Protein AF-0000000074841349 (afdb_homodimer)

pLDDT: mean 81.3, std 20.95, range [21.2, 98.38]

Secondary structure (DSSP, 8-state):
-------GGG-EEEEEES-HHHHHHHHHH-TT-TTTEEEEES-SSTTPPP-SEEEEEE-TT----SHHHHHHHHHH-THHHHHHHHHHHHHSTT---BTB-EEEESS-SSSS-GGG-TT---EEEEEES-SSS---TTSSHHHHHHHHHHHHHHHHHHSTTSPPP-EEEE--SSSSTT---HHHHHHHHHHHHHHHHHHHTTPPPPPHHHHHHHHTT--TT--TT-TTSTT-/-------GGG-EEEEEES-HHHHHHHHHH-TT-TTTEEEEES-SSTTPPP-SEEEEEE-TT----SHHHHHHHHHH-THHHHHHHHHHHHHSTT---BTB-EEEESS-SSSS-GGG-TT---EEEEEES-SSS---TTSSHHHHHHHHHHHHHHHHHHSTTSPPP-EEEE--SSSSTT---HHHHHHHHHHHHHHHHHHHTTPPPPPHHHHHHHHTT--TT--TT--SSTT-

InterPro domains:
  IPR002589 Macro domain [SM00506] (36-189)
  IPR028071 Macro-like domain [PF14519] (47-182)
  IPR043472 Macro domain-like [G3DSA:3.40.220.10] (10-189)
  IPR043472 Macro domain-like [SSF52949] (13-189)

Foldseek 3Di:
DPQCLPQLQQAAEEEEEQDPQLLVLLCVQCVPVVRRYHYDYDDLPPPDDQFQEEEDEAAFQQDQVDDRSVVLCVVLHVVNSVVVNVCCVPPVVRTRDLLAKDKDFSADPPTDDCPVVPRDRGIYIYHYLYNDQDAQQPHLSLLSRLLNVSVNLSVQSPDPPDDHTRYYYYYQHCVPSNVHRSNLSSQSNSLSVVQSVCVSVVHDDPDVVLSVVSSRVPPVPPPVPPPPPPVD/DPLPLPQLQQAAEEEEEQDPQLLVLLCVQCVPVVSRYHYDYDDLPPPDDQFQEEEDEAAFQQDQVDDRSVVLCVVLHVVNSVVVNVCCVPPVVRTRDLLAKDKDFSDDPPTDDCVVVPRDRGIYIYHYLYNDQDAQQPHLSLLSRLLNVSVNLSVQSPDPPDDHTRYYYYYQHCVPSNVHRSNLSSQSNSLSVVQSVCVSVVHDDPDVVVSVVSSRVPPVPPPVPDPPPPVD

Structure (mmCIF, N/CA/C/O backbone):
data_AF-0000000074841349-model_v1
#
loop_
_entity.id
_entity.type
_entity.pdbx_description
1 polymer 'Uncharacterized protein LOC101861404 isoform X2'
#
loop_
_atom_site.group_PDB
_atom_site.id
_atom_site.type_symbol
_atom_site.label_atom_id
_atom_site.label_alt_id
_atom_site.label_comp_id
_atom_site.label_asym_id
_atom_site.label_entity_id
_atom_site.label_seq_id
_atom_site.pdbx_PDB_ins_code
_atom_site.Cartn_x
_atom_site.Cartn_y
_atom_site.Cartn_z
_atom_site.occupancy
_atom_site.B_iso_or_equiv
_atom_site.auth_seq_id
_atom_site.auth_comp_id
_atom_site.auth_asym_id
_atom_site.auth_atom_id
_atom_site.pdbx_PDB_model_num
ATOM 1 N N . MET A 1 1 ? 33.594 -13.891 -11.117 1 21.2 1 MET A N 1
ATOM 2 C CA . MET A 1 1 ? 32.406 -14.57 -11.625 1 21.2 1 MET A CA 1
ATOM 3 C C . MET A 1 1 ? 31.172 -13.664 -11.516 1 21.2 1 MET A C 1
ATOM 5 O O . MET A 1 1 ? 30.812 -13.219 -10.43 1 21.2 1 MET A O 1
ATOM 9 N N . ALA A 1 2 ? 31 -12.711 -12.422 1 25.44 2 ALA A N 1
ATOM 10 C CA . ALA A 1 2 ? 30.078 -11.594 -12.609 1 25.44 2 ALA A CA 1
ATOM 11 C C . ALA A 1 2 ? 28.641 -12.031 -12.352 1 25.44 2 ALA A C 1
ATOM 13 O O . ALA A 1 2 ? 28.172 -13.016 -12.922 1 25.44 2 ALA A O 1
ATOM 14 N N . GLY A 1 3 ? 28.188 -11.984 -11.125 1 30.2 3 GLY A N 1
ATOM 15 C CA . GLY A 1 3 ? 26.875 -12.391 -10.648 1 30.2 3 GLY A CA 1
ATOM 16 C C . GLY A 1 3 ? 25.781 -12.156 -11.664 1 30.2 3 GLY A C 1
ATOM 17 O O . GLY A 1 3 ? 25.812 -11.188 -12.422 1 30.2 3 GLY A O 1
ATOM 18 N N . CYS A 1 4 ? 25.188 -13.234 -12.234 1 32.38 4 CYS A N 1
ATOM 19 C CA . CYS A 1 4 ? 24.109 -13.32 -13.211 1 32.38 4 CYS A CA 1
ATOM 20 C C . CYS A 1 4 ? 23.078 -12.219 -12.977 1 32.38 4 CYS A C 1
ATOM 22 O O . CYS A 1 4 ? 22.422 -12.195 -11.93 1 32.38 4 CYS A O 1
ATOM 24 N N . ILE A 1 5 ? 23.422 -11.062 -13.312 1 37.16 5 ILE A N 1
ATOM 25 C CA . ILE A 1 5 ? 22.375 -10.055 -13.414 1 37.16 5 ILE A CA 1
ATOM 26 C C . ILE A 1 5 ? 21.156 -10.648 -14.109 1 37.16 5 ILE A C 1
ATOM 28 O O . ILE A 1 5 ? 21.172 -10.891 -15.32 1 37.16 5 ILE A O 1
ATOM 32 N N . LEU A 1 6 ? 20.594 -11.766 -13.633 1 43.22 6 LEU A N 1
ATOM 33 C CA . LEU A 1 6 ? 19.344 -12.242 -14.219 1 43.22 6 LEU A CA 1
ATOM 34 C C . LEU A 1 6 ? 18.469 -11.07 -14.625 1 43.22 6 LEU A C 1
ATOM 36 O O . LEU A 1 6 ? 18.203 -10.172 -13.82 1 43.22 6 LEU A O 1
ATOM 40 N N . ASN A 1 7 ? 18.469 -10.758 -15.867 1 50.69 7 ASN A N 1
ATOM 41 C CA . ASN A 1 7 ? 17.484 -9.836 -16.438 1 50.69 7 ASN A CA 1
ATOM 42 C C . ASN A 1 7 ? 16.062 -10.195 -16.031 1 50.69 7 ASN A C 1
ATOM 44 O O . ASN A 1 7 ? 15.758 -11.367 -15.805 1 50.69 7 ASN A O 1
ATOM 48 N N . ASP A 1 8 ? 15.305 -9.367 -15.383 1 55.16 8 ASP A N 1
ATOM 49 C CA . ASP A 1 8 ? 13.914 -9.516 -14.969 1 55.16 8 ASP A CA 1
ATOM 50 C C . ASP A 1 8 ? 13.141 -10.406 -15.945 1 55.16 8 ASP A C 1
ATOM 52 O O . ASP A 1 8 ? 12.18 -11.07 -15.562 1 55.16 8 ASP A O 1
ATOM 56 N N . TRP A 1 9 ? 13.75 -10.664 -17.188 1 60.81 9 TRP A N 1
ATOM 57 C CA . TRP A 1 9 ? 13 -11.359 -18.234 1 60.81 9 TRP A CA 1
ATOM 58 C C . TRP A 1 9 ? 13.297 -12.852 -18.203 1 60.81 9 TRP A C 1
ATOM 60 O O . TRP A 1 9 ? 12.797 -13.609 -19.047 1 60.81 9 TRP A O 1
ATOM 70 N N . ASP A 1 10 ? 13.977 -13.273 -17.172 1 80.5 10 ASP A N 1
ATOM 71 C CA . ASP A 1 10 ? 14.305 -14.695 -17.188 1 80.5 10 ASP A CA 1
ATOM 72 C C . ASP A 1 10 ? 13.359 -15.484 -16.281 1 80.5 10 ASP A C 1
ATOM 74 O O . ASP A 1 10 ? 13.523 -16.688 -16.094 1 80.5 10 ASP A O 1
ATOM 78 N N . VAL A 1 11 ? 12.344 -14.812 -15.836 1 91.69 11 VAL A N 1
ATOM 79 C CA . VAL A 1 11 ? 11.391 -15.5 -14.961 1 91.69 11 VAL A CA 1
ATOM 80 C C . VAL A 1 11 ? 10.117 -15.812 -15.734 1 91.69 11 VAL A C 1
ATOM 82 O O . VAL A 1 11 ? 9.578 -14.953 -16.438 1 91.69 11 VAL A O 1
ATOM 85 N N . VAL A 1 12 ? 9.656 -17.031 -15.641 1 93.25 12 VAL A N 1
ATOM 86 C CA . VAL A 1 12 ? 8.414 -17.422 -16.281 1 93.25 12 VAL A CA 1
ATOM 87 C C . VAL A 1 12 ? 7.277 -17.406 -15.266 1 93.25 12 VAL A C 1
ATOM 89 O O . VAL A 1 12 ? 7.402 -18 -14.188 1 93.25 12 VAL A O 1
ATOM 92 N N . TYR A 1 13 ? 6.234 -16.734 -15.617 1 95.38 13 TYR A N 1
ATOM 93 C CA . TYR A 1 13 ? 5.043 -16.688 -14.781 1 95.38 13 TYR A CA 1
ATOM 94 C C . TYR A 1 13 ? 3.949 -17.594 -15.344 1 95.38 13 TYR A C 1
ATOM 96 O O . TYR A 1 13 ? 3.436 -17.344 -16.438 1 95.38 13 TYR A O 1
ATOM 104 N N . TYR A 1 14 ? 3.645 -18.625 -14.594 1 95.81 14 TYR A N 1
ATOM 105 C CA . TYR A 1 14 ? 2.584 -19.562 -14.961 1 95.81 14 TYR A CA 1
ATOM 106 C C . TYR A 1 14 ? 1.251 -19.141 -14.359 1 95.81 14 TYR A C 1
ATOM 108 O O . TYR A 1 14 ? 1.013 -19.328 -13.164 1 95.81 14 TYR A O 1
ATOM 116 N N . LEU A 1 15 ? 0.4 -18.562 -15.211 1 96.81 15 LEU A N 1
ATOM 117 C CA . LEU A 1 15 ? -0.956 -18.25 -14.773 1 96.81 15 LEU A CA 1
ATOM 118 C C . LEU A 1 15 ? -1.838 -19.484 -14.805 1 96.81 15 LEU A C 1
ATOM 120 O O . LEU A 1 15 ? -1.968 -20.141 -15.844 1 96.81 15 LEU A O 1
ATOM 124 N N . ARG A 1 16 ? -2.402 -19.828 -13.633 1 96.56 16 ARG A N 1
ATOM 125 C CA . ARG A 1 16 ? -3.148 -21.078 -13.539 1 96.56 16 ARG A CA 1
ATOM 126 C C . ARG A 1 16 ? -4.359 -20.922 -12.625 1 96.56 16 ARG A C 1
ATOM 128 O O . ARG A 1 16 ? -4.25 -20.375 -11.531 1 96.56 16 ARG A O 1
ATOM 135 N N . ASP A 1 17 ? -5.539 -21.328 -13.133 1 96.88 17 ASP A N 1
ATOM 136 C CA . ASP A 1 17 ? -6.785 -21.25 -12.375 1 96.88 17 ASP A CA 1
ATOM 137 C C . ASP A 1 17 ? -7.734 -22.375 -12.773 1 96.88 17 ASP A C 1
ATOM 139 O O . ASP A 1 17 ? -7.684 -22.875 -13.898 1 96.88 17 ASP A O 1
ATOM 143 N N . VAL A 1 18 ? -8.539 -22.734 -11.805 1 95.75 18 VAL A N 1
ATOM 144 C CA . VAL A 1 18 ? -9.5 -23.797 -12.07 1 95.75 18 VAL A CA 1
ATOM 145 C C . VAL A 1 18 ? -10.656 -23.266 -12.914 1 95.75 18 VAL A C 1
ATOM 147 O O . VAL A 1 18 ? -11.281 -24.016 -13.672 1 95.75 18 VAL A O 1
ATOM 150 N N . LYS A 1 19 ? -10.945 -22 -12.758 1 95.88 19 LYS A N 1
ATOM 151 C CA . LYS A 1 19 ? -12.078 -21.391 -13.445 1 95.88 19 LYS A CA 1
ATOM 152 C C . LYS A 1 19 ? -11.773 -21.172 -14.93 1 95.88 19 LYS A C 1
ATOM 154 O O . LYS A 1 19 ? -10.836 -20.438 -15.273 1 95.88 19 LYS A O 1
ATOM 159 N N . GLU A 1 20 ? -12.625 -21.688 -15.734 1 97.06 20 GLU A N 1
ATOM 160 C CA . GLU A 1 20 ? -12.469 -21.578 -17.188 1 97.06 20 GLU A CA 1
ATOM 161 C C . GLU A 1 20 ? -12.523 -20.109 -17.625 1 97.06 20 GLU A C 1
ATOM 163 O O . GLU A 1 20 ? -11.758 -19.703 -18.5 1 97.06 20 GLU A O 1
ATOM 168 N N . ALA A 1 21 ? -13.383 -19.391 -17.047 1 97.06 21 ALA A N 1
ATOM 169 C CA . ALA A 1 21 ? -13.57 -18 -17.422 1 97.06 21 ALA A CA 1
ATOM 170 C C . ALA A 1 21 ? -12.289 -17.188 -17.188 1 97.06 21 ALA A C 1
ATOM 172 O O . ALA A 1 21 ? -11.953 -16.312 -17.984 1 97.06 21 ALA A O 1
ATOM 173 N N . MET A 1 22 ? -11.594 -17.469 -16.156 1 96.75 22 MET A N 1
ATOM 174 C CA . MET A 1 22 ? -10.344 -16.781 -15.859 1 96.75 22 MET A CA 1
ATOM 175 C C . MET A 1 22 ? -9.273 -17.141 -16.891 1 96.75 22 MET A C 1
ATOM 177 O O . MET A 1 22 ? -8.555 -16.266 -17.375 1 96.75 22 MET A O 1
ATOM 181 N N . VAL A 1 23 ? -9.164 -18.375 -17.234 1 96.44 23 VAL A N 1
ATOM 182 C CA . VAL A 1 23 ? -8.188 -18.875 -18.188 1 96.44 23 VAL A CA 1
ATOM 183 C C . VAL A 1 23 ? -8.445 -18.25 -19.562 1 96.44 23 VAL A C 1
ATOM 185 O O . VAL A 1 23 ? -7.52 -17.781 -20.234 1 96.44 23 VAL A O 1
ATOM 188 N N . GLU A 1 24 ? -9.672 -18.188 -19.906 1 95.75 24 GLU A N 1
ATOM 189 C CA . GLU A 1 24 ? -10.047 -17.578 -21.188 1 95.75 24 GLU A CA 1
ATOM 190 C C . GLU A 1 24 ? -9.68 -16.109 -21.234 1 95.75 24 GLU A C 1
ATOM 192 O O . GLU A 1 24 ? -9.203 -15.602 -22.25 1 95.75 24 GLU A O 1
ATOM 197 N N . ALA A 1 25 ? -9.93 -15.445 -20.156 1 94.56 25 ALA A N 1
ATOM 198 C CA . ALA A 1 25 ? -9.578 -14.031 -20.078 1 94.56 25 ALA A CA 1
ATOM 199 C C . ALA A 1 25 ? -8.078 -13.82 -20.25 1 94.56 25 ALA A C 1
ATOM 201 O O . ALA A 1 25 ? -7.66 -12.922 -20.984 1 94.56 25 ALA A O 1
ATOM 202 N N . TRP A 1 26 ? -7.27 -14.656 -19.625 1 94.38 26 TRP A N 1
ATOM 203 C CA . TRP A 1 26 ? -5.82 -14.555 -19.781 1 94.38 26 TRP A CA 1
ATOM 204 C C . TRP A 1 26 ? -5.398 -14.828 -21.219 1 94.38 26 TRP A C 1
ATOM 206 O O . TRP A 1 26 ? -4.555 -14.117 -21.766 1 94.38 26 TRP A O 1
ATOM 216 N N . GLN A 1 27 ? -5.969 -15.812 -21.781 1 92.56 27 GLN A N 1
ATOM 217 C CA . GLN A 1 27 ? -5.609 -16.172 -23.141 1 92.56 27 GLN A CA 1
ATOM 218 C C . GLN A 1 27 ? -5.953 -15.047 -24.125 1 92.56 27 GLN A C 1
ATOM 220 O O . GLN A 1 27 ? -5.234 -14.828 -25.094 1 92.56 27 GLN A O 1
ATOM 225 N N . GLU A 1 28 ? -6.961 -14.406 -23.844 1 88.25 28 GLU A N 1
ATOM 226 C CA . GLU A 1 28 ? -7.379 -13.289 -24.688 1 88.25 28 GLU A CA 1
ATOM 227 C C . GLU A 1 28 ? -6.387 -12.133 -24.594 1 88.25 28 GLU A C 1
ATOM 229 O O . GLU A 1 28 ? -6.094 -11.484 -25.609 1 88.25 28 GLU A O 1
ATOM 234 N N . VAL A 1 29 ? -5.883 -11.953 -23.438 1 87.19 29 VAL A N 1
ATOM 235 C CA . VAL A 1 29 ? -5.105 -10.742 -23.172 1 87.19 29 VAL A CA 1
ATOM 236 C C . VAL A 1 29 ? -3.623 -11.023 -23.406 1 87.19 29 VAL A C 1
ATOM 238 O O . VAL A 1 29 ? -2.896 -10.172 -23.922 1 87.19 29 VAL A O 1
ATOM 241 N N . PHE A 1 30 ? -3.082 -12.172 -23 1 86.5 30 PHE A N 1
ATOM 242 C CA . PHE A 1 30 ? -1.656 -12.477 -23.047 1 86.5 30 PHE A CA 1
ATOM 243 C C . PHE A 1 30 ? -1.309 -13.242 -24.312 1 86.5 30 PHE A C 1
ATOM 245 O O . PHE A 1 30 ? -0.228 -13.828 -24.422 1 86.5 30 PHE A O 1
ATOM 252 N N . ASP A 1 31 ? -1.931 -13.297 -25.25 1 69.69 31 ASP A N 1
ATOM 253 C CA . ASP A 1 31 ? -1.711 -14.094 -26.453 1 69.69 31 ASP A CA 1
ATOM 254 C C . ASP A 1 31 ? -0.314 -13.852 -27.031 1 69.69 31 ASP A C 1
ATOM 256 O O . ASP A 1 31 ? 0.305 -14.773 -27.562 1 69.69 31 ASP A O 1
ATOM 260 N N . ASP A 1 32 ? 0.292 -12.688 -26.703 1 62.47 32 ASP A N 1
ATOM 261 C CA . ASP A 1 32 ? 1.538 -12.359 -27.391 1 62.47 32 ASP A CA 1
ATOM 262 C C . ASP A 1 32 ? 2.738 -12.516 -26.469 1 62.47 32 ASP A C 1
ATOM 264 O O . ASP A 1 32 ? 3.877 -12.266 -26.859 1 62.47 32 ASP A O 1
ATOM 268 N N . TYR A 1 33 ? 2.547 -12.805 -25.188 1 64.25 33 TYR A N 1
ATOM 269 C CA . TYR A 1 33 ? 3.627 -12.766 -24.219 1 64.25 33 TYR A CA 1
ATOM 270 C C . TYR A 1 33 ? 4.059 -14.18 -23.828 1 64.25 33 TYR A C 1
ATOM 272 O O . TYR A 1 33 ? 4.348 -14.453 -22.656 1 64.25 33 TYR A O 1
ATOM 280 N N . SER A 1 34 ? 4.199 -15.109 -24.766 1 62.75 34 SER A N 1
ATOM 281 C CA . SER A 1 34 ? 4.332 -16.531 -24.453 1 62.75 34 SER A CA 1
ATOM 282 C C . SER A 1 34 ? 5.688 -16.828 -23.828 1 62.75 34 SER A C 1
ATOM 284 O O . SER A 1 34 ? 5.836 -17.828 -23.109 1 62.75 34 SER A O 1
ATOM 286 N N . GLU A 1 35 ? 6.602 -15.906 -23.906 1 73.75 35 GLU A N 1
ATOM 287 C CA . GLU A 1 35 ? 7.934 -16.219 -23.406 1 73.75 35 GLU A CA 1
ATOM 288 C C . GLU A 1 35 ? 8.023 -16 -21.906 1 73.75 35 GLU A C 1
ATOM 290 O O . GLU A 1 35 ? 8.734 -16.719 -21.203 1 73.75 35 GLU A O 1
ATOM 295 N N . SER A 1 36 ? 7.273 -15.148 -21.422 1 84.69 36 SER A N 1
ATOM 296 C CA . SER A 1 36 ? 7.422 -14.844 -20 1 84.69 36 SER A CA 1
ATOM 297 C C . SER A 1 36 ? 6.156 -15.188 -19.219 1 84.69 36 SER A C 1
ATOM 299 O O . SER A 1 36 ? 6.176 -15.266 -18 1 84.69 36 SER A O 1
ATOM 301 N N . VAL A 1 37 ? 5.082 -15.453 -19.984 1 91.75 37 VAL A N 1
ATOM 302 C CA . VAL A 1 37 ? 3.814 -15.781 -19.344 1 91.75 37 VAL A CA 1
ATOM 303 C C . VAL A 1 37 ? 3.188 -17 -20.016 1 91.75 37 VAL A C 1
ATOM 305 O O . VAL A 1 37 ? 3.1 -17.062 -21.25 1 91.75 37 VAL A O 1
ATOM 308 N N . ARG A 1 38 ? 2.846 -17.984 -19.266 1 93.56 38 ARG A N 1
ATOM 309 C CA . ARG A 1 38 ? 2.146 -19.172 -19.734 1 93.56 38 ARG A CA 1
ATOM 310 C C . ARG A 1 38 ? 0.848 -19.391 -18.969 1 93.56 38 ARG A C 1
ATOM 312 O O . ARG A 1 38 ? 0.8 -19.188 -17.75 1 93.56 38 ARG A O 1
ATOM 319 N N . VAL A 1 39 ? -0.165 -19.812 -19.703 1 95.12 39 VAL A N 1
ATOM 320 C CA . VAL A 1 39 ? -1.49 -19.953 -19.109 1 95.12 39 VAL A CA 1
ATOM 321 C C . VAL A 1 39 ? -1.916 -21.422 -19.141 1 95.12 39 VAL A C 1
ATOM 323 O O . VAL A 1 39 ? -1.708 -22.125 -20.125 1 95.12 39 VAL A O 1
ATOM 326 N N . SER A 1 40 ? -2.465 -21.938 -18.078 1 95.06 40 SER A N 1
ATOM 327 C CA . SER A 1 40 ? -3.033 -23.281 -18.031 1 95.06 40 SER A CA 1
ATOM 328 C C . SER A 1 40 ? -4.242 -23.344 -17.094 1 95.06 40 SER A C 1
ATOM 330 O O . SER A 1 40 ? -4.41 -22.469 -16.234 1 95.06 40 SER A O 1
ATOM 332 N N . GLN A 1 41 ? -5.074 -24.328 -17.328 1 97.25 41 GLN A N 1
ATOM 333 C CA . GLN A 1 41 ? -6.246 -24.516 -16.484 1 97.25 41 GLN A CA 1
ATOM 334 C C . GLN A 1 41 ? -6.051 -25.703 -15.539 1 97.25 41 GLN A C 1
ATOM 336 O O . GLN A 1 41 ? -5.574 -26.766 -15.945 1 97.25 41 GLN A O 1
ATOM 341 N N . GLY A 1 42 ? -6.418 -25.5 -14.312 1 96.81 42 GLY A N 1
ATOM 342 C CA . GLY A 1 42 ? -6.383 -26.594 -13.344 1 96.81 42 GLY A CA 1
ATOM 343 C C . GLY A 1 42 ? -6.109 -26.125 -11.93 1 96.81 42 GLY A C 1
ATOM 344 O O . GLY A 1 42 ? -6.078 -24.922 -11.664 1 96.81 42 GLY A O 1
ATOM 345 N N . ASP A 1 43 ? -6.02 -27.141 -11.062 1 94.75 43 ASP A N 1
ATOM 346 C CA . ASP A 1 43 ? -5.652 -26.875 -9.68 1 94.75 43 ASP A CA 1
ATOM 347 C C . ASP A 1 43 ? -4.27 -26.234 -9.586 1 94.75 43 ASP A C 1
ATOM 349 O O . ASP A 1 43 ? -3.371 -26.578 -10.352 1 94.75 43 ASP A O 1
ATOM 353 N N . LEU A 1 44 ? -4.086 -25.328 -8.602 1 93.62 44 LEU A N 1
ATOM 354 C CA . LEU A 1 44 ? -2.85 -24.562 -8.461 1 93.62 44 LEU A CA 1
ATOM 355 C C . LEU A 1 44 ? -1.667 -25.484 -8.18 1 93.62 44 LEU A C 1
ATOM 357 O O . LEU A 1 44 ? -0.534 -25.188 -8.555 1 93.62 44 LEU A O 1
ATOM 361 N N . PHE A 1 45 ? -1.944 -26.594 -7.523 1 92.94 45 PHE A N 1
ATOM 362 C CA . PHE A 1 45 ? -0.864 -27.484 -7.105 1 92.94 45 PHE A CA 1
ATOM 363 C C . PHE A 1 45 ? -0.902 -28.781 -7.891 1 92.94 45 PHE A C 1
ATOM 365 O O . PHE A 1 45 ? 0.07 -29.141 -8.562 1 92.94 45 PHE A O 1
ATOM 372 N N . GLU A 1 46 ? -2.018 -29.375 -7.855 1 91.81 46 GLU A N 1
ATOM 373 C CA . GLU A 1 46 ? -2.148 -30.672 -8.523 1 91.81 46 GLU A CA 1
ATOM 374 C C . GLU A 1 46 ? -2.057 -30.516 -10.039 1 91.81 46 GLU A C 1
ATOM 376 O O . GLU A 1 46 ? -2.85 -29.797 -10.641 1 91.81 46 GLU A O 1
ATOM 381 N N . GLY A 1 47 ? -1.098 -31.219 -10.648 1 91.88 47 GLY A N 1
ATOM 382 C CA . GLY A 1 47 ? -0.957 -31.203 -12.094 1 91.88 47 GLY A CA 1
ATOM 383 C C . GLY A 1 47 ? -0.353 -29.922 -12.617 1 91.88 47 GLY A C 1
ATOM 384 O O . GLY A 1 47 ? -0.325 -29.688 -13.828 1 91.88 47 GLY A O 1
ATOM 385 N N . ALA A 1 48 ? 0.052 -29.156 -11.727 1 93.25 48 ALA A N 1
ATOM 386 C CA . ALA A 1 48 ? 0.634 -27.875 -12.125 1 93.25 48 ALA A CA 1
ATOM 387 C C . ALA A 1 48 ? 2.059 -28.047 -12.641 1 93.25 48 ALA A C 1
ATOM 389 O O . ALA A 1 48 ? 2.727 -29.031 -12.305 1 93.25 48 ALA A O 1
ATOM 390 N N . PRO A 1 49 ? 2.496 -27.125 -13.516 1 92 49 PRO A N 1
ATOM 391 C CA . PRO A 1 49 ? 3.918 -27.125 -13.867 1 92 49 PRO A CA 1
ATOM 392 C C . PRO A 1 49 ? 4.824 -26.938 -12.656 1 92 49 PRO A C 1
ATOM 394 O O . PRO A 1 49 ? 4.422 -26.312 -11.672 1 92 49 PRO A O 1
ATOM 397 N N . ALA A 1 50 ? 6.004 -27.547 -12.758 1 92.75 50 ALA A N 1
ATOM 398 C CA . ALA A 1 50 ? 7 -27.297 -11.719 1 92.75 50 ALA A CA 1
ATOM 399 C C . ALA A 1 50 ? 7.34 -25.812 -11.641 1 92.75 50 ALA A C 1
ATOM 401 O O . ALA A 1 50 ? 7.48 -25.141 -12.672 1 92.75 50 ALA A O 1
ATOM 402 N N . ALA A 1 51 ? 7.422 -25.281 -10.43 1 95.31 51 ALA A N 1
ATOM 403 C CA . ALA A 1 51 ? 7.738 -23.875 -10.234 1 95.31 51 ALA A CA 1
ATOM 404 C C . ALA A 1 51 ? 8.547 -23.672 -8.953 1 95.31 51 ALA A C 1
ATOM 406 O O . ALA A 1 51 ? 8.352 -24.391 -7.969 1 95.31 51 ALA A O 1
ATOM 407 N N . ASP A 1 52 ? 9.391 -22.656 -9.008 1 94.94 52 ASP A N 1
ATOM 408 C CA . ASP A 1 52 ? 10.219 -22.328 -7.852 1 94.94 52 ASP A CA 1
ATOM 409 C C . ASP A 1 52 ? 9.391 -21.672 -6.746 1 94.94 52 ASP A C 1
ATOM 411 O O . ASP A 1 52 ? 9.719 -21.797 -5.566 1 94.94 52 ASP A O 1
ATOM 415 N N . ALA A 1 53 ? 8.328 -20.969 -7.18 1 96.62 53 ALA A N 1
ATOM 416 C CA . ALA A 1 53 ? 7.523 -20.219 -6.223 1 96.62 53 ALA A CA 1
ATOM 417 C C . ALA A 1 53 ? 6.047 -20.25 -6.602 1 96.62 53 ALA A C 1
ATOM 419 O O . ALA A 1 53 ? 5.699 -20.547 -7.746 1 96.62 53 ALA A O 1
ATOM 420 N N . VAL A 1 54 ? 5.195 -19.953 -5.598 1 97.31 54 VAL A N 1
ATOM 421 C CA . VAL A 1 54 ? 3.76 -19.828 -5.82 1 97.31 54 VAL A CA 1
ATOM 422 C C . VAL A 1 54 ? 3.24 -18.578 -5.117 1 97.31 54 VAL A C 1
ATOM 424 O O . VAL A 1 54 ? 3.682 -18.25 -4.012 1 97.31 54 VAL A O 1
ATOM 427 N N . VAL A 1 55 ? 2.297 -17.922 -5.758 1 98.19 55 VAL A N 1
ATOM 428 C CA . VAL A 1 55 ? 1.722 -16.703 -5.191 1 98.19 55 VAL A CA 1
ATOM 429 C C . VAL A 1 55 ? 0.51 -17.047 -4.332 1 98.19 55 VAL A C 1
ATOM 431 O O . VAL A 1 55 ? -0.374 -17.797 -4.766 1 98.19 55 VAL A O 1
ATOM 434 N N . SER A 1 56 ? 0.493 -16.625 -3.18 1 96.75 56 SER A N 1
ATOM 435 C CA . SER A 1 56 ? -0.679 -16.672 -2.311 1 96.75 56 SER A CA 1
ATOM 436 C C . SER A 1 56 ? -1.374 -15.32 -2.24 1 96.75 56 SER A C 1
ATOM 438 O O . SER A 1 56 ? -0.754 -14.312 -1.88 1 96.75 56 SER A O 1
ATOM 440 N N . THR A 1 57 ? -2.672 -15.438 -2.686 1 91.25 57 THR A N 1
ATOM 441 C CA . THR A 1 57 ? -3.482 -14.227 -2.65 1 91.25 57 THR A CA 1
ATOM 442 C C . THR A 1 57 ? -4.199 -14.086 -1.31 1 91.25 57 THR A C 1
ATOM 444 O O . THR A 1 57 ? -4.684 -15.078 -0.758 1 91.25 57 THR A O 1
ATOM 447 N N . GLY A 1 58 ? -3.879 -13.109 -0.449 1 90.38 58 GLY A N 1
ATOM 448 C CA . GLY A 1 58 ? -4.535 -13.008 0.844 1 90.38 58 GLY A CA 1
ATOM 449 C C . GLY A 1 58 ? -4.828 -11.578 1.249 1 90.38 58 GLY A C 1
ATOM 450 O O . GLY A 1 58 ? -5.184 -10.742 0.409 1 90.38 58 GLY A O 1
ATOM 451 N N . ASN A 1 59 ? -4.906 -11.492 2.506 1 93.38 59 ASN A N 1
ATOM 452 C CA . ASN A 1 59 ? -5.234 -10.219 3.125 1 93.38 59 ASN A CA 1
ATOM 453 C C . ASN A 1 59 ? -4.016 -9.586 3.797 1 93.38 59 ASN A C 1
ATOM 455 O O . ASN A 1 59 ? -2.922 -10.156 3.76 1 93.38 59 ASN A O 1
ATOM 459 N N . SER A 1 60 ? -4.199 -8.492 4.363 1 95.94 60 SER A N 1
ATOM 460 C CA . SER A 1 60 ? -3.078 -7.691 4.848 1 95.94 60 SER A CA 1
ATOM 461 C C . SER A 1 60 ? -2.574 -8.211 6.195 1 95.94 60 SER A C 1
ATOM 463 O O . SER A 1 60 ? -1.561 -7.73 6.707 1 95.94 60 SER A O 1
ATOM 465 N N . PHE A 1 61 ? -3.176 -9.258 6.73 1 94.44 61 PHE A N 1
ATOM 466 C CA . PHE A 1 61 ? -2.855 -9.656 8.102 1 94.44 61 PHE A CA 1
ATOM 467 C C . PHE A 1 61 ? -2.332 -11.086 8.141 1 94.44 61 PHE A C 1
ATOM 469 O O . PHE A 1 61 ? -1.984 -11.594 9.211 1 94.44 61 PHE A O 1
ATOM 476 N N . GLY A 1 62 ? -2.322 -11.75 7.008 1 95.31 62 GLY A N 1
ATOM 477 C CA . GLY A 1 62 ? -1.684 -13.055 6.895 1 95.31 62 GLY A CA 1
ATOM 478 C C . GLY A 1 62 ? -2.6 -14.203 7.27 1 95.31 62 GLY A C 1
ATOM 479 O O . GLY A 1 62 ? -2.135 -15.32 7.516 1 95.31 62 GLY A O 1
ATOM 480 N N . PHE A 1 63 ? -3.863 -13.883 7.367 1 93.12 63 PHE A N 1
ATOM 481 C CA . PHE A 1 63 ? -4.801 -14.969 7.602 1 93.12 63 PHE A CA 1
ATOM 482 C C . PHE A 1 63 ? -5.008 -15.789 6.332 1 93.12 63 PHE A C 1
ATOM 484 O O . PHE A 1 63 ? -5.289 -15.227 5.27 1 93.12 63 PHE A O 1
ATOM 491 N N . MET A 1 64 ? -4.781 -17.078 6.453 1 93.25 64 MET A N 1
ATOM 492 C CA . MET A 1 64 ? -4.91 -17.969 5.301 1 93.25 64 MET A CA 1
ATOM 493 C C . MET A 1 64 ? -6.09 -18.922 5.473 1 93.25 64 MET A C 1
ATOM 495 O O . MET A 1 64 ? -5.91 -20.141 5.488 1 93.25 64 MET A O 1
ATOM 499 N N . ASP A 1 65 ? -7.25 -18.281 5.473 1 86.94 65 ASP A N 1
ATOM 500 C CA . ASP A 1 65 ? -8.414 -19.062 5.898 1 86.94 65 ASP A CA 1
ATOM 501 C C . ASP A 1 65 ? -9.266 -19.469 4.703 1 86.94 65 ASP A C 1
ATOM 503 O O . ASP A 1 65 ? -10.242 -20.219 4.855 1 86.94 65 ASP A O 1
ATOM 507 N N . GLY A 1 66 ? -8.922 -19.031 3.512 1 85.12 66 GLY A N 1
ATOM 508 C CA . GLY A 1 66 ? -9.758 -19.375 2.371 1 85.12 66 GLY A CA 1
ATOM 509 C C . GLY A 1 66 ? -9.094 -19.094 1.039 1 85.12 66 GLY A C 1
ATOM 510 O O . GLY A 1 66 ? -7.914 -18.719 0.991 1 85.12 66 GLY A O 1
ATOM 511 N N . SER A 1 67 ? -9.914 -19.547 0.065 1 86.62 67 SER A N 1
ATOM 512 C CA . SER A 1 67 ? -9.5 -19.25 -1.305 1 86.62 67 SER A CA 1
ATOM 513 C C . SER A 1 67 ? -8.102 -19.812 -1.582 1 86.62 67 SER A C 1
ATOM 515 O O . SER A 1 67 ? -7.777 -20.922 -1.168 1 86.62 67 SER A O 1
ATOM 517 N N . VAL A 1 68 ? -7.289 -19.141 -2.291 1 91.25 68 VAL A N 1
ATOM 518 C CA . VAL A 1 68 ? -5.965 -19.594 -2.709 1 91.25 68 VAL A CA 1
ATOM 519 C C . VAL A 1 68 ? -5.047 -19.688 -1.492 1 91.25 68 VAL A C 1
ATOM 521 O O . VAL A 1 68 ? -4.25 -20.625 -1.385 1 91.25 68 VAL A O 1
ATOM 524 N N . ASP A 1 69 ? -5.176 -18.703 -0.583 1 93.81 69 ASP A N 1
ATOM 525 C CA . ASP A 1 69 ? -4.32 -18.766 0.597 1 93.81 69 ASP A CA 1
ATOM 526 C C . ASP A 1 69 ? -4.672 -19.969 1.472 1 93.81 69 ASP A C 1
ATOM 528 O O . ASP A 1 69 ? -3.791 -20.562 2.088 1 93.81 69 ASP A O 1
ATOM 532 N N . GLY A 1 70 ? -5.934 -20.328 1.498 1 93.75 70 GLY A N 1
ATOM 533 C CA . GLY A 1 70 ? -6.305 -21.562 2.174 1 93.75 70 GLY A CA 1
ATOM 534 C C . GLY A 1 70 ? -5.684 -22.797 1.548 1 93.75 70 GLY A C 1
ATOM 535 O O . GLY A 1 70 ? -5.215 -23.688 2.256 1 93.75 70 GLY A O 1
ATOM 536 N N . ALA A 1 71 ? -5.707 -22.875 0.25 1 92.88 71 ALA A N 1
ATOM 537 C CA . ALA A 1 71 ? -5.098 -23.984 -0.482 1 92.88 71 ALA A CA 1
ATOM 538 C C . ALA A 1 71 ? -3.596 -24.047 -0.209 1 92.88 71 ALA A C 1
ATOM 540 O O . ALA A 1 71 ? -3.035 -25.141 -0.082 1 92.88 71 ALA A O 1
ATOM 541 N N . CYS A 1 72 ? -2.967 -22.922 -0.095 1 94.19 72 CYS A N 1
ATOM 542 C CA . CYS A 1 72 ? -1.545 -22.875 0.226 1 94.19 72 CYS A CA 1
ATOM 543 C C . CYS A 1 72 ? -1.283 -23.438 1.62 1 94.19 72 CYS A C 1
ATOM 545 O O . CYS A 1 72 ? -0.369 -24.25 1.811 1 94.19 72 CYS A O 1
ATOM 547 N N . LYS A 1 73 ? -2.072 -22.984 2.545 1 93.81 73 LYS A N 1
ATOM 548 C CA . LYS A 1 73 ? -1.924 -23.484 3.908 1 93.81 73 LYS A CA 1
ATOM 549 C C . LYS A 1 73 ? -2.129 -25 3.965 1 93.81 73 LYS A C 1
ATOM 551 O O . LYS A 1 73 ? -1.4 -25.703 4.664 1 93.81 73 LYS A O 1
ATOM 556 N N . GLU A 1 74 ? -3.104 -25.484 3.258 1 92.5 74 GLU A N 1
ATOM 557 C CA . GLU A 1 74 ? -3.355 -26.922 3.207 1 92.5 74 GLU A CA 1
ATOM 558 C C . GLU A 1 74 ? -2.184 -27.656 2.568 1 92.5 74 GLU A C 1
ATOM 560 O O . GLU A 1 74 ? -1.799 -28.734 3.031 1 92.5 74 GLU A O 1
ATOM 565 N N . PHE A 1 75 ? -1.632 -27.094 1.604 1 91.56 75 PHE A N 1
ATOM 566 C CA . PHE A 1 75 ? -0.575 -27.75 0.836 1 91.56 75 PHE A CA 1
ATOM 567 C C . PHE A 1 75 ? 0.738 -27.734 1.61 1 91.56 75 PHE A C 1
ATOM 569 O O . PHE A 1 75 ? 1.438 -28.75 1.665 1 91.56 75 PHE A O 1
ATOM 576 N N . PHE A 1 76 ? 1.076 -26.609 2.293 1 91.75 76 PHE A N 1
ATOM 577 C CA . PHE A 1 76 ? 2.387 -26.453 2.912 1 91.75 76 PHE A CA 1
ATOM 578 C C . PHE A 1 76 ? 2.316 -26.75 4.406 1 91.75 76 PHE A C 1
ATOM 580 O O . PHE A 1 76 ? 3.344 -26.969 5.051 1 91.75 76 PHE A O 1
ATOM 587 N N . GLY A 1 77 ? 1.118 -26.641 4.93 1 90.88 77 GLY A N 1
ATOM 588 C CA . GLY A 1 77 ? 0.941 -26.844 6.359 1 90.88 77 GLY A CA 1
ATOM 589 C C . GLY A 1 77 ? 0.613 -25.547 7.102 1 90.88 77 GLY A C 1
ATOM 590 O O . GLY A 1 77 ? 0.861 -24.453 6.594 1 90.88 77 GLY A O 1
ATOM 591 N N . ALA A 1 78 ? 0.134 -25.688 8.312 1 90.12 78 ALA A N 1
ATOM 592 C CA . ALA A 1 78 ? -0.356 -24.578 9.125 1 90.12 78 ALA A CA 1
ATOM 593 C C . ALA A 1 78 ? 0.783 -23.641 9.516 1 90.12 78 ALA A C 1
ATOM 595 O O . ALA A 1 78 ? 0.559 -22.453 9.773 1 90.12 78 ALA A O 1
ATOM 596 N N . GLN A 1 79 ? 1.933 -24.141 9.531 1 91.81 79 GLN A N 1
ATOM 597 C CA . GLN A 1 79 ? 3.078 -23.344 9.961 1 91.81 79 GLN A CA 1
ATOM 598 C C . GLN A 1 79 ? 3.322 -22.172 9.023 1 91.81 79 GLN A C 1
ATOM 600 O O . GLN A 1 79 ? 3.865 -21.141 9.43 1 91.81 79 GLN A O 1
ATOM 605 N N . ILE A 1 80 ? 2.906 -22.297 7.793 1 94.12 80 ILE A N 1
ATOM 606 C CA . ILE A 1 80 ? 3.174 -21.234 6.816 1 94.12 80 ILE A CA 1
ATOM 607 C C . ILE A 1 80 ? 2.42 -19.969 7.203 1 94.12 80 ILE A C 1
ATOM 609 O O . ILE A 1 80 ? 2.939 -18.859 7.051 1 94.12 80 ILE A O 1
ATOM 613 N N . GLN A 1 81 ? 1.224 -20.156 7.727 1 95.56 81 GLN A N 1
ATOM 614 C CA . GLN A 1 81 ? 0.453 -19.016 8.18 1 95.56 81 GLN A CA 1
ATOM 615 C C . GLN A 1 81 ? 1.133 -18.328 9.367 1 95.56 81 GLN A C 1
ATOM 617 O O . GLN A 1 81 ? 1.223 -17.094 9.414 1 95.56 81 GLN A O 1
ATOM 622 N N . ARG A 1 82 ? 1.558 -19.094 10.266 1 94.5 82 ARG A N 1
ATOM 623 C CA . ARG A 1 82 ? 2.225 -18.547 11.445 1 94.5 82 ARG A CA 1
ATOM 624 C C . ARG A 1 82 ? 3.48 -17.766 11.047 1 94.5 82 ARG A C 1
ATOM 626 O O . ARG A 1 82 ? 3.732 -16.672 11.57 1 94.5 82 ARG A O 1
ATOM 633 N N . CYS A 1 83 ? 4.18 -18.359 10.164 1 95.06 83 CYS A N 1
ATOM 634 C CA . CYS A 1 83 ? 5.402 -17.719 9.688 1 95.06 83 CYS A CA 1
ATOM 635 C C . CYS A 1 83 ? 5.086 -16.406 8.992 1 95.06 83 CYS A C 1
ATOM 637 O O . CYS A 1 83 ? 5.742 -15.391 9.25 1 95.06 83 CYS A O 1
ATOM 639 N N . LEU A 1 84 ? 4.086 -16.422 8.188 1 96.5 84 LEU A N 1
ATOM 640 C CA . LEU A 1 84 ? 3.693 -15.219 7.469 1 96.5 84 LEU A CA 1
ATOM 641 C C . LEU A 1 84 ? 3.246 -14.133 8.438 1 96.5 84 LEU A C 1
ATOM 643 O O . LEU A 1 84 ? 3.666 -12.977 8.328 1 96.5 84 LEU A O 1
ATOM 647 N N . GLN A 1 85 ? 2.438 -14.5 9.391 1 95.38 85 GLN A N 1
ATOM 648 C CA . GLN A 1 85 ? 1.938 -13.531 10.367 1 95.38 85 GLN A CA 1
ATOM 649 C C . GLN A 1 85 ? 3.078 -12.953 11.195 1 95.38 85 GLN A C 1
ATOM 651 O O . GLN A 1 85 ? 3.059 -11.766 11.547 1 95.38 85 GLN A O 1
ATOM 656 N N . LYS A 1 86 ? 4.031 -13.766 11.516 1 96 86 LYS A N 1
ATOM 657 C CA . LYS A 1 86 ? 5.203 -13.273 12.234 1 96 86 LYS A CA 1
ATOM 658 C C . LYS A 1 86 ? 5.973 -12.25 11.406 1 96 86 LYS A C 1
ATOM 660 O O . LYS A 1 86 ? 6.344 -11.188 11.914 1 96 86 LYS A O 1
ATOM 665 N N . ILE A 1 87 ? 6.184 -12.531 10.156 1 97.06 87 ILE A N 1
ATOM 666 C CA . ILE A 1 87 ? 6.895 -11.625 9.266 1 97.06 87 ILE A CA 1
ATOM 667 C C . ILE A 1 87 ? 6.141 -10.297 9.172 1 97.06 87 ILE A C 1
ATOM 669 O O . ILE A 1 87 ? 6.746 -9.227 9.258 1 97.06 87 ILE A O 1
ATOM 673 N N . ILE A 1 88 ? 4.816 -10.367 9.047 1 96.25 88 ILE A N 1
ATOM 674 C CA . ILE A 1 88 ? 3.992 -9.172 8.914 1 96.25 88 ILE A CA 1
ATOM 675 C C . ILE A 1 88 ? 4.094 -8.328 10.188 1 96.25 88 ILE A C 1
ATOM 677 O O . ILE A 1 88 ? 4.25 -7.109 10.125 1 96.25 88 ILE A O 1
ATOM 681 N N . ARG A 1 89 ? 4.023 -8.977 11.297 1 93.12 89 ARG A N 1
ATOM 682 C CA . ARG A 1 89 ? 4.109 -8.281 12.578 1 93.12 89 ARG A CA 1
ATOM 683 C C . ARG A 1 89 ? 5.473 -7.629 12.758 1 93.12 89 ARG A C 1
ATOM 685 O O . ARG A 1 89 ? 5.562 -6.465 13.156 1 93.12 89 ARG A O 1
ATOM 692 N N . GLU A 1 90 ? 6.52 -8.312 12.375 1 94.25 90 GLU A N 1
ATOM 693 C CA . GLU A 1 90 ? 7.875 -7.891 12.711 1 94.25 90 GLU A CA 1
ATOM 694 C C . GLU A 1 90 ? 8.445 -6.953 11.648 1 94.25 90 GLU A C 1
ATOM 696 O O . GLU A 1 90 ? 9.172 -6.012 11.969 1 94.25 90 GLU A O 1
ATOM 701 N N . ASP A 1 91 ? 8.07 -7.223 10.398 1 96.12 91 ASP A N 1
ATOM 702 C CA . ASP A 1 91 ? 8.781 -6.531 9.336 1 96.12 91 ASP A CA 1
ATOM 703 C C . ASP A 1 91 ? 7.879 -5.523 8.633 1 96.12 91 ASP A C 1
ATOM 705 O O . ASP A 1 91 ? 8.359 -4.656 7.898 1 96.12 91 ASP A O 1
ATOM 709 N N . TYR A 1 92 ? 6.574 -5.523 8.891 1 96 92 TYR A N 1
ATOM 710 C CA . TYR A 1 92 ? 5.656 -4.66 8.156 1 96 92 TYR A CA 1
ATOM 711 C C . TYR A 1 92 ? 4.711 -3.932 9.109 1 96 92 TYR A C 1
ATOM 713 O O . TYR A 1 92 ? 3.59 -3.586 8.727 1 96 92 TYR A O 1
ATOM 721 N N . ASP A 1 93 ? 5.098 -3.814 10.359 1 91.5 93 ASP A N 1
ATOM 722 C CA . ASP A 1 93 ? 4.359 -3.07 11.375 1 91.5 93 ASP A CA 1
ATOM 723 C C . ASP A 1 93 ? 2.932 -3.596 11.508 1 91.5 93 ASP A C 1
ATOM 725 O O . ASP A 1 93 ? 1.999 -2.82 11.727 1 91.5 93 ASP A O 1
ATOM 729 N N . GLY A 1 94 ? 2.732 -4.848 11.203 1 92.75 94 GLY A N 1
ATOM 730 C CA . GLY A 1 94 ? 1.475 -5.512 11.5 1 92.75 94 GLY A CA 1
ATOM 731 C C . GLY A 1 94 ? 0.529 -5.562 10.312 1 92.75 94 GLY A C 1
ATOM 732 O O . GLY A 1 94 ? -0.555 -6.145 10.406 1 92.75 94 GLY A O 1
ATOM 733 N N . GLU A 1 95 ? 0.875 -4.879 9.219 1 94.75 95 GLU A N 1
ATOM 734 C CA . GLU A 1 95 ? 0.002 -4.867 8.055 1 94.75 95 GLU A CA 1
ATOM 735 C C . GLU A 1 95 ? 0.812 -4.906 6.758 1 94.75 95 GLU A C 1
ATOM 737 O O . GLU A 1 95 ? 1.677 -4.059 6.535 1 94.75 95 GLU A O 1
ATOM 742 N N . LEU A 1 96 ? 0.614 -5.949 5.977 1 97.5 96 LEU A N 1
ATOM 743 C CA . LEU A 1 96 ? 1.164 -6.031 4.629 1 97.5 96 LEU A CA 1
ATOM 744 C C . LEU A 1 96 ? 0.231 -5.371 3.619 1 97.5 96 LEU A C 1
ATOM 746 O O . LEU A 1 96 ? -0.85 -5.895 3.332 1 97.5 96 LEU A O 1
ATOM 750 N N . LEU A 1 97 ? 0.617 -4.289 3.076 1 97.81 97 LEU A N 1
ATOM 751 C CA . LEU A 1 97 ? -0.266 -3.482 2.244 1 97.81 97 LEU A CA 1
ATOM 752 C C . LEU A 1 97 ? -0.522 -4.164 0.903 1 97.81 97 LEU A C 1
ATOM 754 O O . LEU A 1 97 ? 0.339 -4.883 0.393 1 97.81 97 LEU A O 1
ATOM 758 N N . VAL A 1 98 ? -1.736 -3.891 0.32 1 97.62 98 VAL A N 1
ATOM 759 C CA . VAL A 1 98 ? -1.905 -4.188 -1.1 1 97.62 98 VAL A CA 1
ATOM 760 C C . VAL A 1 98 ? -0.876 -3.406 -1.916 1 97.62 98 VAL A C 1
ATOM 762 O O . VAL A 1 98 ? -0.788 -2.182 -1.808 1 97.62 98 VAL A O 1
ATOM 765 N N . GLY A 1 99 ? -0.056 -4.145 -2.658 1 97.75 99 GLY A N 1
ATOM 766 C CA . GLY A 1 99 ? 1.052 -3.531 -3.373 1 97.75 99 GLY A CA 1
ATOM 767 C C . GLY A 1 99 ? 2.408 -3.895 -2.797 1 97.75 99 GLY A C 1
ATOM 768 O O . GLY A 1 99 ? 3.443 -3.523 -3.354 1 97.75 99 GLY A O 1
ATOM 769 N N . GLN A 1 100 ? 2.373 -4.605 -1.715 1 98.25 100 GLN A N 1
ATOM 770 C CA . GLN A 1 100 ? 3.572 -5.207 -1.141 1 98.25 100 GLN A CA 1
ATOM 771 C C . GLN A 1 100 ? 3.516 -6.73 -1.217 1 98.25 100 GLN A C 1
ATOM 773 O O . GLN A 1 100 ? 2.438 -7.309 -1.37 1 98.25 100 GLN A O 1
ATOM 778 N N . ALA A 1 101 ? 4.668 -7.371 -1.147 1 98.38 101 ALA A N 1
ATOM 779 C CA . ALA A 1 101 ? 4.73 -8.828 -1.173 1 98.38 101 ALA A CA 1
ATOM 780 C C . ALA A 1 101 ? 5.883 -9.344 -0.318 1 98.38 101 ALA A C 1
ATOM 782 O O . ALA A 1 101 ? 6.902 -8.664 -0.165 1 98.38 101 ALA A O 1
ATOM 783 N N . VAL A 1 102 ? 5.727 -10.523 0.235 1 97.56 102 VAL A N 1
ATOM 784 C CA . VAL A 1 102 ? 6.73 -11.227 1.026 1 97.56 102 VAL A CA 1
ATOM 785 C C . VAL A 1 102 ? 7.129 -12.523 0.32 1 97.56 102 VAL A C 1
ATOM 787 O O . VAL A 1 102 ? 6.27 -13.297 -0.11 1 97.56 102 VAL A O 1
ATOM 790 N N . VAL A 1 103 ? 8.414 -12.734 0.12 1 97 103 VAL A N 1
ATOM 791 C CA . VAL A 1 103 ? 8.938 -14.031 -0.303 1 97 103 VAL A CA 1
ATOM 792 C C . VAL A 1 103 ? 9.43 -14.812 0.913 1 97 103 VAL A C 1
ATOM 794 O O . VAL A 1 103 ? 10.266 -14.32 1.678 1 97 103 VAL A O 1
ATOM 797 N N . MET A 1 104 ? 8.852 -15.969 1.071 1 95.44 104 MET A N 1
ATOM 798 C CA . MET A 1 104 ? 9.281 -16.781 2.211 1 95.44 104 MET A CA 1
ATOM 799 C C . MET A 1 104 ? 9.477 -18.234 1.806 1 95.44 104 MET A C 1
ATOM 801 O O . MET A 1 104 ? 8.812 -18.719 0.897 1 95.44 104 MET A O 1
ATOM 805 N N . PRO A 1 105 ? 10.414 -18.922 2.453 1 93.5 105 PRO A N 1
ATOM 806 C CA . PRO A 1 105 ? 10.594 -20.344 2.154 1 93.5 105 PRO A CA 1
ATOM 807 C C . PRO A 1 105 ? 9.398 -21.188 2.572 1 93.5 105 PRO A C 1
ATOM 809 O O . PRO A 1 105 ? 8.719 -20.875 3.555 1 93.5 105 PRO A O 1
ATOM 812 N N . THR A 1 106 ? 9.141 -22.125 1.777 1 92.25 106 THR A N 1
ATOM 813 C CA . THR A 1 106 ? 8.016 -23.016 2.098 1 92.25 106 THR A CA 1
ATOM 814 C C . THR A 1 106 ? 8.461 -24.125 3.031 1 92.25 106 THR A C 1
ATOM 816 O O . THR A 1 106 ? 7.625 -24.781 3.664 1 92.25 106 THR A O 1
ATOM 819 N N . TYR A 1 107 ? 9.703 -24.438 3.072 1 77.19 107 TYR A N 1
ATOM 820 C CA . TYR A 1 107 ? 10.18 -25.516 3.93 1 77.19 107 TYR A CA 1
ATOM 821 C C . TYR A 1 107 ? 11.172 -25 4.957 1 77.19 107 TYR A C 1
ATOM 823 O O . TYR A 1 107 ? 11.898 -24.031 4.695 1 77.19 107 TYR A O 1
ATOM 831 N N . GLY A 1 108 ? 10.766 -24.719 6.172 1 59.22 108 GLY A N 1
ATOM 832 C CA . GLY A 1 108 ? 11.648 -24.281 7.246 1 59.22 108 GLY A CA 1
ATOM 833 C C . GLY A 1 108 ? 12.492 -25.406 7.812 1 59.22 108 GLY A C 1
ATOM 834 O O . GLY A 1 108 ? 12.461 -26.531 7.305 1 59.22 108 GLY A O 1
ATOM 835 N N . GLU A 1 109 ? 13.32 -24.891 8.938 1 49.41 109 GLU A N 1
ATOM 836 C CA . GLU A 1 109 ? 13.938 -25.875 9.82 1 49.41 109 GLU A CA 1
ATOM 837 C C . GLU A 1 109 ? 12.93 -26.922 10.258 1 49.41 109 GLU A C 1
ATOM 839 O O . GLU A 1 109 ? 13.281 -28.094 10.422 1 49.41 109 GLU A O 1
ATOM 844 N N . GLU A 1 110 ? 11.641 -26.406 10.695 1 45.75 110 GLU A N 1
ATOM 845 C CA . GLU A 1 110 ? 10.695 -27.328 11.32 1 45.75 110 GLU A CA 1
ATOM 846 C C . GLU A 1 110 ? 9.68 -27.844 10.305 1 45.75 110 GLU A C 1
ATOM 848 O O . GLU A 1 110 ? 8.781 -28.625 10.648 1 45.75 110 GLU A O 1
ATOM 853 N N . GLY A 1 111 ? 9.375 -27.062 9.273 1 43.22 111 GLY A N 1
ATOM 854 C CA . GLY A 1 111 ? 8.328 -27.609 8.422 1 43.22 111 GLY A CA 1
ATOM 855 C C . GLY A 1 111 ? 8.703 -28.953 7.809 1 43.22 111 GLY A C 1
ATOM 856 O O . GLY A 1 111 ? 9.844 -29.391 7.926 1 43.22 111 GLY A O 1
ATOM 857 N N . LYS A 1 112 ? 7.605 -29.703 7.227 1 44.53 112 LYS A N 1
ATOM 858 C CA . LYS A 1 112 ? 7.637 -31.109 6.848 1 44.53 112 LYS A CA 1
ATOM 859 C C . LYS A 1 112 ? 8.891 -31.438 6.043 1 44.53 112 LYS A C 1
ATOM 861 O O . LYS A 1 112 ? 9.562 -30.531 5.543 1 44.53 112 LYS A O 1
ATOM 866 N N . ASP A 1 113 ? 8.953 -32.75 5.645 1 41.47 113 ASP A N 1
ATOM 867 C CA . ASP A 1 113 ? 9.836 -33.75 5.062 1 41.47 113 ASP A CA 1
ATOM 868 C C . ASP A 1 113 ? 10.375 -33.312 3.709 1 41.47 113 ASP A C 1
ATOM 870 O O . ASP A 1 113 ? 9.617 -33.188 2.744 1 41.47 113 ASP A O 1
ATOM 874 N N . ALA A 1 114 ? 11.469 -32.438 3.713 1 43.88 114 ALA A N 1
ATOM 875 C CA . ALA A 1 114 ? 12.336 -32.312 2.547 1 43.88 114 ALA A CA 1
ATOM 876 C C . ALA A 1 114 ? 12.219 -33.531 1.634 1 43.88 114 ALA A C 1
ATOM 878 O O . ALA A 1 114 ? 12.859 -33.594 0.583 1 43.88 114 ALA A O 1
ATOM 879 N N . SER A 1 115 ? 11.812 -34.562 2.139 1 41.53 115 SER A N 1
ATOM 880 C CA . SER A 1 115 ? 11.883 -35.781 1.356 1 41.53 115 SER A CA 1
ATOM 881 C C . SER A 1 115 ? 11.078 -35.656 0.065 1 41.53 115 SER A C 1
ATOM 883 O O . SER A 1 115 ? 11.227 -36.5 -0.84 1 41.53 115 SER A O 1
ATOM 885 N N . LYS A 1 116 ? 10 -34.938 0.076 1 46.44 116 LYS A N 1
ATOM 886 C CA . LYS A 1 116 ? 9.312 -34.938 -1.211 1 46.44 116 LYS A CA 1
ATOM 887 C C . LYS A 1 116 ? 9.805 -33.781 -2.09 1 46.44 116 LYS A C 1
ATOM 889 O O . LYS A 1 116 ? 9.016 -32.969 -2.521 1 46.44 116 LYS A O 1
ATOM 894 N N . LYS A 1 117 ? 11.133 -33.531 -2.248 1 47.06 117 LYS A N 1
ATOM 895 C CA . LYS A 1 117 ? 12.117 -32.594 -2.748 1 47.06 117 LYS A CA 1
ATOM 896 C C . LYS A 1 117 ? 11.914 -32.312 -4.234 1 47.06 117 LYS A C 1
ATOM 898 O O . LYS A 1 117 ? 12.273 -31.234 -4.73 1 47.06 117 LYS A O 1
ATOM 903 N N . GLU A 1 118 ? 11.758 -33.344 -5.027 1 48.19 118 GLU A N 1
ATOM 904 C CA . GLU A 1 118 ? 12.102 -33.156 -6.434 1 48.19 118 GLU A CA 1
ATOM 905 C C . GLU A 1 118 ? 11.281 -32.031 -7.059 1 48.19 118 GLU A C 1
ATOM 907 O O . GLU A 1 118 ? 11.75 -31.344 -7.973 1 48.19 118 GLU A O 1
ATOM 912 N N . LYS A 1 119 ? 10.008 -31.859 -6.746 1 55.94 119 LYS A N 1
ATOM 913 C CA . LYS A 1 119 ? 9.141 -30.922 -7.445 1 55.94 119 LYS A CA 1
ATOM 914 C C . LYS A 1 119 ? 8.703 -29.781 -6.523 1 55.94 119 LYS A C 1
ATOM 916 O O . LYS A 1 119 ? 7.645 -29.188 -6.719 1 55.94 119 LYS A O 1
ATOM 921 N N . ALA A 1 120 ? 9.656 -29.406 -5.57 1 77.06 120 ALA A N 1
ATOM 922 C CA . ALA A 1 120 ? 9.195 -28.734 -4.363 1 77.06 120 ALA A CA 1
ATOM 923 C C . ALA A 1 120 ? 9.18 -27.219 -4.555 1 77.06 120 ALA A C 1
ATOM 925 O O . ALA A 1 120 ? 10.148 -26.641 -5.047 1 77.06 120 ALA A O 1
ATOM 926 N N . ILE A 1 121 ? 8.109 -26.641 -4.691 1 92.88 121 ILE A N 1
ATOM 927 C CA . ILE A 1 121 ? 7.961 -25.203 -4.598 1 92.88 121 ILE A CA 1
ATOM 928 C C . ILE A 1 121 ? 8.75 -24.672 -3.4 1 92.88 121 ILE A C 1
ATOM 930 O O . ILE A 1 121 ? 8.438 -25 -2.252 1 92.88 121 ILE A O 1
ATOM 934 N N . LYS A 1 122 ? 9.773 -23.953 -3.678 1 93.19 122 LYS A N 1
ATOM 935 C CA . LYS A 1 122 ? 10.742 -23.531 -2.666 1 93.19 122 LYS A CA 1
ATOM 936 C C . LYS A 1 122 ? 10.25 -22.297 -1.908 1 93.19 122 LYS A C 1
ATOM 938 O O . LYS A 1 122 ? 10.586 -22.109 -0.737 1 93.19 122 LYS A O 1
ATOM 943 N N . TYR A 1 123 ? 9.477 -21.484 -2.605 1 95.62 123 TYR A N 1
ATOM 944 C CA . TYR A 1 123 ? 9.109 -20.203 -2.006 1 95.62 123 TYR A CA 1
ATOM 945 C C . TYR A 1 123 ? 7.613 -19.953 -2.139 1 95.62 123 TYR A C 1
ATOM 947 O O . TYR A 1 123 ? 6.996 -20.344 -3.135 1 95.62 123 TYR A O 1
ATOM 955 N N . LEU A 1 124 ? 7.066 -19.344 -1.148 1 96.81 124 LEU A N 1
ATOM 956 C CA . LEU A 1 124 ? 5.746 -18.734 -1.194 1 96.81 124 LEU A CA 1
ATOM 957 C C . LEU A 1 124 ? 5.852 -17.219 -1.283 1 96.81 124 LEU A C 1
ATOM 959 O O . LEU A 1 124 ? 6.617 -16.594 -0.537 1 96.81 124 LEU A O 1
ATOM 963 N N . ILE A 1 125 ? 5.176 -16.656 -2.221 1 98.12 125 ILE A N 1
ATOM 964 C CA . ILE A 1 125 ? 5.094 -15.211 -2.346 1 98.12 125 ILE A CA 1
ATOM 965 C C . ILE A 1 125 ? 3.713 -14.734 -1.905 1 98.12 125 ILE A C 1
ATOM 967 O O . ILE A 1 125 ? 2.723 -14.938 -2.611 1 98.12 125 ILE A O 1
ATOM 971 N N . SER A 1 126 ? 3.654 -14.102 -0.779 1 98.25 126 SER A N 1
ATOM 972 C CA . SER A 1 126 ? 2.385 -13.57 -0.294 1 98.25 126 SER A CA 1
ATOM 973 C C . SER A 1 126 ? 2.166 -12.141 -0.772 1 98.25 126 SER A C 1
ATOM 975 O O . SER A 1 126 ? 2.971 -11.25 -0.482 1 98.25 126 SER A O 1
ATOM 977 N N . ALA A 1 127 ? 1.124 -11.914 -1.484 1 98.12 127 ALA A N 1
ATOM 978 C CA . ALA A 1 127 ? 0.737 -10.609 -2.006 1 98.12 127 ALA A CA 1
ATOM 979 C C . ALA A 1 127 ? -0.752 -10.352 -1.793 1 98.12 127 ALA A C 1
ATOM 981 O O . ALA A 1 127 ? -1.587 -10.844 -2.557 1 98.12 127 ALA A O 1
ATOM 982 N N . PRO A 1 128 ? -1.08 -9.547 -0.827 1 97.31 128 PRO A N 1
ATOM 983 C CA . PRO A 1 128 ? -2.496 -9.305 -0.542 1 97.31 128 PRO A CA 1
ATOM 984 C C . PRO A 1 128 ? -3.227 -8.641 -1.703 1 97.31 128 PRO A C 1
ATOM 986 O O . PRO A 1 128 ? -2.666 -7.766 -2.371 1 97.31 128 PRO A O 1
ATOM 989 N N . THR A 1 129 ? -4.43 -9.094 -1.938 1 96.81 129 THR A N 1
ATOM 990 C CA . THR A 1 129 ? -5.285 -8.43 -2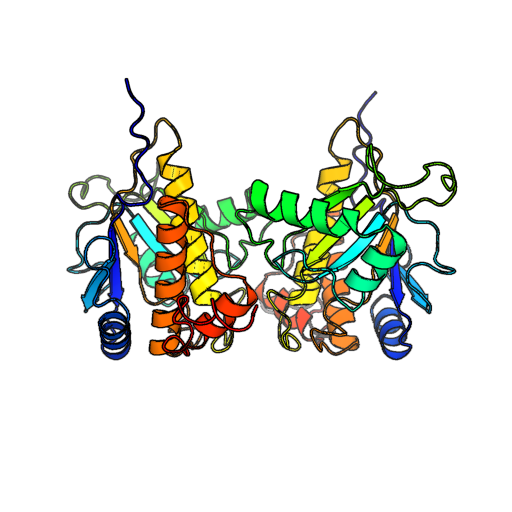.918 1 96.81 129 THR A CA 1
ATOM 991 C C . THR A 1 129 ? -6.383 -7.633 -2.225 1 96.81 129 THR A C 1
ATOM 993 O O . THR A 1 129 ? -7.051 -6.809 -2.855 1 96.81 129 THR A O 1
ATOM 996 N N . VAL A 1 130 ? -6.609 -7.93 -0.959 1 93.81 130 VAL A N 1
ATOM 997 C CA . VAL A 1 130 ? -7.543 -7.191 -0.117 1 93.81 130 VAL A CA 1
ATOM 998 C C . VAL A 1 130 ? -6.914 -6.926 1.247 1 93.81 130 VAL A C 1
ATOM 1000 O O . VAL A 1 130 ? -6.051 -7.684 1.699 1 93.81 130 VAL A O 1
ATOM 1003 N N . ARG A 1 131 ? -7.324 -5.82 1.884 1 93.12 131 ARG A N 1
ATOM 1004 C CA . ARG A 1 131 ? -6.895 -5.613 3.262 1 93.12 131 ARG A CA 1
ATOM 1005 C C . ARG A 1 131 ? -7.605 -6.578 4.207 1 93.12 131 ARG A C 1
ATOM 1007 O O . ARG A 1 131 ? -6.961 -7.281 4.984 1 93.12 131 ARG A O 1
ATOM 1014 N N . VAL A 1 132 ? -8.875 -6.504 4.148 1 89.06 132 VAL A N 1
ATOM 1015 C CA . VAL A 1 132 ? -9.836 -7.441 4.715 1 89.06 132 VAL A CA 1
ATOM 1016 C C . VAL A 1 132 ? -10.797 -7.918 3.629 1 89.06 132 VAL A C 1
ATOM 1018 O O . VAL A 1 132 ? -10.977 -7.246 2.611 1 89.06 132 VAL A O 1
ATOM 1021 N N . PRO A 1 133 ? -11.336 -9.125 3.828 1 86.88 133 PRO A N 1
ATOM 1022 C CA . PRO A 1 133 ? -12.258 -9.578 2.781 1 86.88 133 PRO A CA 1
ATOM 1023 C C . PRO A 1 133 ? -13.281 -8.508 2.402 1 86.88 133 PRO A C 1
ATOM 1025 O O . PRO A 1 133 ? -14 -8 3.27 1 86.88 133 PRO A O 1
ATOM 1028 N N . ALA A 1 134 ? -13.234 -8.086 1.159 1 86.88 134 ALA A N 1
ATOM 1029 C CA . ALA A 1 134 ? -14.094 -7.027 0.646 1 86.88 134 ALA A CA 1
ATOM 1030 C C . ALA A 1 134 ? -14.141 -7.047 -0.879 1 86.88 134 ALA A C 1
ATOM 1032 O O . ALA A 1 134 ? -13.305 -7.688 -1.522 1 86.88 134 ALA A O 1
ATOM 1033 N N . ASP A 1 135 ? -15.125 -6.395 -1.395 1 90.75 135 ASP A N 1
ATOM 1034 C CA . ASP A 1 135 ? -15.219 -6.219 -2.84 1 90.75 135 ASP A CA 1
ATOM 1035 C C . ASP A 1 135 ? -14.203 -5.195 -3.334 1 90.75 135 ASP A C 1
ATOM 1037 O O . ASP A 1 135 ? -14.227 -4.035 -2.918 1 90.75 135 ASP A O 1
ATOM 1041 N N . VAL A 1 136 ? -13.336 -5.645 -4.207 1 93.19 136 VAL A N 1
ATOM 1042 C CA . VAL A 1 136 ? -12.352 -4.734 -4.773 1 93.19 136 VAL A CA 1
ATOM 1043 C C . VAL A 1 136 ? -12.414 -4.785 -6.297 1 93.19 136 VAL A C 1
ATOM 1045 O O . VAL A 1 136 ? -11.398 -4.625 -6.977 1 93.19 136 VAL A O 1
ATOM 1048 N N . SER A 1 137 ? -13.555 -4.992 -6.824 1 90.62 137 SER A N 1
ATOM 1049 C CA . SER A 1 137 ? -13.766 -5.191 -8.258 1 90.62 137 SER A CA 1
ATOM 1050 C C . SER A 1 137 ? -13.484 -3.912 -9.039 1 90.62 137 SER A C 1
ATOM 1052 O O . SER A 1 137 ? -13.195 -3.963 -10.234 1 90.62 137 SER A O 1
ATOM 1054 N N . SER A 1 138 ? -13.484 -2.777 -8.414 1 86.19 138 SER A N 1
ATOM 1055 C CA . SER A 1 138 ? -13.32 -1.509 -9.117 1 86.19 138 SER A CA 1
ATOM 1056 C C . SER A 1 138 ? -11.984 -0.859 -8.781 1 86.19 138 SER A C 1
ATOM 1058 O O . SER A 1 138 ? -11.805 0.345 -8.969 1 86.19 138 SER A O 1
ATOM 1060 N N . THR A 1 139 ? -11.102 -1.655 -8.328 1 91.31 139 THR A N 1
ATOM 1061 C CA . THR A 1 139 ? -9.812 -1.122 -7.906 1 91.31 139 THR A CA 1
ATOM 1062 C C . THR A 1 139 ? -8.688 -1.631 -8.812 1 91.31 139 THR A C 1
ATOM 1064 O O . THR A 1 139 ? -8.938 -2.393 -9.75 1 91.31 139 THR A O 1
ATOM 1067 N N . ALA A 1 140 ? -7.48 -1.147 -8.516 1 93 140 ALA A N 1
ATOM 1068 C CA . ALA A 1 140 ? -6.277 -1.609 -9.203 1 93 140 ALA A CA 1
ATOM 1069 C C . ALA A 1 140 ? -5.555 -2.676 -8.383 1 93 140 ALA A C 1
ATOM 1071 O O . ALA A 1 140 ? -4.336 -2.828 -8.492 1 93 140 ALA A O 1
ATOM 1072 N N . ASN A 1 141 ? -6.258 -3.424 -7.605 1 96.31 141 ASN A N 1
ATOM 1073 C CA . ASN A 1 141 ? -5.629 -4.305 -6.629 1 96.31 141 ASN A CA 1
ATOM 1074 C C . ASN A 1 141 ? -4.891 -5.457 -7.305 1 96.31 141 ASN A C 1
ATOM 1076 O O . ASN A 1 141 ? -3.84 -5.891 -6.828 1 96.31 141 ASN A O 1
ATOM 1080 N N . ALA A 1 142 ? -5.426 -5.996 -8.406 1 96.19 142 ALA A N 1
ATOM 1081 C CA . ALA A 1 142 ? -4.734 -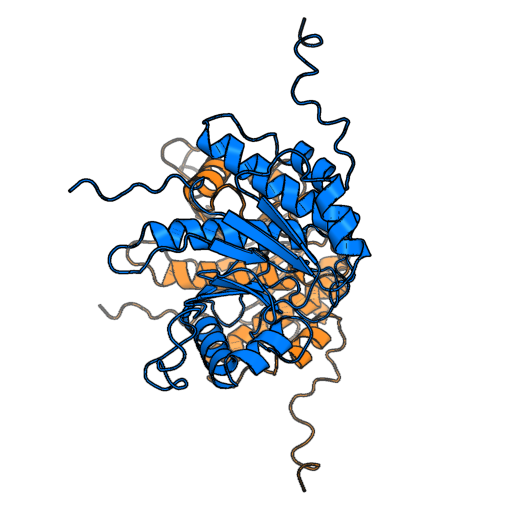7.062 -9.125 1 96.19 142 ALA A CA 1
ATOM 1082 C C . ALA A 1 142 ? -3.422 -6.562 -9.727 1 96.19 142 ALA A C 1
ATOM 1084 O O . ALA A 1 142 ? -2.402 -7.254 -9.664 1 96.19 142 ALA A O 1
ATOM 1085 N N . TYR A 1 143 ? -3.455 -5.359 -10.227 1 94.56 143 TYR A N 1
ATOM 1086 C CA . TYR A 1 143 ? -2.256 -4.727 -10.766 1 94.56 143 TYR A CA 1
ATOM 1087 C C . TYR A 1 143 ? -1.2 -4.551 -9.68 1 94.56 143 TYR A C 1
ATOM 1089 O O . TYR A 1 143 ? -0.045 -4.945 -9.859 1 94.56 143 TYR A O 1
ATOM 1097 N N . LEU A 1 144 ? -1.645 -4.012 -8.578 1 96.06 144 LEU A N 1
ATOM 1098 C CA . LEU A 1 144 ? -0.723 -3.723 -7.48 1 96.06 144 LEU A CA 1
ATOM 1099 C C . LEU A 1 144 ? -0.134 -5.008 -6.914 1 96.06 144 LEU A C 1
ATOM 1101 O O . LEU A 1 144 ? 1.063 -5.074 -6.621 1 96.06 144 LEU A O 1
ATOM 1105 N N . ALA A 1 145 ? -0.949 -5.98 -6.773 1 97.44 145 ALA A N 1
ATOM 1106 C CA . ALA A 1 145 ? -0.48 -7.254 -6.234 1 97.44 145 ALA A CA 1
ATOM 1107 C C . ALA A 1 145 ? 0.526 -7.91 -7.176 1 97.44 145 ALA A C 1
ATOM 1109 O O . ALA A 1 145 ? 1.583 -8.375 -6.738 1 97.44 145 ALA A O 1
ATOM 1110 N N . PHE A 1 146 ? 0.198 -7.941 -8.461 1 96.25 146 PHE A N 1
ATOM 1111 C CA . PHE A 1 146 ? 1.097 -8.586 -9.414 1 96.25 146 PHE A CA 1
ATOM 1112 C C . PHE A 1 146 ? 2.398 -7.801 -9.539 1 96.25 146 PHE A C 1
ATOM 1114 O O . PHE A 1 146 ? 3.477 -8.391 -9.633 1 96.25 146 PHE A O 1
ATOM 1121 N N . ARG A 1 147 ? 2.314 -6.52 -9.57 1 94.56 147 ARG A N 1
ATOM 1122 C CA . ARG A 1 147 ? 3.51 -5.68 -9.57 1 94.56 147 ARG A CA 1
ATOM 1123 C C . ARG A 1 147 ? 4.395 -5.98 -8.367 1 94.56 147 ARG A C 1
ATOM 1125 O O . ARG A 1 147 ? 5.613 -6.09 -8.5 1 94.56 147 ARG A O 1
ATOM 1132 N N . ALA A 1 148 ? 3.762 -6.125 -7.223 1 97.31 148 ALA A N 1
ATOM 1133 C CA . ALA A 1 148 ? 4.496 -6.453 -6.004 1 97.31 148 ALA A CA 1
ATOM 1134 C C . ALA A 1 148 ? 5.215 -7.793 -6.137 1 97.31 148 ALA A C 1
ATOM 1136 O O . ALA A 1 148 ? 6.352 -7.945 -5.68 1 97.31 148 ALA A O 1
ATOM 1137 N N . VAL A 1 149 ? 4.531 -8.75 -6.738 1 97.12 149 VAL A N 1
ATOM 1138 C CA . VAL A 1 149 ? 5.113 -10.07 -6.949 1 97.12 149 VAL A CA 1
ATOM 1139 C C . VAL A 1 149 ? 6.363 -9.945 -7.82 1 97.12 149 VAL A C 1
ATOM 1141 O O . VAL A 1 149 ? 7.426 -10.469 -7.469 1 97.12 149 VAL A O 1
ATOM 1144 N N . ILE A 1 150 ? 6.258 -9.227 -8.898 1 94.12 150 ILE A N 1
ATOM 1145 C CA . ILE A 1 150 ? 7.363 -9.078 -9.844 1 94.12 150 ILE A CA 1
ATOM 1146 C C . ILE A 1 150 ? 8.531 -8.375 -9.164 1 94.12 150 ILE A C 1
ATOM 1148 O O . ILE A 1 150 ? 9.68 -8.828 -9.266 1 94.12 150 ILE A O 1
ATOM 1152 N N . LEU A 1 151 ? 8.281 -7.375 -8.438 1 94.19 151 LEU A N 1
ATOM 1153 C CA . LEU A 1 151 ? 9.328 -6.629 -7.75 1 94.19 151 LEU A CA 1
ATOM 1154 C C . LEU A 1 151 ? 9.992 -7.484 -6.672 1 94.19 151 LEU A C 1
ATOM 1156 O O . LEU A 1 151 ? 11.211 -7.43 -6.492 1 94.19 151 LEU A O 1
ATOM 1160 N N . ALA A 1 152 ? 9.18 -8.234 -5.98 1 95.88 152 ALA A N 1
ATOM 1161 C CA . ALA A 1 152 ? 9.711 -9.094 -4.926 1 95.88 152 ALA A CA 1
ATOM 1162 C C . ALA A 1 152 ? 10.648 -10.156 -5.5 1 95.88 152 ALA A C 1
ATOM 1164 O O . ALA A 1 152 ? 11.695 -10.445 -4.926 1 95.88 152 ALA A O 1
ATOM 1165 N N . VAL A 1 153 ? 10.227 -10.742 -6.594 1 95.25 153 VAL A N 1
ATOM 1166 C CA . VAL A 1 153 ? 11.047 -11.75 -7.254 1 95.25 153 VAL A CA 1
ATOM 1167 C C . VAL A 1 153 ? 12.359 -11.125 -7.719 1 95.25 153 VAL A C 1
ATOM 1169 O O . VAL A 1 153 ? 13.438 -11.695 -7.523 1 95.25 153 VAL A O 1
ATOM 1172 N N . ARG A 1 154 ? 12.281 -9.953 -8.281 1 92 154 ARG A N 1
ATOM 1173 C CA . ARG A 1 154 ? 13.477 -9.258 -8.742 1 92 154 ARG A CA 1
ATOM 1174 C C . ARG A 1 154 ? 14.438 -8.992 -7.586 1 92 154 ARG A C 1
ATOM 1176 O O . ARG A 1 154 ? 15.641 -9.234 -7.707 1 92 154 ARG A O 1
ATOM 1183 N N . ARG A 1 155 ? 13.938 -8.539 -6.531 1 93.5 155 ARG A N 1
ATOM 1184 C CA . ARG A 1 155 ? 14.758 -8.258 -5.359 1 93.5 155 ARG A CA 1
ATOM 1185 C C . ARG A 1 155 ? 15.383 -9.531 -4.809 1 93.5 155 ARG A C 1
ATOM 1187 O O . ARG A 1 155 ? 16.562 -9.547 -4.445 1 93.5 155 ARG A O 1
ATOM 1194 N N . HIS A 1 156 ? 14.57 -10.531 -4.727 1 94.25 156 HIS A N 1
ATOM 1195 C CA . HIS A 1 156 ? 15.047 -11.82 -4.258 1 94.25 156 HIS A CA 1
ATOM 1196 C C . HIS A 1 156 ? 16.219 -12.32 -5.109 1 94.25 156 HIS A C 1
ATOM 1198 O O . HIS A 1 156 ? 17.234 -12.773 -4.578 1 94.25 156 HIS A O 1
ATOM 1204 N N . ASN A 1 157 ? 16.047 -12.234 -6.363 1 93.38 157 ASN A N 1
ATOM 1205 C CA . ASN A 1 157 ? 17.031 -12.781 -7.293 1 93.38 157 ASN A CA 1
ATOM 1206 C C . ASN A 1 157 ? 18.312 -11.953 -7.305 1 93.38 157 ASN A C 1
ATOM 1208 O O . ASN A 1 157 ? 19.344 -12.398 -7.805 1 93.38 157 ASN A O 1
ATOM 1212 N N . LYS A 1 158 ? 18.266 -10.758 -6.746 1 91.31 158 LYS A N 1
ATOM 1213 C CA . LYS A 1 158 ? 19.453 -9.906 -6.648 1 91.31 158 LYS A CA 1
ATOM 1214 C C . LYS A 1 158 ? 20.25 -10.211 -5.379 1 91.31 158 LYS A C 1
ATOM 1216 O O . LYS A 1 158 ? 21.406 -9.812 -5.254 1 91.31 158 LYS A O 1
ATOM 1221 N N . MET A 1 159 ? 19.547 -10.82 -4.496 1 89.31 159 MET A N 1
ATOM 1222 C CA . MET A 1 159 ? 20.219 -11.148 -3.24 1 89.31 159 MET A CA 1
ATOM 1223 C C . MET A 1 159 ? 21.203 -12.289 -3.438 1 89.31 159 MET A C 1
ATOM 1225 O O . MET A 1 159 ? 20.938 -13.234 -4.191 1 89.31 159 MET A O 1
ATOM 1229 N N . ASN A 1 160 ? 22.297 -12.195 -2.723 1 79.19 160 ASN A N 1
ATOM 1230 C CA . ASN A 1 160 ? 23.297 -13.25 -2.775 1 79.19 160 ASN A CA 1
ATOM 1231 C C . ASN A 1 160 ? 22.984 -14.375 -1.791 1 79.19 160 ASN A C 1
ATOM 1233 O O . ASN A 1 160 ? 22.453 -14.125 -0.706 1 79.19 160 ASN A O 1
ATOM 1237 N N . GLY A 1 161 ? 23.234 -15.594 -2.188 1 80.94 161 GLY A N 1
ATOM 1238 C CA . GLY A 1 161 ? 23.156 -16.719 -1.266 1 80.94 161 GLY A CA 1
ATOM 1239 C C . GLY A 1 161 ? 21.812 -17.422 -1.293 1 80.94 161 GLY A C 1
ATOM 1240 O O . GLY A 1 161 ? 21.609 -18.406 -0.587 1 80.94 161 GLY A O 1
ATOM 1241 N N . CYS A 1 162 ? 20.891 -16.844 -2.057 1 81.06 162 CYS A N 1
ATOM 1242 C CA . CYS A 1 162 ? 19.594 -17.5 -2.17 1 81.06 162 CYS A CA 1
ATOM 1243 C C . CYS A 1 162 ? 19.422 -18.141 -3.539 1 81.06 162 CYS A C 1
ATOM 1245 O O . CYS A 1 162 ? 20 -17.688 -4.523 1 81.06 162 CYS A O 1
ATOM 1247 N N . GLU A 1 163 ? 18.703 -19.219 -3.535 1 88 163 GLU A N 1
ATOM 1248 C CA . GLU A 1 163 ? 18.344 -19.828 -4.816 1 88 163 GLU A CA 1
ATOM 1249 C C . GLU A 1 163 ? 17.422 -18.906 -5.613 1 88 163 GLU A C 1
ATOM 1251 O O . GLU A 1 163 ? 16.406 -18.438 -5.098 1 88 163 GLU A O 1
ATOM 1256 N N . PRO A 1 164 ? 17.781 -18.703 -6.801 1 92.94 164 PRO A N 1
ATOM 1257 C CA . PRO A 1 164 ? 16.938 -17.781 -7.59 1 92.94 164 PRO A CA 1
ATOM 1258 C C . PRO A 1 164 ? 15.57 -18.375 -7.914 1 92.94 164 PRO A C 1
ATOM 1260 O O . PRO A 1 164 ? 15.414 -19.594 -7.98 1 92.94 164 PRO A O 1
ATOM 1263 N N . ILE A 1 165 ? 14.656 -17.5 -8.039 1 94.94 165 ILE A N 1
ATOM 1264 C CA . ILE A 1 165 ? 13.328 -17.844 -8.516 1 94.94 165 ILE A CA 1
ATOM 1265 C C . ILE A 1 165 ? 13.258 -17.672 -10.031 1 94.94 165 ILE A C 1
ATOM 1267 O O . ILE A 1 165 ? 13.414 -16.562 -10.539 1 94.94 165 ILE A O 1
ATOM 1271 N N . LYS A 1 166 ? 12.984 -18.766 -10.695 1 94.25 166 LYS A N 1
ATOM 1272 C CA . LYS A 1 166 ? 12.969 -18.703 -12.156 1 94.25 166 LYS A CA 1
ATOM 1273 C C . LYS A 1 166 ? 11.562 -18.969 -12.703 1 94.25 166 LYS A C 1
ATOM 1275 O O . LYS A 1 166 ? 11.297 -18.734 -13.875 1 94.25 166 LYS A O 1
ATOM 1280 N N . SER A 1 167 ? 10.727 -19.438 -11.867 1 95.5 167 SER A N 1
ATOM 1281 C CA . SER A 1 167 ? 9.359 -19.734 -12.266 1 95.5 167 SER A CA 1
ATOM 1282 C C . SER A 1 167 ? 8.391 -19.531 -11.109 1 95.5 167 SER A C 1
ATOM 1284 O O . SER A 1 167 ? 8.711 -19.828 -9.961 1 95.5 167 SER A O 1
ATOM 1286 N N . VAL A 1 168 ? 7.234 -18.953 -11.484 1 96.81 168 VAL A N 1
ATOM 1287 C CA . VAL A 1 168 ? 6.258 -18.609 -10.453 1 96.81 168 VAL A CA 1
ATOM 1288 C C . VAL A 1 168 ? 4.867 -19.062 -10.883 1 96.81 168 VAL A C 1
ATOM 1290 O O . VAL A 1 168 ? 4.422 -18.75 -11.992 1 96.81 168 VAL A O 1
ATOM 1293 N N . LEU A 1 169 ? 4.18 -19.812 -10.031 1 97.12 169 LEU A N 1
ATOM 1294 C CA . LEU A 1 169 ? 2.764 -20.094 -10.219 1 97.12 169 LEU A CA 1
ATOM 1295 C C . LEU A 1 169 ? 1.902 -18.953 -9.711 1 97.12 169 LEU A C 1
ATOM 1297 O O . LEU A 1 169 ? 2.043 -18.516 -8.562 1 97.12 169 LEU A O 1
ATOM 1301 N N . VAL A 1 170 ? 1.008 -18.453 -10.57 1 97.56 170 VAL A N 1
ATOM 1302 C CA . VAL A 1 170 ? 0.196 -17.281 -10.234 1 97.56 170 VAL A CA 1
ATOM 1303 C C . VAL A 1 170 ? -1.28 -17.609 -10.461 1 97.56 170 VAL A C 1
ATOM 1305 O O . VAL A 1 170 ? -1.7 -17.859 -11.594 1 97.56 170 VAL A O 1
ATOM 1308 N N . PRO A 1 171 ? -2.08 -17.562 -9.406 1 97.75 171 PRO A N 1
ATOM 1309 C CA . PRO A 1 171 ? -3.527 -17.703 -9.578 1 97.75 171 PRO A CA 1
ATOM 1310 C C . PRO A 1 171 ? -4.199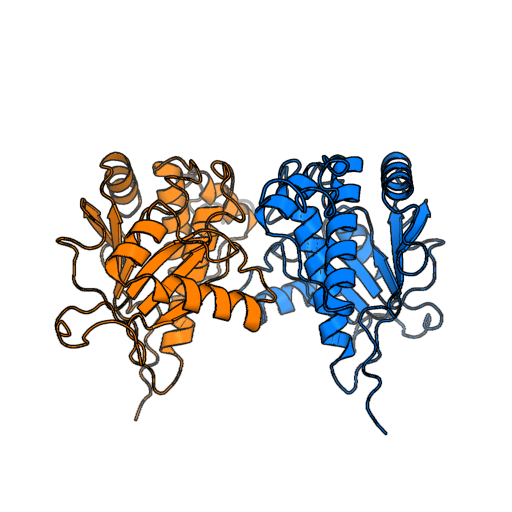 -16.391 -9.969 1 97.75 171 PRO A C 1
ATOM 1312 O O . PRO A 1 171 ? -3.531 -15.359 -10.086 1 97.75 171 PRO A O 1
ATOM 1315 N N . GLY A 1 172 ? -5.555 -16.5 -10.258 1 96.56 172 GLY A N 1
ATOM 1316 C CA . GLY A 1 172 ? -6.273 -15.242 -10.422 1 96.56 172 GLY A CA 1
ATOM 1317 C C . GLY A 1 172 ? -6.16 -14.328 -9.219 1 96.56 172 GLY A C 1
ATOM 1318 O O . GLY A 1 172 ? -6.332 -14.773 -8.078 1 96.56 172 GLY A O 1
ATOM 1319 N N . LEU A 1 173 ? -5.832 -13.086 -9.484 1 96.69 173 LEU A N 1
ATOM 1320 C CA . LEU A 1 173 ? -5.645 -12.125 -8.398 1 96.69 173 LEU A CA 1
ATOM 1321 C C . LEU A 1 173 ? -6.891 -11.266 -8.211 1 96.69 173 LEU A C 1
ATOM 1323 O O . LEU A 1 173 ? -7.363 -10.633 -9.164 1 96.69 173 LEU A O 1
ATOM 1327 N N . ALA A 1 174 ? -7.375 -11.227 -7.004 1 94.75 174 ALA A N 1
ATOM 1328 C CA . ALA A 1 174 ? -8.555 -10.461 -6.617 1 94.75 174 ALA A CA 1
ATOM 1329 C C . ALA A 1 174 ? -9.797 -10.961 -7.348 1 94.75 174 ALA A C 1
ATOM 1331 O O . ALA A 1 174 ? -10.812 -10.258 -7.41 1 94.75 174 ALA A O 1
ATOM 1332 N N . ALA A 1 175 ? -9.781 -12.141 -7.934 1 91.81 175 ALA A N 1
ATOM 1333 C CA . ALA A 1 175 ? -10.844 -12.594 -8.828 1 91.81 175 ALA A CA 1
ATOM 1334 C C . ALA A 1 175 ? -11.828 -13.492 -8.094 1 91.81 175 ALA A C 1
ATOM 1336 O O . ALA A 1 175 ? -12.867 -13.867 -8.641 1 91.81 175 ALA A O 1
ATOM 1337 N N . ARG A 1 176 ? -11.57 -13.844 -6.902 1 90 176 ARG A N 1
ATOM 1338 C CA . ARG A 1 176 ? -12.508 -14.633 -6.102 1 90 176 ARG A CA 1
ATOM 1339 C C . ARG A 1 176 ? -13.109 -13.789 -4.98 1 90 176 ARG A C 1
ATOM 1341 O O . ARG A 1 176 ? -14.125 -13.117 -5.172 1 90 176 ARG A O 1
ATOM 1348 N N . THR A 1 177 ? -12.414 -13.734 -3.861 1 83.81 177 THR A N 1
ATOM 1349 C CA . THR A 1 177 ? -12.883 -12.953 -2.721 1 83.81 177 THR A CA 1
ATOM 1350 C C . THR A 1 177 ? -12.992 -11.477 -3.082 1 83.81 177 THR A C 1
ATOM 1352 O O . THR A 1 177 ? -13.93 -10.797 -2.652 1 83.81 177 THR A O 1
ATOM 1355 N N . GLY A 1 178 ? -12.156 -11.031 -3.873 1 90.88 178 GLY A N 1
ATOM 1356 C CA . GLY A 1 178 ? -12.141 -9.625 -4.246 1 90.88 178 GLY A CA 1
ATOM 1357 C C . GLY A 1 178 ? -13.227 -9.258 -5.234 1 90.88 178 GLY A C 1
ATOM 1358 O O . GLY A 1 178 ? -13.547 -8.078 -5.402 1 90.88 178 GLY A O 1
ATOM 1359 N N . GLY A 1 179 ? -13.703 -10.273 -5.973 1 93.5 179 GLY A N 1
ATOM 1360 C CA . GLY A 1 179 ? -14.836 -10.062 -6.863 1 93.5 179 GLY A CA 1
ATOM 1361 C C . GLY A 1 179 ? -14.445 -9.422 -8.18 1 93.5 179 GLY A C 1
ATOM 1362 O O . GLY A 1 179 ? -15.305 -8.961 -8.93 1 93.5 179 GLY A O 1
ATOM 1363 N N . MET A 1 180 ? -13.281 -9.32 -8.492 1 94.38 180 MET A N 1
ATOM 1364 C CA . MET A 1 180 ? -12.844 -8.68 -9.734 1 94.38 180 MET A CA 1
ATOM 1365 C C . MET A 1 180 ? -13.219 -9.531 -10.945 1 94.38 180 MET A C 1
ATOM 1367 O O . MET A 1 180 ? -12.945 -10.727 -10.977 1 94.38 180 MET A O 1
ATOM 1371 N N . PRO A 1 181 ? -13.867 -8.852 -11.93 1 94.38 181 PRO A N 1
ATOM 1372 C CA . PRO A 1 181 ? -14.148 -9.609 -13.156 1 94.38 181 PRO A CA 1
ATOM 1373 C C . PRO A 1 181 ? -12.883 -10.18 -13.797 1 94.38 181 PRO A C 1
ATOM 1375 O O . PRO A 1 181 ? -11.836 -9.531 -13.789 1 94.38 181 PRO A O 1
ATOM 1378 N N . GLU A 1 182 ? -13.008 -11.375 -14.375 1 95.5 182 GLU A N 1
ATOM 1379 C CA . GLU A 1 182 ? -11.867 -12.102 -14.922 1 95.5 182 GLU A CA 1
ATOM 1380 C C . GLU A 1 182 ? -11.117 -11.266 -15.953 1 95.5 182 GLU A C 1
ATOM 1382 O O . GLU A 1 182 ? -9.883 -11.195 -15.922 1 95.5 182 GLU A O 1
ATOM 1387 N N . LEU A 1 183 ? -11.82 -10.633 -16.781 1 93.25 183 LEU A N 1
ATOM 1388 C CA . LEU A 1 183 ? -11.188 -9.867 -17.844 1 93.25 183 LEU A CA 1
ATOM 1389 C C . LEU A 1 183 ? -10.422 -8.672 -17.281 1 93.25 183 LEU A C 1
ATOM 1391 O O . LEU A 1 183 ? -9.336 -8.344 -17.75 1 93.25 183 LEU A O 1
ATOM 1395 N N . ARG A 1 184 ? -10.961 -8.023 -16.297 1 93 184 ARG A N 1
ATOM 1396 C CA . ARG A 1 184 ? -10.273 -6.914 -15.656 1 93 184 ARG A CA 1
ATOM 1397 C C . ARG A 1 184 ? -9.008 -7.395 -14.961 1 93 184 ARG A C 1
ATOM 1399 O O . ARG A 1 184 ? -7.965 -6.734 -15.031 1 93 184 ARG A O 1
ATOM 1406 N N . CYS A 1 185 ? -9.125 -8.461 -14.289 1 94.69 185 CYS A N 1
ATOM 1407 C CA . CYS A 1 185 ? -7.938 -9.07 -13.703 1 94.69 185 CYS A CA 1
ATOM 1408 C C . CYS A 1 185 ? -6.871 -9.312 -14.766 1 94.69 185 CYS A C 1
ATOM 1410 O O . CYS A 1 185 ? -5.711 -8.945 -14.578 1 94.69 185 CYS A O 1
ATOM 1412 N N . ALA A 1 186 ? -7.23 -9.875 -15.836 1 93.38 186 ALA A N 1
ATOM 1413 C CA . ALA A 1 186 ? -6.305 -10.188 -16.922 1 93.38 186 ALA A CA 1
ATOM 1414 C C . ALA A 1 186 ? -5.633 -8.922 -17.453 1 93.38 186 ALA A C 1
ATOM 1416 O O . ALA A 1 186 ? -4.414 -8.891 -17.641 1 93.38 186 ALA A O 1
ATOM 1417 N N . TRP A 1 187 ? -6.438 -7.914 -17.641 1 90.75 187 TRP A N 1
ATOM 1418 C CA . TRP A 1 187 ? -5.906 -6.656 -18.141 1 90.75 187 TRP A CA 1
ATOM 1419 C C . TRP A 1 187 ? -4.918 -6.039 -17.156 1 90.75 187 TRP A C 1
ATOM 1421 O O . TRP A 1 187 ? -3.887 -5.496 -17.562 1 90.75 187 TRP A O 1
ATOM 1431 N N . GLN A 1 188 ? -5.188 -6.066 -15.961 1 92.25 188 GLN A N 1
ATOM 1432 C CA . GLN A 1 188 ? -4.301 -5.492 -14.953 1 92.25 188 GLN A CA 1
ATOM 1433 C C . GLN A 1 188 ? -2.977 -6.25 -14.891 1 92.25 188 GLN A C 1
ATOM 1435 O O . GLN A 1 188 ? -1.908 -5.641 -14.805 1 92.25 188 GLN A O 1
ATOM 1440 N N . LEU A 1 189 ? -3.031 -7.598 -14.969 1 92.62 189 LEU A N 1
ATOM 1441 C CA . LEU A 1 189 ? -1.796 -8.375 -14.984 1 92.62 189 LEU A CA 1
ATOM 1442 C C . LEU A 1 189 ? -0.974 -8.07 -16.234 1 92.62 189 LEU A C 1
ATOM 1444 O O . LEU A 1 189 ? 0.25 -7.934 -16.156 1 92.62 189 LEU A O 1
ATOM 1448 N N . ASP A 1 190 ? -1.631 -7.93 -17.281 1 89.38 190 ASP A N 1
ATOM 1449 C CA . ASP A 1 190 ? -0.958 -7.617 -18.547 1 89.38 190 ASP A CA 1
ATOM 1450 C C . ASP A 1 190 ? -0.27 -6.254 -18.469 1 89.38 190 ASP A C 1
ATOM 1452 O O . ASP A 1 190 ? 0.835 -6.086 -18.984 1 89.38 190 ASP A O 1
ATOM 1456 N N . SER A 1 191 ? -0.908 -5.336 -17.875 1 87.12 191 SER A N 1
ATOM 1457 C CA . SER A 1 191 ? -0.354 -3.992 -17.734 1 87.12 191 SER A CA 1
ATOM 1458 C C . SER A 1 191 ? 0.958 -4.012 -16.969 1 87.12 191 SER A C 1
ATOM 1460 O O . SER A 1 191 ? 1.876 -3.248 -17.266 1 87.12 191 S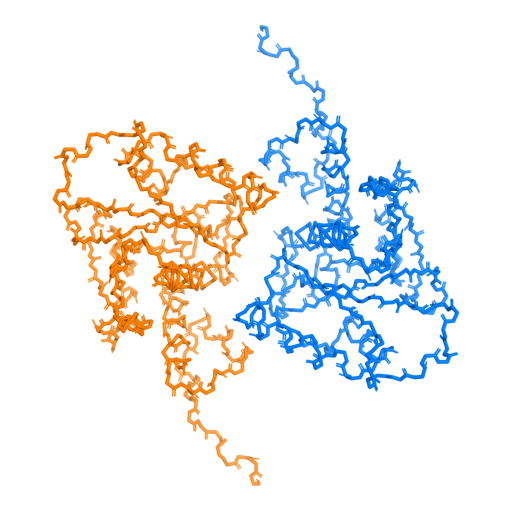ER A O 1
ATOM 1462 N N . VAL A 1 192 ? 1.031 -4.863 -16 1 88.75 192 VAL A N 1
ATOM 1463 C CA . VAL A 1 192 ? 2.25 -4.984 -15.211 1 88.75 192 VAL A CA 1
ATOM 1464 C C . VAL A 1 192 ? 3.369 -5.574 -16.062 1 88.75 192 VAL A C 1
ATOM 1466 O O . VAL A 1 192 ? 4.5 -5.082 -16.047 1 88.75 192 VAL A O 1
ATOM 1469 N N . THR A 1 193 ? 3.035 -6.598 -16.781 1 84.12 193 THR A N 1
ATOM 1470 C CA . THR A 1 193 ? 4.02 -7.27 -17.609 1 84.12 193 THR A CA 1
ATOM 1471 C C . THR A 1 193 ? 4.562 -6.32 -18.688 1 84.12 193 THR A C 1
ATOM 1473 O O . THR A 1 193 ? 5.762 -6.309 -18.953 1 84.12 193 THR A O 1
ATOM 1476 N N . LEU A 1 194 ? 3.682 -5.559 -19.188 1 79.62 194 LEU A N 1
ATOM 1477 C CA . LEU A 1 194 ? 4.082 -4.578 -20.188 1 79.62 194 LEU A CA 1
ATOM 1478 C C . LEU A 1 194 ? 5.012 -3.529 -19.578 1 79.62 194 LEU A C 1
ATOM 1480 O O . LEU A 1 194 ? 6.047 -3.199 -20.156 1 79.62 194 LEU A O 1
ATOM 1484 N N . SER A 1 195 ? 4.621 -3.045 -18.469 1 78.5 195 SER A N 1
ATOM 1485 C CA . SER A 1 195 ? 5.434 -2.037 -17.781 1 78.5 195 SER A CA 1
ATOM 1486 C C . SER A 1 195 ? 6.816 -2.584 -17.438 1 78.5 195 SER A C 1
ATOM 1488 O O . SER A 1 195 ? 7.82 -1.881 -17.562 1 78.5 195 SER A O 1
ATOM 1490 N N . ALA A 1 196 ? 6.824 -3.777 -17.016 1 77.12 196 ALA A N 1
ATOM 1491 C CA . ALA A 1 196 ? 8.086 -4.418 -16.672 1 77.12 196 ALA A CA 1
ATOM 1492 C C . ALA A 1 196 ? 8.977 -4.59 -17.891 1 77.12 196 ALA A C 1
ATOM 1494 O O . ALA A 1 196 ? 10.195 -4.406 -17.812 1 77.12 196 ALA A O 1
ATOM 1495 N N . ARG A 1 197 ? 8.43 -4.871 -18.953 1 73.88 197 ARG A N 1
ATOM 1496 C CA . ARG A 1 197 ? 9.18 -5.051 -20.188 1 73.88 197 ARG A CA 1
ATOM 1497 C C . ARG A 1 197 ? 9.734 -3.723 -20.688 1 73.88 197 ARG A C 1
ATOM 1499 O O . ARG A 1 197 ? 10.875 -3.658 -21.156 1 73.88 197 ARG A O 1
ATOM 1506 N N . LEU A 1 198 ? 8.883 -2.738 -20.562 1 72.56 198 LEU A N 1
ATOM 1507 C CA . LEU A 1 198 ? 9.305 -1.415 -21 1 72.56 198 LEU A CA 1
ATOM 1508 C C . LEU A 1 198 ? 10.461 -0.906 -20.156 1 72.56 198 LEU A C 1
ATOM 1510 O O . LEU A 1 198 ? 11.398 -0.293 -20.656 1 72.56 198 LEU A O 1
ATOM 1514 N N . ALA A 1 199 ? 10.391 -1.199 -18.938 1 70.81 199 ALA A N 1
ATOM 1515 C CA . ALA A 1 199 ? 11.461 -0.803 -18.031 1 70.81 199 ALA A CA 1
ATOM 1516 C C . ALA A 1 199 ? 12.758 -1.536 -18.359 1 70.81 199 ALA A C 1
ATOM 1518 O O . ALA A 1 199 ? 13.844 -0.956 -18.281 1 70.81 199 ALA A O 1
ATOM 1519 N N . ALA A 1 200 ? 12.648 -2.711 -18.75 1 66.81 200 ALA A N 1
ATOM 1520 C CA . ALA A 1 200 ? 13.82 -3.531 -19.047 1 66.81 200 ALA A CA 1
ATOM 1521 C C . ALA A 1 200 ? 14.484 -3.07 -20.344 1 66.81 200 ALA A C 1
ATOM 1523 O O . ALA A 1 200 ? 15.703 -3.197 -20.5 1 66.81 200 ALA A O 1
ATOM 1524 N N . THR A 1 201 ? 13.703 -2.504 -21.25 1 67.94 201 THR A N 1
ATOM 1525 C CA . THR A 1 201 ? 14.242 -2.094 -22.531 1 67.94 201 THR A CA 1
ATOM 1526 C C . THR A 1 201 ? 14.641 -0.622 -22.516 1 67.94 201 THR A C 1
ATOM 1528 O O . THR A 1 201 ? 15.133 -0.091 -23.516 1 67.94 201 THR A O 1
ATOM 1531 N N . GLY A 1 202 ? 14.445 -0.038 -21.328 1 66.62 202 GLY A N 1
ATOM 1532 C CA . GLY A 1 202 ? 14.82 1.362 -21.188 1 66.62 202 GLY A CA 1
ATOM 1533 C C . GLY A 1 202 ? 13.797 2.309 -21.797 1 66.62 202 GLY A C 1
ATOM 1534 O O . GLY A 1 202 ? 14.07 3.5 -21.969 1 66.62 202 GLY A O 1
ATOM 1535 N N . SER A 1 203 ? 12.742 1.782 -22.219 1 60.91 203 SER A N 1
ATOM 1536 C CA . SER A 1 203 ? 11.688 2.631 -22.766 1 60.91 203 SER A CA 1
ATOM 1537 C C . SER A 1 203 ? 10.906 3.334 -21.656 1 60.91 203 SER A C 1
ATOM 1539 O O . SER A 1 203 ? 10.82 2.828 -20.531 1 60.91 203 SER A O 1
ATOM 1541 N N . GLN A 1 204 ? 10.508 4.562 -21.875 1 58 204 GLN A N 1
ATOM 1542 C CA . GLN A 1 204 ? 9.805 5.332 -20.859 1 58 204 GLN A CA 1
ATOM 1543 C C . GLN A 1 204 ? 8.414 4.754 -20.594 1 58 204 GLN A C 1
ATOM 1545 O O . GLN A 1 204 ? 7.715 4.359 -21.531 1 58 204 GLN A O 1
ATOM 1550 N N . SER A 1 205 ? 8.172 4.477 -19.344 1 59.91 205 SER A N 1
ATOM 1551 C CA . SER A 1 205 ? 6.832 4.047 -18.953 1 59.91 205 SER A CA 1
ATOM 1552 C C . SER A 1 205 ? 5.801 5.129 -19.25 1 59.91 205 SER A C 1
ATOM 1554 O O . SER A 1 205 ? 6.105 6.32 -19.188 1 59.91 205 SER A O 1
ATOM 1556 N N . PRO A 1 206 ? 4.629 4.605 -19.812 1 56.66 206 PRO A N 1
ATOM 1557 C CA . PRO A 1 206 ? 3.596 5.613 -20.062 1 56.66 206 PRO A CA 1
ATOM 1558 C C . PRO A 1 206 ? 3.252 6.43 -18.812 1 56.66 206 PRO A C 1
ATOM 1560 O O . PRO A 1 206 ? 3.525 6 -17.688 1 56.66 206 PRO A O 1
ATOM 1563 N N . HIS A 1 207 ? 2.738 7.562 -19.062 1 59.66 207 HIS A N 1
ATOM 1564 C CA . HIS A 1 207 ? 2.254 8.422 -17.984 1 59.66 207 HIS A CA 1
ATOM 1565 C C . HIS A 1 207 ? 1.234 7.703 -17.125 1 59.66 207 HIS A C 1
ATOM 1567 O O . HIS A 1 207 ? 0.378 6.977 -17.625 1 59.66 207 HIS A O 1
ATOM 1573 N N . PRO A 1 208 ? 1.343 7.777 -15.891 1 56.94 208 PRO A N 1
ATOM 1574 C CA . PRO A 1 208 ? 0.484 7.047 -14.953 1 56.94 208 PRO A CA 1
ATOM 1575 C C . PRO A 1 208 ? -1.002 7.207 -15.266 1 56.94 208 PRO A C 1
ATOM 1577 O O . PRO A 1 208 ? -1.778 6.266 -15.086 1 56.94 208 PRO A O 1
ATOM 1580 N N . LYS A 1 209 ? -1.364 8.359 -15.688 1 55.91 209 LYS A N 1
ATOM 1581 C CA . LYS A 1 209 ? -2.77 8.562 -16.031 1 55.91 209 LYS A CA 1
ATOM 1582 C C . LYS A 1 209 ? -3.205 7.617 -17.141 1 55.91 209 LYS A C 1
ATOM 1584 O O . LYS A 1 209 ? -4.309 7.066 -17.109 1 55.91 209 LYS A O 1
ATOM 1589 N N . LEU A 1 210 ? -2.383 7.492 -18.094 1 52.84 210 LEU A N 1
ATOM 1590 C CA . LEU A 1 210 ? -2.678 6.613 -19.219 1 52.84 210 LEU A CA 1
ATOM 1591 C C . LEU A 1 210 ? -2.682 5.152 -18.781 1 52.84 210 LEU A C 1
ATOM 1593 O O . LEU A 1 210 ? -3.523 4.367 -19.219 1 52.84 210 LEU A O 1
ATOM 1597 N N . PHE A 1 211 ? -1.879 4.98 -17.844 1 58.06 211 PHE A N 1
ATOM 1598 C CA . PHE A 1 211 ? -1.76 3.611 -17.344 1 58.06 211 PHE A CA 1
ATOM 1599 C C . PHE A 1 211 ? -3.02 3.195 -16.594 1 58.06 211 PHE A C 1
ATOM 1601 O O . PHE A 1 211 ? -3.488 2.064 -16.734 1 58.06 211 PHE A O 1
ATOM 1608 N N . ASN A 1 212 ? -3.584 4.109 -16 1 59.62 212 ASN A N 1
ATOM 1609 C CA . ASN A 1 212 ? -4.781 3.789 -15.227 1 59.62 212 ASN A CA 1
ATOM 1610 C C . ASN A 1 212 ? -5.953 3.432 -16.141 1 59.62 212 ASN A C 1
ATOM 1612 O O . ASN A 1 212 ? -6.766 2.57 -15.797 1 59.62 212 ASN A O 1
ATOM 1616 N N . LEU A 1 213 ? -6.023 4.148 -17.203 1 53.59 213 LEU A N 1
ATOM 1617 C CA . LEU A 1 213 ? -7.07 3.826 -18.172 1 53.59 213 LEU A CA 1
ATOM 1618 C C . LEU A 1 213 ? -6.93 2.389 -18.656 1 53.59 213 LEU A C 1
ATOM 1620 O O . LEU A 1 213 ? -7.934 1.702 -18.875 1 53.59 213 LEU A O 1
ATOM 1624 N N . CYS A 1 214 ? -5.75 2.02 -18.641 1 52.97 214 CYS A N 1
ATOM 1625 C CA . CYS A 1 214 ? -5.484 0.673 -19.141 1 52.97 214 CYS A CA 1
ATOM 1626 C C . CYS A 1 214 ? -5.938 -0.377 -18.125 1 52.97 214 CYS A C 1
ATOM 1628 O O . CYS A 1 214 ? -6.336 -1.479 -18.516 1 52.97 214 CYS A O 1
ATOM 1630 N N . LEU A 1 215 ? -5.965 0.089 -16.938 1 65.44 215 LEU A N 1
ATOM 1631 C CA . LEU A 1 215 ? -6.336 -0.88 -15.914 1 65.44 215 LEU A CA 1
ATOM 1632 C C . LEU A 1 215 ? -7.809 -1.263 -16.031 1 65.44 215 LEU A C 1
ATOM 1634 O O . LEU A 1 215 ? -8.227 -2.311 -15.539 1 65.44 215 LEU A O 1
ATOM 1638 N N . TRP A 1 216 ? -8.562 -0.429 -16.859 1 62.78 216 TRP A N 1
ATOM 1639 C CA . TRP A 1 216 ? -10 -0.66 -16.922 1 62.78 216 TRP A CA 1
ATOM 1640 C C . TRP A 1 216 ? -10.383 -1.275 -18.266 1 62.78 216 TRP A C 1
ATOM 1642 O O . TRP A 1 216 ? -11.57 -1.412 -18.578 1 62.78 216 TRP A O 1
ATOM 1652 N N . GLY A 1 217 ? -9.445 -1.974 -18.906 1 56.59 217 GLY A N 1
ATOM 1653 C CA . GLY A 1 217 ? -9.773 -2.756 -20.094 1 56.59 217 GLY A CA 1
ATOM 1654 C C . GLY A 1 217 ? -9.727 -1.944 -21.375 1 56.59 217 GLY A C 1
ATOM 1655 O O . GLY A 1 217 ? -10.188 -2.404 -22.422 1 56.59 217 GLY A O 1
ATOM 1656 N N . ARG A 1 218 ? -9.578 -0.598 -21.297 1 49.62 218 ARG A N 1
ATOM 1657 C CA . ARG A 1 218 ? -9.672 0.101 -22.578 1 49.62 218 ARG A CA 1
ATOM 1658 C C . ARG A 1 218 ? -8.336 0.07 -23.312 1 49.62 218 ARG A C 1
ATOM 1660 O O . ARG A 1 218 ? -7.516 0.979 -23.156 1 49.62 218 ARG A O 1
ATOM 1667 N N . ARG A 1 219 ? -7.809 -0.906 -23.359 1 44.41 219 ARG A N 1
ATOM 1668 C CA . ARG A 1 219 ? -6.512 -1.089 -24 1 44.41 219 ARG A CA 1
ATOM 1669 C C . ARG A 1 219 ? -6.48 -0.408 -25.375 1 44.41 219 ARG A C 1
ATOM 1671 O O . ARG A 1 219 ? -5.41 -0.035 -25.859 1 44.41 219 ARG A O 1
ATOM 1678 N N . LYS A 1 220 ? -7.418 -0.884 -26.266 1 40.81 220 LYS A N 1
ATOM 1679 C CA . LYS A 1 220 ? -7.066 -0.622 -27.656 1 40.81 220 LYS A CA 1
ATOM 1680 C C . LYS A 1 220 ? -6.629 0.828 -27.844 1 40.81 220 LYS A C 1
ATOM 1682 O O . LYS A 1 220 ? -6.012 1.166 -28.859 1 40.81 220 LYS A O 1
ATOM 1687 N N . THR A 1 221 ? -7.129 1.689 -27.125 1 38.59 221 THR A N 1
ATOM 1688 C CA . THR A 1 221 ? -6.832 3.066 -27.5 1 38.59 221 THR A CA 1
ATOM 1689 C C . THR A 1 221 ? -5.438 3.469 -27.031 1 38.59 221 THR A C 1
ATOM 1691 O O . THR A 1 221 ? -4.969 4.57 -27.328 1 38.59 221 THR A O 1
ATOM 1694 N N . CYS A 1 222 ? -4.918 2.871 -26.016 1 38.5 222 CYS A N 1
ATOM 1695 C CA . CYS A 1 222 ? -3.594 3.383 -25.672 1 38.5 222 CYS A CA 1
ATOM 1696 C C . CYS A 1 222 ? -2.58 3.031 -26.766 1 38.5 222 CYS A C 1
ATOM 1698 O O . CYS A 1 222 ? -1.737 2.154 -26.578 1 38.5 222 CYS A O 1
ATOM 1700 N N . ASN A 1 223 ? -2.855 2.84 -27.922 1 35.56 223 ASN A N 1
ATOM 1701 C CA . ASN A 1 223 ? -1.826 2.852 -28.953 1 35.56 223 ASN A CA 1
ATOM 1702 C C . ASN A 1 223 ? -0.807 3.963 -28.719 1 35.56 223 ASN A C 1
ATOM 1704 O O . ASN A 1 223 ? -1.157 5.145 -28.719 1 35.56 223 ASN A O 1
ATOM 1708 N N . LEU A 1 224 ? 0.149 3.758 -27.859 1 36.12 224 LEU A N 1
ATOM 1709 C CA . LEU A 1 224 ? 1.373 4.512 -27.625 1 36.12 224 LEU A CA 1
ATOM 1710 C C . LEU A 1 224 ? 1.834 5.223 -28.891 1 36.12 224 LEU A C 1
ATOM 1712 O O . LEU A 1 224 ? 2.713 6.086 -28.844 1 36.12 224 LEU A O 1
ATOM 1716 N N . GLU A 1 225 ? 1.593 4.719 -30.047 1 34 225 GLU A N 1
ATOM 1717 C CA . GLU A 1 225 ? 2.023 5.406 -31.25 1 34 225 GLU A CA 1
ATOM 1718 C C . GLU A 1 225 ? 1.201 6.672 -31.5 1 34 225 GLU A C 1
ATOM 1720 O O . GLU A 1 225 ? 1.413 7.379 -32.469 1 34 225 GLU A O 1
ATOM 1725 N N . GLU A 1 226 ? 0.08 6.934 -31.125 1 31 226 GLU A N 1
ATOM 1726 C CA . GLU A 1 226 ? -0.638 7.98 -31.844 1 31 226 GLU A CA 1
ATOM 1727 C C . GLU A 1 226 ? 0.047 9.336 -31.672 1 31 226 GLU A C 1
ATOM 1729 O O . GLU A 1 226 ? 0.088 10.133 -32.594 1 31 226 GLU A O 1
ATOM 1734 N N . LYS A 1 227 ? 0.07 10.359 -30.703 1 31.38 227 LYS A N 1
ATOM 1735 C CA . LYS A 1 227 ? 0.301 11.75 -31.094 1 31.38 227 LYS A CA 1
ATOM 1736 C C . LYS A 1 227 ? 1.749 11.961 -31.516 1 31.38 227 LYS A C 1
ATOM 1738 O O . LYS A 1 227 ? 2.633 12.141 -30.672 1 31.38 227 LYS A O 1
ATOM 1743 N N . LYS A 1 228 ? 2.457 11.398 -32.312 1 30.95 228 LYS A N 1
ATOM 1744 C CA . LYS A 1 228 ? 3.367 12.18 -33.156 1 30.95 228 LYS A CA 1
ATOM 1745 C C . LYS A 1 228 ? 2.662 13.391 -33.75 1 30.95 228 LYS A C 1
ATOM 1747 O O . LYS A 1 228 ? 3.309 14.367 -34.125 1 30.95 228 LYS A O 1
ATOM 1752 N N . GLU A 1 229 ? 1.454 13.516 -34.25 1 30.2 229 GLU A N 1
ATOM 1753 C CA . GLU A 1 229 ? 0.943 14.578 -35.125 1 30.2 229 GLU A CA 1
ATOM 1754 C C . GLU A 1 229 ? 0.528 15.797 -34.312 1 30.2 229 GLU A C 1
ATOM 1756 O O . GLU A 1 229 ? 0.584 16.922 -34.781 1 30.2 229 GLU A O 1
ATOM 1761 N N . GLN A 1 230 ? -0.293 15.805 -33.281 1 26.59 230 GLN A N 1
ATOM 1762 C CA . GLN A 1 230 ? -0.844 17.125 -33.062 1 26.59 230 GLN A CA 1
ATOM 1763 C C . GLN A 1 230 ? 0.194 18.047 -32.406 1 26.59 230 GLN A C 1
ATOM 1765 O O . GLN A 1 230 ? -0.082 19.219 -32.156 1 26.59 230 GLN A O 1
ATOM 1770 N N . ALA A 1 231 ? 1.366 17.719 -32.031 1 25.92 231 ALA A N 1
ATOM 1771 C CA . ALA A 1 231 ? 2.283 18.844 -31.859 1 25.92 231 ALA A CA 1
ATOM 1772 C C . ALA A 1 231 ? 2.861 19.266 -33.219 1 25.92 231 ALA A C 1
ATOM 1774 O O . ALA A 1 231 ? 3.668 20.188 -33.281 1 25.92 231 ALA A O 1
ATOM 1775 N N . ASP A 1 232 ? 2.463 18.812 -34.438 1 22.33 232 ASP A N 1
ATOM 1776 C CA . ASP A 1 232 ? 2.76 19.75 -35.531 1 22.33 232 ASP A CA 1
ATOM 1777 C C . ASP A 1 232 ? 1.67 20.812 -35.656 1 22.33 232 ASP A C 1
ATOM 1779 O O . ASP A 1 232 ? 0.48 20.5 -35.594 1 22.33 232 ASP A O 1
ATOM 1783 N N . MET B 1 1 ? 24.938 10.375 26.188 1 23.28 1 MET B N 1
ATOM 1784 C CA . MET B 1 1 ? 23.844 11.281 25.828 1 23.28 1 MET B CA 1
ATOM 1785 C C . MET B 1 1 ? 22.609 10.492 25.391 1 23.28 1 MET B C 1
ATOM 1787 O O . MET B 1 1 ? 22.703 9.617 24.547 1 23.28 1 MET B O 1
ATOM 1791 N N . ALA B 1 2 ? 21.75 10.172 26.344 1 27.06 2 ALA B N 1
ATOM 1792 C CA . ALA B 1 2 ? 20.547 9.328 26.406 1 27.06 2 ALA B CA 1
ATOM 1793 C C . ALA B 1 2 ? 19.609 9.633 25.25 1 27.06 2 ALA B C 1
ATOM 1795 O O . ALA B 1 2 ? 19.125 10.758 25.109 1 27.06 2 ALA B O 1
ATOM 1796 N N . GLY B 1 3 ? 19.938 9.219 24.062 1 31.56 3 GLY B N 1
ATOM 1797 C CA . GLY B 1 3 ? 19.109 9.43 22.891 1 31.56 3 GLY B CA 1
ATOM 1798 C C . GLY B 1 3 ? 17.625 9.336 23.188 1 31.56 3 GLY B C 1
ATOM 1799 O O . GLY B 1 3 ? 17.172 8.406 23.875 1 31.56 3 GLY B O 1
ATOM 1800 N N . CYS B 1 4 ? 16.969 10.461 23.469 1 31.66 4 CYS B N 1
ATOM 1801 C CA . CYS B 1 4 ? 15.562 10.648 23.812 1 31.66 4 CYS B CA 1
ATOM 1802 C C . CYS B 1 4 ? 14.68 9.664 23.047 1 31.66 4 CYS B C 1
ATOM 1804 O O . CYS B 1 4 ? 14.633 9.703 21.812 1 31.66 4 CYS B O 1
ATOM 1806 N N . ILE B 1 5 ? 14.664 8.5 23.453 1 37.06 5 ILE B N 1
ATOM 1807 C CA . ILE B 1 5 ? 13.602 7.617 22.984 1 37.06 5 ILE B CA 1
ATOM 1808 C C . ILE B 1 5 ? 12.273 8.367 22.984 1 37.06 5 ILE B C 1
ATOM 1810 O O . ILE B 1 5 ? 11.711 8.656 24.031 1 37.06 5 ILE B O 1
ATOM 1814 N N . LEU B 1 6 ? 12.172 9.5 22.312 1 42.59 6 LEU B N 1
ATOM 1815 C CA . LEU B 1 6 ? 10.859 10.141 22.188 1 42.59 6 LEU B CA 1
ATOM 1816 C C . LEU B 1 6 ? 9.758 9.102 22.031 1 42.59 6 LEU B C 1
ATOM 1818 O O . LEU B 1 6 ? 9.844 8.227 21.172 1 42.59 6 LEU B O 1
ATOM 1822 N N . ASN B 1 7 ? 9.109 8.789 23.094 1 50.94 7 ASN B N 1
ATOM 1823 C CA . ASN B 1 7 ? 7.875 8.016 23.047 1 50.94 7 ASN B CA 1
ATOM 1824 C C . ASN B 1 7 ? 6.902 8.562 22 1 50.94 7 ASN B C 1
ATOM 1826 O O . ASN B 1 7 ? 6.906 9.758 21.719 1 50.94 7 ASN B O 1
ATOM 1830 N N . ASP B 1 8 ? 6.477 7.82 21.016 1 55.25 8 ASP B N 1
ATOM 1831 C CA . ASP B 1 8 ? 5.512 8.164 19.969 1 55.25 8 ASP B CA 1
ATOM 1832 C C . ASP B 1 8 ? 4.488 9.172 20.484 1 55.25 8 ASP B C 1
ATOM 1834 O O . ASP B 1 8 ? 3.947 9.969 19.719 1 55.25 8 ASP B O 1
ATOM 1838 N N . TRP B 1 9 ? 4.418 9.359 21.875 1 60.44 9 TRP B N 1
ATOM 1839 C CA . TRP B 1 9 ? 3.354 10.18 22.438 1 60.44 9 TRP B CA 1
ATOM 1840 C C . TRP B 1 9 ? 3.818 11.625 22.641 1 60.44 9 TRP B C 1
ATOM 1842 O O . TRP B 1 9 ? 3.072 12.461 23.156 1 60.44 9 TRP B O 1
ATOM 1852 N N . ASP B 1 10 ? 4.973 11.914 22.078 1 80.56 10 ASP B N 1
ATOM 1853 C CA . ASP B 1 10 ? 5.426 13.289 22.297 1 80.56 10 ASP B CA 1
ATOM 1854 C C . ASP B 1 10 ? 5.168 14.156 21.062 1 80.56 10 ASP B C 1
ATOM 1856 O O . ASP B 1 10 ? 5.555 15.32 21.031 1 80.56 10 ASP B O 1
ATOM 1860 N N . VAL B 1 11 ? 4.426 13.594 20.141 1 91.69 11 VAL B N 1
ATOM 1861 C CA . VAL B 1 11 ? 4.133 14.359 18.938 1 91.69 11 VAL B CA 1
ATOM 1862 C C . VAL B 1 11 ? 2.688 14.844 18.969 1 91.69 11 VAL B C 1
ATOM 1864 O O . VAL B 1 11 ? 1.772 14.078 19.281 1 91.69 11 VAL B O 1
ATOM 1867 N N . VAL B 1 12 ? 2.49 16.109 18.703 1 93.19 12 VAL B N 1
ATOM 1868 C CA . VAL B 1 12 ? 1.145 16.656 18.641 1 93.19 12 VAL B CA 1
ATOM 1869 C C . VAL B 1 12 ? 0.689 16.766 17.188 1 93.19 12 VAL B C 1
ATOM 1871 O O . VAL B 1 12 ? 1.408 17.297 16.328 1 93.19 12 VAL B O 1
ATOM 1874 N N . TYR B 1 13 ? -0.459 16.219 16.938 1 95.31 13 TYR B N 1
ATOM 1875 C CA . TYR B 1 13 ? -1.06 16.297 15.617 1 95.31 13 TYR B CA 1
ATOM 1876 C C . TYR B 1 13 ? -2.174 17.328 15.578 1 95.31 13 TYR B C 1
ATOM 1878 O O . TYR B 1 13 ? -3.195 17.172 16.25 1 95.31 13 TYR B O 1
ATOM 1886 N N . TYR B 1 14 ? -1.933 18.375 14.805 1 95.81 14 TYR B N 1
ATOM 1887 C CA . TYR B 1 14 ? -2.914 19.453 14.625 1 95.81 14 TYR B CA 1
ATOM 1888 C C . TYR B 1 14 ? -3.801 19.172 13.422 1 95.81 14 TYR B C 1
ATOM 1890 O O . TYR B 1 14 ? -3.379 19.344 12.273 1 95.81 14 TYR B O 1
ATOM 1898 N N . LEU B 1 15 ? -5.035 18.719 13.711 1 96.75 15 LEU B N 1
ATOM 1899 C CA . LEU B 1 15 ? -6.008 18.547 12.641 1 96.75 15 LEU B CA 1
ATOM 1900 C C . LEU B 1 15 ? -6.633 19.891 12.266 1 96.75 15 LEU B C 1
ATOM 1902 O O . LEU B 1 15 ? -7.191 20.578 13.117 1 96.75 15 LEU B O 1
ATOM 1906 N N . ARG B 1 16 ? -6.473 20.266 10.984 1 96.5 16 ARG B N 1
ATOM 1907 C CA . ARG B 1 16 ? -6.918 21.594 10.57 1 96.5 16 ARG B CA 1
ATOM 1908 C C . ARG B 1 16 ? -7.512 21.547 9.164 1 96.5 16 ARG B C 1
ATOM 1910 O O . ARG B 1 16 ? -6.934 20.953 8.25 1 96.5 16 ARG B O 1
ATOM 1917 N N . ASP B 1 17 ? -8.727 22.109 9.023 1 96.81 17 ASP B N 1
ATOM 1918 C CA . ASP B 1 17 ? -9.422 22.156 7.742 1 96.81 17 ASP B CA 1
ATOM 1919 C C . ASP B 1 17 ? -10.297 23.406 7.645 1 96.81 17 ASP B C 1
ATOM 1921 O O . ASP B 1 17 ? -10.766 23.922 8.664 1 96.81 17 ASP B O 1
ATOM 1925 N N . VAL B 1 18 ? -10.453 23.828 6.414 1 95.69 18 VAL B N 1
ATOM 1926 C CA . VAL B 1 18 ? -11.281 25.016 6.199 1 95.69 18 VAL B CA 1
ATOM 1927 C C . VAL B 1 18 ? -12.758 24.641 6.324 1 95.69 18 VAL B C 1
ATOM 1929 O O . VAL B 1 18 ? -13.586 25.484 6.684 1 95.69 18 VAL B O 1
ATOM 1932 N N . LYS B 1 19 ? -13.078 23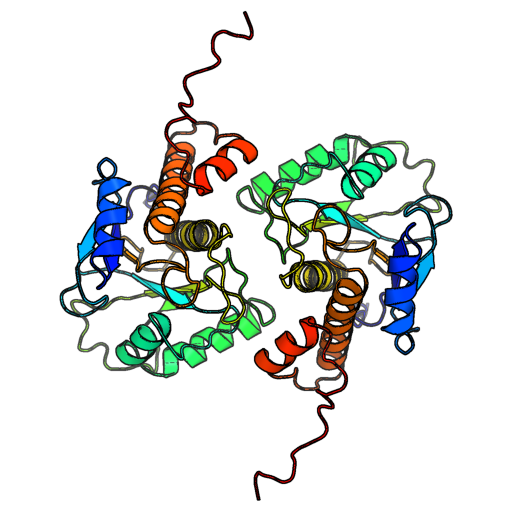.422 6 1 95.81 19 LYS B N 1
ATOM 1933 C CA . LYS B 1 19 ? -14.469 22.969 6 1 95.81 19 LYS B CA 1
ATOM 1934 C C . LYS B 1 19 ? -14.984 22.766 7.426 1 95.81 19 LYS B C 1
ATOM 1936 O O . LYS B 1 19 ? -14.445 21.938 8.164 1 95.81 19 LYS B O 1
ATOM 1941 N N . GLU B 1 20 ? -16.062 23.406 7.711 1 97.06 20 GLU B N 1
ATOM 1942 C CA . GLU B 1 20 ? -16.656 23.312 9.039 1 97.06 20 GLU B CA 1
ATOM 1943 C C . GLU B 1 20 ? -17.109 21.891 9.344 1 97.06 20 GLU B C 1
ATOM 1945 O O . GLU B 1 20 ? -16.953 21.422 10.469 1 97.06 20 GLU B O 1
ATOM 1950 N N . ALA B 1 21 ? -17.641 21.266 8.383 1 97 21 ALA B N 1
ATOM 1951 C CA . ALA B 1 21 ? -18.156 19.922 8.562 1 97 21 ALA B CA 1
ATOM 1952 C C . ALA B 1 21 ? -17.031 18.953 8.977 1 97 21 ALA B C 1
ATOM 1954 O O . ALA B 1 21 ? -17.25 18.062 9.805 1 97 21 ALA B O 1
ATOM 1955 N N . MET B 1 22 ? -15.898 19.109 8.453 1 96.81 22 MET B N 1
ATOM 1956 C CA . MET B 1 22 ? -14.758 18.266 8.805 1 96.81 22 MET B CA 1
ATOM 1957 C C . MET B 1 22 ? -14.305 18.531 10.234 1 96.81 22 MET B C 1
ATOM 1959 O O . MET B 1 22 ? -14.055 17.594 10.992 1 96.81 22 MET B O 1
ATOM 1963 N N . VAL B 1 23 ? -14.242 19.75 10.633 1 96.44 23 VAL B N 1
ATOM 1964 C CA . VAL B 1 23 ? -13.828 20.156 11.969 1 96.44 23 VAL B CA 1
ATOM 1965 C C . VAL B 1 23 ? -14.82 19.609 13 1 96.44 23 VAL B C 1
ATOM 1967 O O . VAL B 1 23 ? -14.414 19.062 14.031 1 96.44 23 VAL B O 1
ATOM 1970 N N . GLU B 1 24 ? -16.047 19.703 12.68 1 95.69 24 GLU B N 1
ATOM 1971 C CA . GLU B 1 24 ? -17.078 19.203 13.578 1 95.69 24 GLU B CA 1
ATOM 1972 C C . GLU B 1 24 ? -16.969 17.688 13.75 1 95.69 24 GLU B C 1
ATOM 1974 O O . GLU B 1 24 ? -17.141 17.172 14.852 1 95.69 24 GLU B O 1
ATOM 1979 N N . ALA B 1 25 ? -16.719 17.031 12.68 1 94.56 25 ALA B N 1
ATOM 1980 C CA . ALA B 1 25 ? -16.562 15.586 12.734 1 94.56 25 ALA B CA 1
ATOM 1981 C C . ALA B 1 25 ? -15.398 15.203 13.641 1 94.56 25 ALA B C 1
ATOM 1983 O O . ALA B 1 25 ? -15.516 14.281 14.453 1 94.56 25 ALA B O 1
ATOM 1984 N N . TRP B 1 26 ? -14.281 15.914 13.539 1 94.31 26 TRP B N 1
ATOM 1985 C CA . TRP B 1 26 ? -13.125 15.641 14.391 1 94.31 26 TRP B CA 1
ATOM 1986 C C . TRP B 1 26 ? -13.461 15.906 15.859 1 94.31 26 TRP B C 1
ATOM 1988 O O . TRP B 1 26 ? -13.094 15.117 16.734 1 94.31 26 TRP B O 1
ATOM 1998 N N . GLN B 1 27 ? -14.102 16.984 16.094 1 92.38 27 GLN B N 1
ATOM 1999 C CA . GLN B 1 27 ? -14.445 17.344 17.469 1 92.38 27 GLN B CA 1
ATOM 2000 C C . GLN B 1 27 ? -15.359 16.297 18.094 1 92.38 27 GLN B C 1
ATOM 2002 O O . GLN B 1 27 ? -15.258 16.016 19.297 1 92.38 27 GLN B O 1
ATOM 2007 N N . GLU B 1 28 ? -16.172 15.773 17.344 1 88.19 28 GLU B N 1
ATOM 2008 C CA . GLU B 1 28 ? -17.078 14.734 17.812 1 88.19 28 GLU B CA 1
ATOM 2009 C C . GLU B 1 28 ? -16.328 13.469 18.203 1 88.19 28 GLU B C 1
ATOM 2011 O O . GLU B 1 28 ? -16.656 12.82 19.188 1 88.19 28 GLU B O 1
ATOM 2016 N N . VAL B 1 29 ? -15.336 13.195 17.438 1 87.12 29 VAL B N 1
ATOM 2017 C CA . VAL B 1 29 ? -14.688 11.891 17.578 1 87.12 29 VAL B CA 1
ATOM 2018 C C . VAL B 1 29 ? -13.5 11.992 18.531 1 87.12 29 VAL B C 1
ATOM 2020 O O . VAL B 1 29 ? -13.242 11.07 19.312 1 87.12 29 VAL B O 1
ATOM 2023 N N . PHE B 1 30 ? -12.688 13.047 18.484 1 86.38 30 PHE B N 1
ATOM 2024 C CA . PHE B 1 30 ? -11.453 13.18 19.25 1 86.38 30 PHE B CA 1
ATOM 2025 C C . PHE B 1 30 ? -11.695 13.922 20.547 1 86.38 30 PHE B C 1
ATOM 2027 O O . PHE B 1 30 ? -10.758 14.359 21.219 1 86.38 30 PHE B O 1
ATOM 2034 N N . ASP B 1 31 ? -12.695 14.062 21.062 1 69.44 31 ASP B N 1
ATOM 2035 C CA . ASP B 1 31 ? -13.008 14.852 22.25 1 69.44 31 ASP B CA 1
ATOM 2036 C C . ASP B 1 31 ? -12.117 14.461 23.422 1 69.44 31 ASP B C 1
ATOM 2038 O O . ASP B 1 31 ? -11.742 15.305 24.234 1 69.44 31 ASP B O 1
ATOM 2042 N N . ASP B 1 32 ? -11.586 13.211 23.406 1 62.19 32 ASP B N 1
ATOM 2043 C CA . ASP B 1 32 ? -10.906 12.75 24.609 1 62.19 32 ASP B CA 1
ATOM 2044 C C . ASP B 1 32 ? -9.391 12.742 24.406 1 62.19 32 ASP B C 1
ATOM 2046 O O . ASP B 1 32 ? -8.641 12.352 25.297 1 62.19 32 ASP B O 1
ATOM 2050 N N . TYR B 1 33 ? -8.898 13.023 23.219 1 64.06 33 TYR B N 1
ATOM 2051 C CA . TYR B 1 33 ? -7.484 12.836 22.922 1 64.06 33 TYR B CA 1
ATOM 2052 C C . TYR B 1 33 ? -6.758 14.172 22.844 1 64.06 33 TYR B C 1
ATOM 2054 O O . TYR B 1 33 ? -5.895 14.375 21.984 1 64.06 33 TYR B O 1
ATOM 2062 N N . SER B 1 34 ? -7 15.109 23.734 1 62.5 34 SER B N 1
ATOM 2063 C CA . SER B 1 34 ? -6.562 16.5 23.578 1 62.5 34 SER B CA 1
ATOM 2064 C C . SER B 1 34 ? -5.051 16.609 23.734 1 62.5 34 SER B C 1
ATOM 2066 O O . SER B 1 34 ? -4.445 17.562 23.219 1 62.5 34 SER B O 1
ATOM 2068 N N . GLU B 1 35 ? -4.43 15.586 24.25 1 73.5 35 GLU B N 1
ATOM 2069 C CA . GLU B 1 35 ? -2.998 15.734 24.5 1 73.5 35 GLU B CA 1
ATOM 2070 C C . GLU B 1 35 ? -2.186 15.461 23.25 1 73.5 35 GLU B C 1
ATOM 2072 O O . GLU B 1 35 ? -1.138 16.078 23.031 1 73.5 35 GLU B O 1
ATOM 2077 N N . SER B 1 36 ? -2.684 14.703 22.422 1 84.44 36 SER B N 1
ATOM 2078 C CA . SER B 1 36 ? -1.876 14.344 21.25 1 84.44 36 SER B CA 1
ATOM 2079 C C . SER B 1 36 ? -2.531 14.812 19.953 1 84.44 36 SER B C 1
ATOM 2081 O O . SER B 1 36 ? -1.885 14.852 18.906 1 84.44 36 SER B O 1
ATOM 2083 N N . VAL B 1 37 ? -3.803 15.219 20.094 1 91.69 37 VAL B N 1
ATOM 2084 C CA . VAL B 1 37 ? -4.527 15.68 18.906 1 91.69 37 VAL B CA 1
ATOM 2085 C C . VAL B 1 37 ? -5.254 16.984 19.219 1 91.69 37 VAL B C 1
ATOM 2087 O O . VAL B 1 37 ? -5.938 17.094 20.234 1 91.69 37 VAL B O 1
ATOM 2090 N N . ARG B 1 38 ? -5.039 17.984 18.422 1 93.44 38 ARG B N 1
ATOM 2091 C CA . ARG B 1 38 ? -5.734 19.266 18.516 1 93.44 38 ARG B CA 1
ATOM 2092 C C . ARG B 1 38 ? -6.434 19.609 17.203 1 93.44 38 ARG B C 1
ATOM 2094 O O . ARG B 1 38 ? -5.891 19.359 16.125 1 93.44 38 ARG B O 1
ATOM 2101 N N . VAL B 1 39 ? -7.629 20.172 17.359 1 95.12 39 VAL B N 1
ATOM 2102 C CA . VAL B 1 39 ? -8.445 20.453 16.172 1 95.12 39 VAL B CA 1
ATOM 2103 C C . VAL B 1 39 ? -8.648 21.953 16.031 1 95.12 39 VAL B C 1
ATOM 2105 O O . VAL B 1 39 ? -8.891 22.656 17.016 1 95.12 39 VAL B O 1
ATOM 2108 N N . SER B 1 40 ? -8.523 22.5 14.859 1 95.06 40 SER B N 1
ATOM 2109 C CA . SER B 1 40 ? -8.82 23.906 14.57 1 95.06 40 SER B CA 1
ATOM 2110 C C . SER B 1 40 ? -9.383 24.078 13.164 1 95.06 40 SER B C 1
ATOM 2112 O O . SER B 1 40 ? -9.195 23.203 12.305 1 95.06 40 SER B O 1
ATOM 2114 N N . GLN B 1 41 ? -10.094 25.172 12.977 1 97.25 41 GLN B N 1
ATOM 2115 C CA . GLN B 1 41 ? -10.648 25.469 11.664 1 97.25 41 GLN B CA 1
ATOM 2116 C C . GLN B 1 41 ? -9.859 26.594 10.984 1 97.25 41 GLN B C 1
ATOM 2118 O O . GLN B 1 41 ? -9.523 27.594 11.609 1 97.25 41 GLN B O 1
ATOM 2123 N N . GLY B 1 42 ? -9.562 26.391 9.727 1 96.69 42 GLY B N 1
ATOM 2124 C CA . GLY B 1 42 ? -8.914 27.438 8.945 1 96.69 42 GLY B CA 1
ATOM 2125 C C . GLY B 1 42 ? -8.023 26.891 7.848 1 96.69 42 GLY B C 1
ATOM 2126 O O . GLY B 1 42 ? -8.016 25.688 7.59 1 96.69 42 GLY B O 1
ATOM 2127 N N . ASP B 1 43 ? -7.391 27.875 7.191 1 94.56 43 ASP B N 1
ATOM 2128 C CA . ASP B 1 43 ? -6.414 27.516 6.168 1 94.56 43 ASP B CA 1
ATOM 2129 C C . ASP B 1 43 ? -5.262 26.719 6.766 1 94.56 43 ASP B C 1
ATOM 2131 O O . ASP B 1 43 ? -4.84 26.969 7.895 1 94.56 43 ASP B O 1
ATOM 2135 N N . LEU B 1 44 ? -4.711 25.766 5.977 1 93.5 44 LEU B N 1
ATOM 2136 C CA . LEU B 1 44 ? -3.678 24.844 6.453 1 93.5 44 LEU B CA 1
ATOM 2137 C C . LEU B 1 44 ? -2.412 25.609 6.824 1 93.5 44 LEU B C 1
ATOM 2139 O O . LEU B 1 44 ? -1.667 25.188 7.715 1 93.5 44 LEU B O 1
ATOM 2143 N N . PHE B 1 45 ? -2.186 26.734 6.164 1 92.75 45 PHE B N 1
ATOM 2144 C CA . PHE B 1 45 ? -0.947 27.469 6.371 1 92.75 45 PHE B CA 1
ATOM 2145 C C . PHE B 1 45 ? -1.222 28.797 7.074 1 92.75 45 PHE B C 1
ATOM 2147 O O . PHE B 1 45 ? -0.693 29.047 8.156 1 92.75 45 PHE B O 1
ATOM 2154 N N . GLU B 1 46 ? -2.084 29.516 6.496 1 91.56 46 GLU B N 1
ATOM 2155 C CA . GLU B 1 46 ? -2.379 30.828 7.051 1 91.56 46 GLU B CA 1
ATOM 2156 C C . GLU B 1 46 ? -3.084 30.719 8.398 1 91.56 46 GLU B C 1
ATOM 2158 O O . GLU B 1 46 ? -4.156 30.109 8.492 1 91.56 46 GLU B O 1
ATOM 2163 N N . GLY B 1 47 ? -2.494 31.312 9.438 1 91.56 47 GLY B N 1
ATOM 2164 C CA . GLY B 1 47 ? -3.104 31.328 10.758 1 91.56 47 GLY B CA 1
ATOM 2165 C C . GLY B 1 47 ? -3.008 29.984 11.469 1 91.56 47 GLY B C 1
ATOM 2166 O O . GLY B 1 47 ? -3.623 29.797 12.516 1 91.56 47 GLY B O 1
ATOM 2167 N N . ALA B 1 48 ? -2.301 29.156 10.875 1 92.94 48 ALA B N 1
ATOM 2168 C CA . ALA B 1 48 ? -2.154 27.828 11.461 1 92.94 48 ALA B CA 1
ATOM 2169 C C . ALA B 1 48 ? -1.169 27.859 12.633 1 92.94 48 ALA B C 1
ATOM 2171 O O . ALA B 1 48 ? -0.312 28.734 12.703 1 92.94 48 ALA B O 1
ATOM 2172 N N . PRO B 1 49 ? -1.345 26.922 13.57 1 91.81 49 PRO B N 1
ATOM 2173 C CA . PRO B 1 49 ? -0.304 26.766 14.594 1 91.81 49 PRO B CA 1
ATOM 2174 C C . PRO B 1 49 ? 1.061 26.422 14 1 91.81 49 PRO B C 1
ATOM 2176 O O . PRO B 1 49 ? 1.139 25.828 12.922 1 91.81 49 PRO B O 1
ATOM 2179 N N . ALA B 1 50 ? 2.086 26.891 14.711 1 92.38 50 ALA B N 1
ATOM 2180 C CA . ALA B 1 50 ? 3.43 26.484 14.305 1 92.38 50 ALA B CA 1
ATOM 2181 C C . ALA B 1 50 ? 3.582 24.969 14.359 1 92.38 50 ALA B C 1
ATOM 2183 O O . ALA B 1 50 ? 3.102 24.328 15.297 1 92.38 50 ALA B O 1
ATOM 2184 N N . ALA B 1 51 ? 4.191 24.406 13.344 1 95.12 51 ALA B N 1
ATOM 2185 C CA . ALA B 1 51 ? 4.391 22.953 13.281 1 95.12 51 ALA B CA 1
ATOM 2186 C C . ALA B 1 51 ? 5.699 22.609 12.578 1 95.12 51 ALA B C 1
ATOM 2188 O O . ALA B 1 51 ? 6.121 23.312 11.656 1 95.12 51 ALA B O 1
ATOM 2189 N N . ASP B 1 52 ? 6.277 21.5 13.016 1 94.81 52 ASP B N 1
ATOM 2190 C CA . ASP B 1 52 ? 7.527 21.031 12.43 1 94.81 52 ASP B CA 1
ATOM 2191 C C . ASP B 1 52 ? 7.297 20.453 11.039 1 94.81 52 ASP B C 1
ATOM 2193 O O . ASP B 1 52 ? 8.188 20.484 10.188 1 94.81 52 ASP B O 1
ATOM 2197 N N . ALA B 1 53 ? 6.082 19.891 10.852 1 96.5 53 ALA B N 1
ATOM 2198 C CA . ALA B 1 53 ? 5.785 19.219 9.594 1 96.5 53 ALA B CA 1
ATOM 2199 C C . ALA B 1 53 ? 4.332 19.438 9.18 1 96.5 53 ALA B C 1
ATOM 2201 O O . ALA B 1 53 ? 3.496 19.812 10.008 1 96.5 53 ALA B O 1
ATOM 2202 N N . VAL B 1 54 ? 4.086 19.219 7.875 1 97.25 54 VAL B N 1
ATOM 2203 C CA . VAL B 1 54 ? 2.73 19.266 7.336 1 97.25 54 VAL B CA 1
ATOM 2204 C C . VAL B 1 54 ? 2.49 18.062 6.426 1 97.25 54 VAL B C 1
ATOM 2206 O O . VAL B 1 54 ? 3.383 17.656 5.684 1 97.25 54 VAL B O 1
ATOM 2209 N N . VAL B 1 55 ? 1.277 17.547 6.488 1 98.19 55 VAL B N 1
ATOM 2210 C CA . VAL B 1 55 ? 0.922 16.391 5.672 1 98.19 55 VAL B CA 1
ATOM 2211 C C . VAL B 1 55 ? 0.361 16.844 4.332 1 98.19 55 VAL B C 1
ATOM 2213 O O . VAL B 1 55 ? -0.524 17.703 4.285 1 98.19 55 VAL B O 1
ATOM 2216 N N . SER B 1 56 ? 0.877 16.391 3.305 1 96.75 56 SER B N 1
ATOM 2217 C CA . SER B 1 56 ? 0.316 16.547 1.968 1 96.75 56 SER B CA 1
ATOM 2218 C C . SER B 1 56 ? -0.406 15.289 1.514 1 96.75 56 SER B C 1
ATOM 2220 O O . SER B 1 56 ? 0.184 14.203 1.488 1 96.75 56 SER B O 1
ATOM 2222 N N . THR B 1 57 ? -1.728 15.57 1.252 1 91.19 57 THR B N 1
ATOM 2223 C CA . THR B 1 57 ? -2.553 14.461 0.786 1 91.19 57 THR B CA 1
ATOM 2224 C C . THR B 1 57 ? -2.52 14.367 -0.737 1 91.19 57 THR B C 1
ATOM 2226 O O . THR B 1 57 ? -2.584 15.383 -1.43 1 91.19 57 THR B O 1
ATOM 2229 N N . GLY B 1 58 ? -1.876 13.359 -1.361 1 90.38 58 GLY B N 1
ATOM 2230 C CA . GLY B 1 58 ? -1.807 13.289 -2.812 1 90.38 58 GLY B CA 1
ATOM 2231 C C . GLY B 1 58 ? -2.031 11.891 -3.354 1 90.38 58 GLY B C 1
ATOM 2232 O O . GLY B 1 58 ? -2.859 11.148 -2.83 1 90.38 58 GLY B O 1
ATOM 2233 N N . ASN B 1 59 ? -1.489 11.781 -4.477 1 93.31 59 ASN B N 1
ATOM 2234 C CA . ASN B 1 59 ? -1.617 10.523 -5.215 1 93.31 59 ASN B CA 1
ATOM 2235 C C . ASN B 1 59 ? -0.314 9.734 -5.203 1 93.31 59 ASN B C 1
ATOM 2237 O O . ASN B 1 59 ? 0.674 10.164 -4.605 1 93.31 59 ASN B O 1
ATOM 2241 N N . SER B 1 60 ? -0.324 8.648 -5.824 1 95.94 60 SER B N 1
ATOM 2242 C CA . SER B 1 60 ? 0.782 7.707 -5.707 1 95.94 60 SER B CA 1
ATOM 2243 C C . SER B 1 60 ? 1.951 8.109 -6.598 1 95.94 60 SER B C 1
ATOM 2245 O O . SER B 1 60 ? 3.02 7.496 -6.543 1 95.94 60 SER B O 1
ATOM 2247 N N . PHE B 1 61 ? 1.835 9.203 -7.332 1 94.38 61 PHE B N 1
ATOM 2248 C CA . PHE B 1 61 ? 2.846 9.508 -8.336 1 94.38 61 PHE B CA 1
ATOM 2249 C C . PHE B 1 61 ? 3.488 10.867 -8.07 1 94.38 61 PHE B C 1
ATOM 2251 O O . PHE B 1 61 ? 4.383 11.289 -8.805 1 94.38 61 PHE B O 1
ATOM 2258 N N . GLY B 1 62 ? 3.016 11.57 -7.062 1 95.19 62 GLY B N 1
ATOM 2259 C CA . GLY B 1 62 ? 3.664 12.789 -6.605 1 95.19 62 GLY B CA 1
ATOM 2260 C C . GLY B 1 62 ? 3.209 14.023 -7.352 1 95.19 62 GLY B C 1
ATOM 2261 O O . GLY B 1 62 ? 3.867 15.07 -7.301 1 95.19 62 GLY B O 1
ATOM 2262 N N . PHE B 1 63 ? 2.123 13.859 -8.078 1 93.06 63 PHE B N 1
ATOM 2263 C CA . PHE B 1 63 ? 1.571 15.055 -8.711 1 93.06 63 PHE B CA 1
ATOM 2264 C C . PHE B 1 63 ? 0.851 15.93 -7.695 1 93.06 63 PHE B C 1
ATOM 2266 O O . PHE B 1 63 ? 0.01 15.438 -6.934 1 93.06 63 PHE B O 1
ATOM 2273 N N . MET B 1 64 ? 1.268 17.172 -7.637 1 93.12 64 MET B N 1
ATOM 2274 C CA . MET B 1 64 ? 0.68 18.109 -6.676 1 93.12 64 MET B CA 1
ATOM 2275 C C . MET B 1 64 ? -0.13 19.188 -7.387 1 93.12 64 MET B C 1
ATOM 2277 O O . MET B 1 64 ? 0.169 20.375 -7.262 1 93.12 64 MET B O 1
ATOM 2281 N N . ASP B 1 65 ? -1.196 18.703 -7.996 1 86.88 65 ASP B N 1
ATOM 2282 C CA . ASP B 1 65 ? -1.886 19.578 -8.93 1 86.88 65 ASP B CA 1
ATOM 2283 C C . ASP B 1 65 ? -3.164 20.141 -8.305 1 86.88 65 ASP B C 1
ATOM 2285 O O . ASP B 1 65 ? -3.828 21 -8.898 1 86.88 65 ASP B O 1
ATOM 2289 N N . GLY B 1 66 ? -3.527 19.688 -7.125 1 84.94 66 GLY B N 1
ATOM 2290 C CA . GLY B 1 66 ? -4.77 20.188 -6.547 1 84.94 66 GLY B CA 1
ATOM 2291 C C . GLY B 1 66 ? -4.906 19.859 -5.07 1 84.94 66 GLY B C 1
ATOM 2292 O O . GLY B 1 66 ? -3.971 19.359 -4.449 1 84.94 66 GLY B O 1
ATOM 2293 N N . SER B 1 67 ? -6.039 20.453 -4.621 1 86.44 67 SER B N 1
ATOM 2294 C CA . SER B 1 67 ? -6.406 20.172 -3.236 1 86.44 67 SER B CA 1
ATOM 2295 C C . SER B 1 67 ? -5.281 20.562 -2.279 1 86.44 67 SER B C 1
ATOM 2297 O O . SER B 1 67 ? -4.652 21.609 -2.439 1 86.44 67 SER B O 1
ATOM 2299 N N . VAL B 1 68 ? -5.031 19.812 -1.286 1 91.19 68 VAL B N 1
ATOM 2300 C CA . VAL B 1 68 ? -4.055 20.109 -0.245 1 91.19 68 VAL B CA 1
ATOM 2301 C C . VAL B 1 68 ? -2.645 20.047 -0.831 1 91.19 68 VAL B C 1
ATOM 2303 O O . VAL B 1 68 ? -1.796 20.875 -0.492 1 91.19 68 VAL B O 1
ATOM 2306 N N . ASP B 1 69 ? -2.418 19.062 -1.714 1 93.69 69 ASP B N 1
ATOM 2307 C CA . ASP B 1 69 ? -1.083 18.984 -2.297 1 93.69 69 ASP B CA 1
ATOM 2308 C C . ASP B 1 69 ? -0.796 20.188 -3.191 1 93.69 69 ASP B C 1
ATOM 2310 O O . ASP B 1 69 ? 0.342 20.656 -3.266 1 93.69 69 ASP B O 1
ATOM 2314 N N . GLY B 1 70 ? -1.823 20.688 -3.836 1 93.62 70 GLY B N 1
ATOM 2315 C CA . GLY B 1 70 ? -1.65 21.938 -4.566 1 93.62 70 GLY B CA 1
ATOM 2316 C C . GLY B 1 70 ? -1.286 23.109 -3.672 1 93.62 70 GLY B C 1
ATOM 2317 O O . GLY B 1 70 ? -0.422 23.922 -4.02 1 93.62 70 GLY B O 1
ATOM 2318 N N . ALA B 1 71 ? -1.942 23.234 -2.562 1 92.75 71 ALA B N 1
ATOM 2319 C CA . ALA B 1 71 ? -1.653 24.281 -1.585 1 92.75 71 ALA B CA 1
ATOM 2320 C C . ALA B 1 71 ? -0.223 24.156 -1.065 1 92.75 71 ALA B C 1
ATOM 2322 O O . ALA B 1 71 ? 0.452 25.172 -0.857 1 92.75 71 ALA B O 1
ATOM 2323 N N . CYS B 1 72 ? 0.238 22.969 -0.893 1 94.06 72 CYS B N 1
ATOM 2324 C CA . CYS B 1 72 ? 1.611 22.734 -0.458 1 94.06 72 CYS B CA 1
ATOM 2325 C C . CYS B 1 72 ? 2.604 23.219 -1.513 1 94.06 72 CYS B C 1
ATOM 2327 O O . CYS B 1 72 ? 3.578 23.891 -1.191 1 94.06 72 CYS B O 1
ATOM 2329 N N . LYS B 1 73 ? 2.332 22.844 -2.721 1 93.62 73 LYS B N 1
ATOM 2330 C CA . LYS B 1 73 ? 3.203 23.281 -3.809 1 93.62 73 LYS B CA 1
ATOM 2331 C C . LYS B 1 73 ? 3.236 24.797 -3.91 1 93.62 73 LYS B C 1
ATOM 2333 O O . LYS B 1 73 ? 4.297 25.391 -4.125 1 93.62 73 LYS B O 1
ATOM 2338 N N . GLU B 1 74 ? 2.109 25.406 -3.773 1 92.31 74 GLU B N 1
ATOM 2339 C CA . GLU B 1 74 ? 2.039 26.875 -3.807 1 92.31 74 GLU B CA 1
ATOM 2340 C C . GLU B 1 74 ? 2.809 27.484 -2.643 1 92.31 74 GLU B C 1
ATOM 2342 O O . GLU B 1 74 ? 3.502 28.484 -2.812 1 92.31 74 GLU B O 1
ATOM 2347 N N . PHE B 1 75 ? 2.73 26.891 -1.552 1 91.31 75 PHE B N 1
ATOM 2348 C CA . PHE B 1 75 ? 3.326 27.438 -0.335 1 91.31 75 PHE B CA 1
ATOM 2349 C C . PHE B 1 75 ? 4.84 27.234 -0.344 1 91.31 75 PHE B C 1
ATOM 2351 O O . PHE B 1 75 ? 5.586 28.156 -0.005 1 91.31 75 PHE B O 1
ATOM 2358 N N . PHE B 1 76 ? 5.332 26.062 -0.803 1 91.5 76 PHE B N 1
ATOM 2359 C CA . PHE B 1 76 ? 6.746 25.734 -0.684 1 91.5 76 PHE B CA 1
ATOM 2360 C C . PHE B 1 76 ? 7.473 25.969 -2.002 1 91.5 76 PHE B C 1
ATOM 2362 O O . PHE B 1 76 ? 8.703 26.047 -2.037 1 91.5 76 PHE B O 1
ATOM 2369 N N . GLY B 1 77 ? 6.707 26 -3.057 1 90.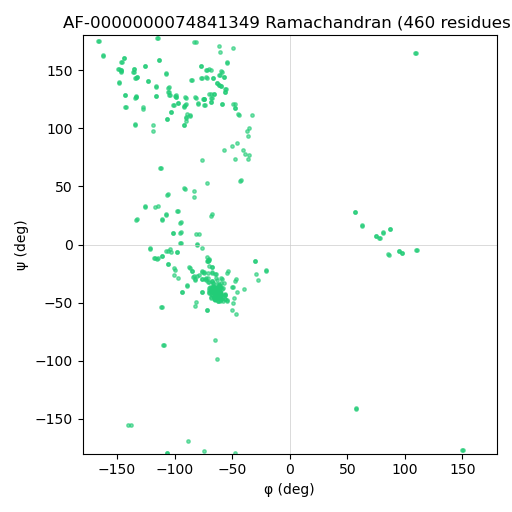62 77 GLY B N 1
ATOM 2370 C CA . GLY B 1 77 ? 7.297 26.172 -4.375 1 90.62 77 GLY B CA 1
ATOM 2371 C C . GLY B 1 77 ? 7.23 24.906 -5.219 1 90.62 77 GLY B C 1
ATOM 2372 O O . GLY B 1 77 ? 7.051 23.812 -4.691 1 90.62 77 GLY B O 1
ATOM 2373 N N . ALA B 1 78 ? 7.449 25.062 -6.508 1 89.88 78 ALA B N 1
ATOM 2374 C CA . ALA B 1 78 ? 7.301 23.984 -7.488 1 89.88 78 ALA B CA 1
ATOM 2375 C C . ALA B 1 78 ? 8.359 22.906 -7.285 1 89.88 78 ALA B C 1
ATOM 2377 O O . ALA B 1 78 ? 8.156 21.75 -7.668 1 89.88 78 ALA B O 1
ATOM 2378 N N . GLN B 1 79 ? 9.398 23.266 -6.703 1 91.56 79 GLN B N 1
ATOM 2379 C CA . GLN B 1 79 ? 10.5 22.328 -6.531 1 91.56 79 GLN B CA 1
ATOM 2380 C C . GLN B 1 79 ? 10.094 21.172 -5.633 1 91.56 79 GLN B C 1
ATOM 2382 O O . GLN B 1 79 ? 10.648 20.078 -5.746 1 91.56 79 GLN B O 1
ATOM 2387 N N . ILE B 1 80 ? 9.141 21.375 -4.773 1 93.88 80 ILE B N 1
ATOM 2388 C CA . ILE B 1 80 ? 8.758 20.328 -3.83 1 93.88 80 ILE B CA 1
ATOM 2389 C C . ILE B 1 80 ? 8.148 19.141 -4.582 1 93.88 80 ILE B C 1
ATOM 2391 O O . ILE B 1 80 ? 8.383 17.984 -4.227 1 93.88 80 ILE B O 1
ATOM 2395 N N . GLN B 1 81 ? 7.414 19.469 -5.629 1 95.5 81 GLN B N 1
ATOM 2396 C CA . GLN B 1 81 ? 6.844 18.406 -6.449 1 95.5 81 GLN B CA 1
ATOM 2397 C C . GLN B 1 81 ? 7.941 17.609 -7.148 1 95.5 81 GLN B C 1
ATOM 2399 O O . GLN B 1 81 ? 7.891 16.375 -7.184 1 95.5 81 GLN B O 1
ATOM 2404 N N . ARG B 1 82 ? 8.859 18.266 -7.688 1 94.38 82 ARG B N 1
ATOM 2405 C CA . ARG B 1 82 ? 9.953 17.609 -8.383 1 94.38 82 ARG B CA 1
ATOM 2406 C C . ARG B 1 82 ? 10.734 16.703 -7.434 1 94.38 82 ARG B C 1
ATOM 2408 O O . ARG B 1 82 ? 11.078 15.57 -7.785 1 94.38 82 ARG B O 1
ATOM 2415 N N . CYS B 1 83 ? 10.953 17.25 -6.293 1 94.88 83 CYS B N 1
ATOM 2416 C CA . CYS B 1 83 ? 11.68 16.469 -5.289 1 94.88 83 CYS B CA 1
ATOM 2417 C C . CYS B 1 83 ? 10.906 15.227 -4.891 1 94.88 83 CYS B C 1
ATOM 2419 O O . CYS B 1 83 ? 11.469 14.133 -4.816 1 94.88 83 CYS B O 1
ATOM 2421 N N . LEU B 1 84 ? 9.648 15.398 -4.703 1 96.44 84 LEU B N 1
ATOM 2422 C CA . LEU B 1 84 ? 8.805 14.273 -4.32 1 96.44 84 LEU B CA 1
ATOM 2423 C C . LEU B 1 84 ? 8.781 13.211 -5.422 1 96.44 84 LEU B C 1
ATOM 2425 O O . LEU B 1 84 ? 8.945 12.023 -5.145 1 96.44 84 LEU B O 1
ATOM 2429 N N . GLN B 1 85 ? 8.617 13.641 -6.629 1 95.31 85 GLN B N 1
ATOM 2430 C CA . GLN B 1 85 ? 8.562 12.719 -7.754 1 95.31 85 GLN B CA 1
ATOM 2431 C C . GLN B 1 85 ? 9.891 11.969 -7.914 1 95.31 85 GLN B C 1
ATOM 2433 O O . GLN B 1 85 ? 9.906 10.789 -8.266 1 95.31 85 GLN B O 1
ATOM 2438 N N . LYS B 1 86 ? 10.953 12.664 -7.688 1 95.88 86 LYS B N 1
ATOM 2439 C CA . LYS B 1 86 ? 12.258 12.016 -7.738 1 95.88 86 LYS B CA 1
ATOM 2440 C C . LYS B 1 86 ? 12.375 10.93 -6.672 1 95.88 86 LYS B C 1
ATOM 2442 O O . LYS B 1 86 ? 12.82 9.82 -6.953 1 95.88 86 LYS B O 1
ATOM 2447 N N . ILE B 1 87 ? 11.961 11.219 -5.477 1 97.06 87 ILE B N 1
ATOM 2448 C CA . ILE B 1 87 ? 12.016 10.258 -4.379 1 97.06 87 ILE B CA 1
ATOM 2449 C C . ILE B 1 87 ? 11.164 9.039 -4.719 1 97.06 87 ILE B C 1
ATOM 2451 O O . ILE B 1 87 ? 11.594 7.898 -4.52 1 97.06 87 ILE B O 1
ATOM 2455 N N . ILE B 1 88 ? 9.977 9.266 -5.277 1 96.25 88 ILE B N 1
ATOM 2456 C CA . ILE B 1 88 ? 9.055 8.188 -5.617 1 96.25 88 ILE B CA 1
ATOM 2457 C C . ILE B 1 88 ? 9.68 7.297 -6.691 1 96.25 88 ILE B C 1
ATOM 2459 O O . ILE B 1 88 ? 9.633 6.066 -6.594 1 96.25 88 ILE B O 1
ATOM 2463 N N . ARG B 1 89 ? 10.258 7.918 -7.664 1 93 89 ARG B N 1
ATOM 2464 C CA . ARG B 1 89 ? 10.891 7.18 -8.75 1 93 89 ARG B CA 1
ATOM 2465 C C . ARG B 1 89 ? 12.07 6.359 -8.242 1 93 89 ARG B C 1
ATOM 2467 O O . ARG B 1 89 ? 12.203 5.18 -8.578 1 93 89 ARG B O 1
ATOM 2474 N N . GLU B 1 90 ? 12.852 6.922 -7.359 1 94.25 90 GLU B N 1
ATOM 2475 C CA . GLU B 1 90 ? 14.133 6.324 -6.984 1 94.25 90 GLU B CA 1
ATOM 2476 C C . GLU B 1 90 ? 13.969 5.359 -5.812 1 94.25 90 GLU B C 1
ATOM 2478 O O . GLU B 1 90 ? 14.641 4.328 -5.758 1 94.25 90 GLU B O 1
ATOM 2483 N N . ASP B 1 91 ? 13.055 5.719 -4.91 1 96.12 91 ASP B N 1
ATOM 2484 C CA . ASP B 1 91 ? 13.055 4.98 -3.648 1 96.12 91 ASP B CA 1
ATOM 2485 C C . ASP B 1 91 ? 11.805 4.113 -3.527 1 96.12 91 ASP B C 1
ATOM 2487 O O . ASP B 1 91 ? 11.742 3.223 -2.678 1 96.12 91 ASP B O 1
ATOM 2491 N N . TYR B 1 92 ? 10.82 4.258 -4.414 1 96 92 TYR B N 1
ATOM 2492 C CA . TYR B 1 92 ? 9.555 3.539 -4.2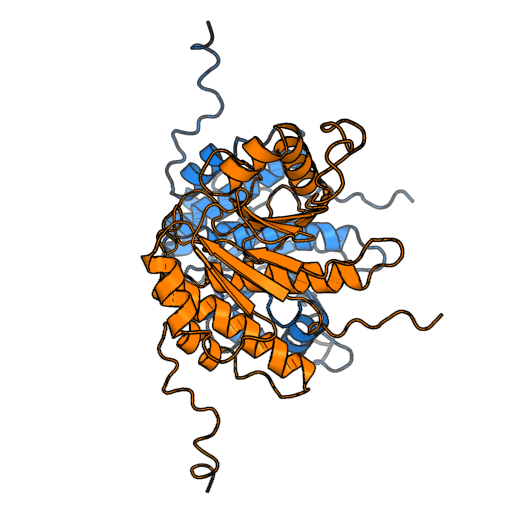66 1 96 92 TYR B CA 1
ATOM 2493 C C . TYR B 1 92 ? 9.141 2.898 -5.586 1 96 92 TYR B C 1
ATOM 2495 O O . TYR B 1 92 ? 7.945 2.719 -5.844 1 96 92 TYR B O 1
ATOM 2503 N N . ASP B 1 93 ? 10.078 2.689 -6.477 1 91.56 93 ASP B N 1
ATOM 2504 C CA . ASP B 1 93 ? 9.867 2.004 -7.746 1 91.56 93 ASP B CA 1
ATOM 2505 C C . ASP B 1 93 ? 8.773 2.693 -8.57 1 91.56 93 ASP B C 1
ATOM 2507 O O . ASP B 1 93 ? 7.992 2.029 -9.25 1 91.56 93 ASP B O 1
ATOM 2511 N N . GLY B 1 94 ? 8.617 3.967 -8.359 1 92.56 94 GLY B N 1
ATOM 2512 C CA . GLY B 1 94 ? 7.77 4.766 -9.234 1 92.56 94 GLY B CA 1
ATOM 2513 C C . GLY B 1 94 ? 6.367 4.969 -8.688 1 92.56 94 GLY B C 1
ATOM 2514 O O . GLY B 1 94 ? 5.555 5.668 -9.289 1 92.56 94 GLY B O 1
ATOM 2515 N N . GLU B 1 95 ? 6.031 4.301 -7.586 1 94.69 95 GLU B N 1
ATOM 2516 C CA . GLU B 1 95 ? 4.695 4.434 -7.016 1 94.69 95 GLU B CA 1
ATOM 2517 C C . GLU B 1 95 ? 4.738 4.414 -5.488 1 94.69 95 GLU B C 1
ATOM 2519 O O . GLU B 1 95 ? 5.266 3.477 -4.891 1 94.69 95 GLU B O 1
ATOM 2524 N N . LEU B 1 96 ? 4.301 5.492 -4.883 1 97.44 96 LEU B N 1
ATOM 2525 C CA . LEU B 1 96 ? 4.105 5.551 -3.439 1 97.44 96 LEU B CA 1
ATOM 2526 C C . LEU B 1 96 ? 2.717 5.047 -3.059 1 97.44 96 LEU B C 1
ATOM 2528 O O . LEU B 1 96 ? 1.714 5.707 -3.338 1 97.44 96 LEU B O 1
ATOM 2532 N N . LEU B 1 97 ? 2.643 3.943 -2.43 1 97.81 97 LEU B N 1
ATOM 2533 C CA . LEU B 1 97 ? 1.369 3.277 -2.186 1 97.81 97 LEU B CA 1
ATOM 2534 C C . LEU B 1 97 ? 0.559 4.023 -1.131 1 97.81 97 LEU B C 1
ATOM 2536 O O . LEU B 1 97 ? 1.128 4.652 -0.233 1 97.81 97 LEU B O 1
ATOM 2540 N N . VAL B 1 98 ? -0.807 3.928 -1.245 1 97.56 98 VAL B N 1
ATOM 2541 C CA . VAL B 1 98 ? -1.629 4.285 -0.094 1 97.56 98 VAL B CA 1
ATOM 2542 C C . VAL B 1 98 ? -1.252 3.412 1.102 1 97.56 98 VAL B C 1
ATOM 2544 O O . VAL B 1 98 ? -1.266 2.182 1.009 1 97.56 98 VAL B O 1
ATOM 2547 N N . GLY B 1 99 ? -0.833 4.062 2.182 1 97.75 99 GLY B N 1
ATOM 2548 C CA . GLY B 1 99 ? -0.317 3.348 3.338 1 97.75 99 GLY B CA 1
ATOM 2549 C C . GLY B 1 99 ? 1.176 3.527 3.535 1 97.75 99 GLY B C 1
ATOM 2550 O O . GLY B 1 99 ? 1.738 3.061 4.527 1 97.75 99 GLY B O 1
ATOM 2551 N N . GLN B 1 100 ? 1.779 4.207 2.596 1 98.25 100 GLN B N 1
ATOM 2552 C CA . GLN B 1 100 ? 3.168 4.637 2.723 1 98.25 100 GLN B CA 1
ATOM 2553 C C . GLN B 1 100 ? 3.266 6.156 2.812 1 98.25 100 GLN B C 1
ATOM 2555 O O . GLN B 1 100 ? 2.336 6.867 2.424 1 98.25 100 GLN B O 1
ATOM 2560 N N . ALA B 1 101 ? 4.363 6.652 3.354 1 98.38 101 ALA B N 1
ATOM 2561 C CA . ALA B 1 101 ? 4.574 8.094 3.459 1 98.38 101 ALA B CA 1
ATOM 2562 C C . ALA B 1 101 ? 6.055 8.438 3.32 1 98.38 101 ALA B C 1
ATOM 2564 O O . ALA B 1 101 ? 6.922 7.641 3.682 1 98.38 101 ALA B O 1
ATOM 2565 N N . VAL B 1 102 ? 6.34 9.602 2.799 1 97.56 102 VAL B N 1
ATOM 2566 C CA . VAL B 1 102 ? 7.68 10.156 2.645 1 97.56 102 VAL B CA 1
ATOM 2567 C C . VAL B 1 102 ? 7.824 11.414 3.498 1 97.56 102 VAL B C 1
ATOM 2569 O O . VAL B 1 102 ? 6.965 12.297 3.459 1 97.56 102 VAL B O 1
ATOM 2572 N N . VAL B 1 103 ? 8.852 11.484 4.324 1 96.94 103 VAL B N 1
ATOM 2573 C CA . VAL B 1 103 ? 9.234 12.719 4.996 1 96.94 103 VAL B CA 1
ATOM 2574 C C . VAL B 1 103 ? 10.367 13.398 4.219 1 96.94 103 VAL B C 1
ATOM 2576 O O . VAL B 1 103 ? 11.406 12.781 3.961 1 96.94 103 VAL B O 1
ATOM 2579 N N . MET B 1 104 ? 10.086 14.609 3.822 1 95.31 104 MET B N 1
ATOM 2580 C CA . MET B 1 104 ? 11.117 15.32 3.078 1 95.31 104 MET B CA 1
ATOM 2581 C C . MET B 1 104 ? 11.266 16.75 3.58 1 95.31 104 MET B C 1
ATOM 2583 O O . MET B 1 104 ? 10.289 17.359 4.043 1 95.31 104 MET B O 1
ATOM 2587 N N . PRO B 1 105 ? 12.469 17.312 3.521 1 93.19 105 PRO B N 1
ATOM 2588 C CA . PRO B 1 105 ? 12.641 18.703 3.916 1 93.19 105 PRO B CA 1
ATOM 2589 C C . PRO B 1 105 ? 11.93 19.672 2.979 1 93.19 105 PRO B C 1
ATOM 2591 O O . PRO B 1 105 ? 11.812 19.406 1.78 1 93.19 105 PRO B O 1
ATOM 2594 N N . THR B 1 106 ? 11.422 20.656 3.576 1 91.94 106 THR B N 1
ATOM 2595 C CA . THR B 1 106 ? 10.727 21.656 2.766 1 91.94 106 THR B CA 1
ATOM 2596 C C . THR B 1 106 ? 11.703 22.688 2.211 1 91.94 106 THR B C 1
ATOM 2598 O O . THR B 1 106 ? 11.383 23.406 1.265 1 91.94 106 THR B O 1
ATOM 2601 N N . TYR B 1 107 ? 12.805 22.812 2.865 1 76.06 107 TYR B N 1
ATOM 2602 C CA . TYR B 1 107 ? 13.781 23.797 2.402 1 76.06 107 TYR B CA 1
ATOM 2603 C C . TYR B 1 107 ? 15.094 23.109 2.018 1 76.06 107 TYR B C 1
ATOM 2605 O O . TYR B 1 107 ? 15.469 22.094 2.6 1 76.06 107 TYR B O 1
ATOM 2613 N N . GLY B 1 108 ? 15.328 22.953 0.707 1 59.44 108 GLY B N 1
ATOM 2614 C CA . GLY B 1 108 ? 16.578 22.406 0.199 1 59.44 108 GLY B CA 1
ATOM 2615 C C . GLY B 1 108 ? 17.641 23.469 -0.034 1 59.44 108 GLY B C 1
ATOM 2616 O O . GLY B 1 108 ? 17.453 24.625 0.326 1 59.44 108 GLY B O 1
ATOM 2617 N N . GLU B 1 109 ? 18.75 22.812 -0.793 1 50.28 109 GLU B N 1
ATOM 2618 C CA . GLU B 1 109 ? 19.828 23.672 -1.296 1 50.28 109 GLU B CA 1
ATOM 2619 C C . GLU B 1 109 ? 19.266 24.875 -2.047 1 50.28 109 GLU B C 1
ATOM 2621 O O . GLU B 1 109 ? 19.812 25.969 -1.972 1 50.28 109 GLU B O 1
ATOM 2626 N N . GLU B 1 110 ? 18.25 24.562 -3.08 1 45.81 110 GLU B N 1
ATOM 2627 C CA . GLU B 1 110 ? 17.859 25.625 -3.99 1 45.81 110 GLU B CA 1
ATOM 2628 C C . GLU B 1 110 ? 16.516 26.25 -3.566 1 45.81 110 GLU B C 1
ATOM 2630 O O . GLU B 1 110 ? 15.992 27.125 -4.25 1 45.81 110 GLU B O 1
ATOM 2635 N N . GLY B 1 111 ? 15.672 25.484 -2.865 1 42.72 111 GLY B N 1
ATOM 2636 C CA . GLY B 1 111 ? 14.398 26.156 -2.643 1 42.72 111 GLY B CA 1
ATOM 2637 C C . GLY B 1 111 ? 14.523 27.438 -1.858 1 42.72 111 GLY B C 1
ATOM 2638 O O . GLY B 1 111 ? 15.617 27.797 -1.412 1 42.72 111 GLY B O 1
ATOM 2639 N N . LYS B 1 112 ? 13.312 28.266 -1.791 1 45.34 112 LYS B N 1
ATOM 2640 C CA . LYS B 1 112 ? 13.281 29.656 -1.362 1 45.34 112 LYS B CA 1
ATOM 2641 C C . LYS B 1 112 ? 14.023 29.844 -0.04 1 45.34 112 LYS B C 1
ATOM 2643 O O . LYS B 1 112 ? 14.25 28.875 0.689 1 45.34 112 LYS B O 1
ATOM 2648 N N . ASP B 1 113 ? 14.234 31.156 0.312 1 41.84 113 ASP B N 1
ATOM 2649 C CA . ASP B 1 113 ? 14.906 32 1.297 1 41.84 113 ASP B CA 1
ATOM 2650 C C . ASP B 1 113 ? 14.586 31.547 2.719 1 41.84 113 ASP B C 1
ATOM 2652 O O . ASP B 1 113 ? 13.43 31.609 3.15 1 41.84 113 ASP B O 1
ATOM 2656 N N . ALA B 1 114 ? 15.375 30.516 3.256 1 43.97 114 ALA B N 1
ATOM 2657 C CA . ALA B 1 114 ? 15.5 30.344 4.699 1 43.97 114 ALA B CA 1
ATOM 2658 C C . ALA B 1 114 ? 15.148 31.625 5.449 1 43.97 114 ALA B C 1
ATOM 2660 O O . ALA B 1 114 ? 15.211 31.656 6.68 1 43.97 114 ALA B O 1
ATOM 2661 N N . SER B 1 115 ? 15.227 32.688 4.828 1 41.59 115 SER B N 1
ATOM 2662 C CA . SER B 1 115 ? 15.102 33.906 5.59 1 41.59 115 SER B CA 1
ATOM 2663 C C . SER B 1 115 ? 13.797 33.969 6.367 1 41.59 115 SER B C 1
ATOM 2665 O O . SER B 1 115 ? 13.633 34.781 7.27 1 41.59 115 SER B O 1
ATOM 2667 N N . LYS B 1 116 ? 12.742 33.406 5.836 1 46.22 116 LYS B N 1
ATOM 2668 C CA . LYS B 1 116 ? 11.555 33.562 6.676 1 46.22 116 LYS B CA 1
ATOM 2669 C C . LYS B 1 116 ? 11.414 32.375 7.625 1 46.22 116 LYS B C 1
ATOM 2671 O O . LYS B 1 116 ? 10.43 31.625 7.562 1 46.22 116 LYS B O 1
ATOM 2676 N N . LYS B 1 117 ? 12.438 31.922 8.367 1 47.56 117 LYS B N 1
ATOM 2677 C CA . LYS B 1 117 ? 12.945 30.844 9.219 1 47.56 117 LYS B CA 1
ATOM 2678 C C . LYS B 1 117 ? 12.039 30.641 10.43 1 47.56 117 LYS B C 1
ATOM 2680 O O . LYS B 1 117 ? 12.008 29.547 11.008 1 47.56 117 LYS B O 1
ATOM 2685 N N . GLU B 1 118 ? 11.656 31.703 11.109 1 48.34 118 GLU B N 1
ATOM 2686 C CA . GLU B 1 118 ? 11.25 31.5 12.5 1 48.34 118 GLU B CA 1
ATOM 2687 C C . GLU B 1 118 ? 10.102 30.5 12.602 1 48.34 118 GLU B C 1
ATOM 2689 O O . GLU B 1 118 ? 9.977 29.797 13.609 1 48.34 118 GLU B O 1
ATOM 2694 N N . LYS B 1 119 ? 9.156 30.453 11.734 1 56.09 119 LYS B N 1
ATOM 2695 C CA . LYS B 1 119 ? 7.941 29.672 11.891 1 56.09 119 LYS B CA 1
ATOM 2696 C C . LYS B 1 119 ? 7.848 28.594 10.812 1 56.09 119 LYS B C 1
ATOM 2698 O O . LYS B 1 119 ? 6.75 28.156 10.461 1 56.09 119 LYS B O 1
ATOM 2703 N N . ALA B 1 120 ? 9.086 28.078 10.398 1 76.69 120 ALA B N 1
ATOM 2704 C CA . ALA B 1 120 ? 9.156 27.422 9.086 1 76.69 120 ALA B CA 1
ATOM 2705 C C . ALA B 1 120 ? 8.867 25.922 9.203 1 76.69 120 ALA B C 1
ATOM 2707 O O . ALA B 1 120 ? 9.398 25.25 10.094 1 76.69 120 ALA B O 1
ATOM 2708 N N . ILE B 1 121 ? 7.836 25.484 8.758 1 92.62 121 ILE B N 1
ATOM 2709 C CA . ILE B 1 121 ? 7.582 24.062 8.562 1 92.62 121 ILE B CA 1
ATOM 2710 C C . ILE B 1 121 ? 8.797 23.406 7.91 1 92.62 121 ILE B C 1
ATOM 2712 O O . ILE B 1 121 ? 9.148 23.719 6.773 1 92.62 121 ILE B O 1
ATOM 2716 N N . LYS B 1 122 ? 9.453 22.562 8.648 1 92.88 122 LYS B N 1
ATOM 2717 C CA . LYS B 1 122 ? 10.734 22 8.25 1 92.88 122 LYS B CA 1
ATOM 2718 C C . LYS B 1 122 ? 10.547 20.812 7.309 1 92.88 122 LYS B C 1
ATOM 2720 O O . LYS B 1 122 ? 11.406 20.547 6.465 1 92.88 122 LYS B O 1
ATOM 2725 N N . TYR B 1 123 ? 9.438 20.125 7.492 1 95.38 123 TYR B N 1
ATOM 2726 C CA . TYR B 1 123 ? 9.266 18.875 6.75 1 95.38 123 TYR B CA 1
ATOM 2727 C C . TYR B 1 123 ? 7.891 18.812 6.102 1 95.38 123 TYR B C 1
ATOM 2729 O O . TYR B 1 123 ? 6.91 19.312 6.664 1 95.38 123 TYR B O 1
ATOM 2737 N N . LEU B 1 124 ? 7.852 18.25 4.953 1 96.69 124 LEU B N 1
ATOM 2738 C CA . LEU B 1 124 ? 6.625 17.797 4.305 1 96.69 124 LEU B CA 1
ATOM 2739 C C . LEU B 1 124 ? 6.488 16.281 4.391 1 96.69 124 LEU B C 1
ATOM 2741 O O . LEU B 1 124 ? 7.445 15.555 4.113 1 96.69 124 LEU B O 1
ATOM 2745 N N . ILE B 1 125 ? 5.375 15.844 4.84 1 98.06 125 ILE B N 1
ATOM 2746 C CA . ILE B 1 125 ? 5.066 14.414 4.859 1 98.06 125 ILE B CA 1
ATOM 2747 C C . ILE B 1 125 ? 4.047 14.094 3.77 1 98.06 125 ILE B C 1
ATOM 2749 O O . ILE B 1 125 ? 2.871 14.445 3.887 1 98.06 125 ILE B O 1
ATOM 2753 N N . SER B 1 126 ? 4.492 13.43 2.738 1 98.19 126 SER B N 1
ATOM 2754 C CA . SER B 1 126 ? 3.584 13.039 1.664 1 98.19 126 SER B CA 1
ATOM 2755 C C . SER B 1 126 ? 2.982 11.656 1.925 1 98.19 126 SER B C 1
ATOM 2757 O O . SER B 1 126 ? 3.709 10.672 2.055 1 98.19 126 SER B O 1
ATOM 2759 N N . ALA B 1 127 ? 1.713 11.594 2.012 1 98.12 127 ALA B N 1
ATOM 2760 C CA . ALA B 1 127 ? 0.961 10.359 2.229 1 98.12 127 ALA B CA 1
ATOM 2761 C C . ALA B 1 127 ? -0.239 10.273 1.289 1 98.12 127 ALA B C 1
ATOM 2763 O O . ALA B 1 127 ? -1.28 10.883 1.547 1 98.12 127 ALA B O 1
ATOM 2764 N N . PRO B 1 128 ? -0.133 9.492 0.262 1 97.25 128 PRO B N 1
ATOM 2765 C CA . PRO B 1 128 ? -1.23 9.414 -0.706 1 97.25 128 PRO B CA 1
ATOM 2766 C C . PRO B 1 128 ? -2.521 8.875 -0.094 1 97.25 128 PRO B C 1
ATOM 2768 O O . PRO B 1 128 ? -2.48 7.961 0.734 1 97.25 128 PRO B O 1
ATOM 2771 N N . THR B 1 129 ? -3.615 9.477 -0.479 1 96.81 129 THR B N 1
ATOM 2772 C CA . THR B 1 129 ? -4.918 8.953 -0.084 1 96.81 129 THR B CA 1
ATOM 2773 C C . THR B 1 129 ? -5.609 8.273 -1.262 1 96.81 129 THR B C 1
ATOM 2775 O O . THR B 1 129 ? -6.598 7.559 -1.081 1 96.81 129 THR B O 1
ATOM 2778 N N . VAL B 1 130 ? -5.129 8.555 -2.457 1 93.69 130 VAL B N 1
ATOM 2779 C CA . VAL B 1 130 ? -5.594 7.906 -3.68 1 93.69 130 VAL B CA 1
ATOM 2780 C C . VAL B 1 130 ? -4.402 7.516 -4.547 1 93.69 130 VAL B C 1
ATOM 2782 O O . VAL B 1 130 ? -3.344 8.148 -4.477 1 93.69 130 VAL B O 1
ATOM 2785 N N . ARG B 1 131 ? -4.566 6.449 -5.344 1 93.12 131 ARG B N 1
ATOM 2786 C CA . ARG B 1 131 ? -3.529 6.145 -6.328 1 93.12 131 ARG B CA 1
ATOM 2787 C C . ARG B 1 131 ? -3.549 7.156 -7.469 1 93.12 131 ARG B C 1
ATOM 2789 O O . ARG B 1 131 ? -2.521 7.754 -7.797 1 93.12 131 ARG B O 1
ATOM 2796 N N . VAL B 1 132 ? -4.676 7.234 -8.055 1 88.81 132 VAL B N 1
ATOM 2797 C CA . VAL B 1 132 ? -5.098 8.266 -9 1 88.81 132 VAL B CA 1
ATOM 2798 C C . VAL B 1 132 ? -6.41 8.891 -8.531 1 88.81 132 VAL B C 1
ATOM 2800 O O . VAL B 1 132 ? -7.156 8.281 -7.758 1 88.81 132 VAL B O 1
ATOM 2803 N N . PRO B 1 133 ? -6.617 10.148 -8.938 1 86.81 133 PRO B N 1
ATOM 2804 C CA . PRO B 1 133 ? -7.879 10.742 -8.484 1 86.81 133 PRO B CA 1
ATOM 2805 C C . PRO B 1 133 ? -9.078 9.82 -8.711 1 86.81 133 PRO B C 1
ATOM 2807 O O . PRO B 1 133 ? -9.312 9.367 -9.828 1 86.81 133 PRO B O 1
ATOM 2810 N N . ALA B 1 134 ? -9.711 9.438 -7.621 1 86.62 134 ALA B N 1
ATOM 2811 C CA . ALA B 1 134 ? -10.836 8.516 -7.648 1 86.62 134 ALA B CA 1
ATOM 2812 C C . ALA B 1 134 ? -11.641 8.586 -6.355 1 86.62 134 ALA B C 1
ATOM 2814 O O . ALA B 1 134 ? -11.18 9.156 -5.363 1 86.62 134 ALA B O 1
ATOM 2815 N N . ASP B 1 135 ? -12.828 8.062 -6.422 1 90.56 135 ASP B N 1
ATOM 2816 C CA . ASP B 1 135 ? -13.656 7.945 -5.227 1 90.56 135 ASP B CA 1
ATOM 2817 C C . ASP B 1 135 ? -13.156 6.824 -4.316 1 90.56 135 ASP B C 1
ATOM 2819 O O . ASP B 1 135 ? -13.109 5.66 -4.727 1 90.56 135 ASP B O 1
ATOM 2823 N N . VAL B 1 136 ? -12.797 7.195 -3.125 1 93.12 136 VAL B N 1
ATOM 2824 C CA . VAL B 1 136 ? -12.344 6.195 -2.166 1 93.12 136 VAL B CA 1
ATOM 2825 C C . VAL B 1 136 ? -13.164 6.297 -0.882 1 93.12 136 VAL B C 1
ATOM 2827 O O . VAL B 1 136 ? -12.648 6.039 0.209 1 93.12 136 VAL B O 1
ATOM 2830 N N . SER B 1 137 ? -14.375 6.66 -0.995 1 90.56 137 SER B N 1
ATOM 2831 C CA . SER B 1 137 ? -15.25 6.922 0.139 1 90.56 137 SER B CA 1
ATOM 2832 C C . SER B 1 137 ? -15.555 5.641 0.91 1 90.56 137 SER B C 1
ATOM 2834 O O . SER B 1 137 ? -15.914 5.691 2.088 1 90.56 137 SER B O 1
ATOM 2836 N N . SER B 1 138 ? -15.383 4.5 0.336 1 86.31 138 SER B N 1
ATOM 2837 C CA . SER B 1 138 ? -15.742 3.24 0.978 1 86.31 138 SER B CA 1
ATOM 2838 C C . SER B 1 138 ? -14.5 2.424 1.331 1 86.31 138 SER B C 1
ATOM 2840 O O . SER B 1 138 ? -14.586 1.21 1.526 1 86.31 138 SER B O 1
ATOM 2842 N N . THR B 1 139 ? -13.43 3.104 1.43 1 91.31 139 THR B N 1
ATOM 2843 C CA . THR B 1 139 ? -12.18 2.408 1.695 1 91.31 139 THR B CA 1
ATOM 2844 C C . THR B 1 139 ? -11.617 2.805 3.059 1 91.31 139 THR B C 1
ATOM 2846 O O . THR B 1 139 ? -12.211 3.623 3.766 1 91.31 139 THR B O 1
ATOM 2849 N N . ALA B 1 140 ? -10.492 2.168 3.396 1 93 140 ALA B N 1
ATOM 2850 C CA . ALA B 1 140 ? -9.75 2.504 4.609 1 93 140 ALA B CA 1
ATOM 2851 C C . ALA B 1 140 ? -8.594 3.447 4.305 1 93 140 ALA B C 1
ATOM 2853 O O . ALA B 1 140 ? -7.582 3.449 5.012 1 93 140 ALA B O 1
ATOM 2854 N N . ASN B 1 141 ? -8.727 4.246 3.299 1 96.31 141 ASN B N 1
ATOM 2855 C CA . ASN B 1 141 ? -7.586 5.016 2.799 1 96.31 141 ASN B CA 1
ATOM 2856 C C . ASN B 1 141 ? -7.156 6.09 3.793 1 96.31 141 ASN B C 1
ATOM 2858 O O . ASN B 1 141 ? -5.965 6.375 3.93 1 96.31 141 ASN B O 1
ATOM 2862 N N . ALA B 1 142 ? -8.094 6.738 4.496 1 96.19 142 ALA B N 1
ATOM 2863 C CA . ALA B 1 142 ? -7.734 7.738 5.496 1 96.19 142 ALA B CA 1
ATOM 2864 C C . ALA B 1 142 ? -6.973 7.102 6.66 1 96.19 142 ALA B C 1
ATOM 2866 O O . ALA B 1 142 ? -5.988 7.66 7.145 1 96.19 142 ALA B O 1
ATOM 2867 N N . TYR B 1 143 ? -7.402 5.926 7.035 1 94.5 143 TYR B N 1
ATOM 2868 C CA . TYR B 1 143 ? -6.727 5.168 8.078 1 94.5 143 TYR B CA 1
ATOM 2869 C C . TYR B 1 143 ? -5.297 4.828 7.672 1 94.5 143 TYR B C 1
ATOM 2871 O O . TYR B 1 143 ? -4.352 5.086 8.422 1 94.5 143 TYR B O 1
ATOM 2879 N N .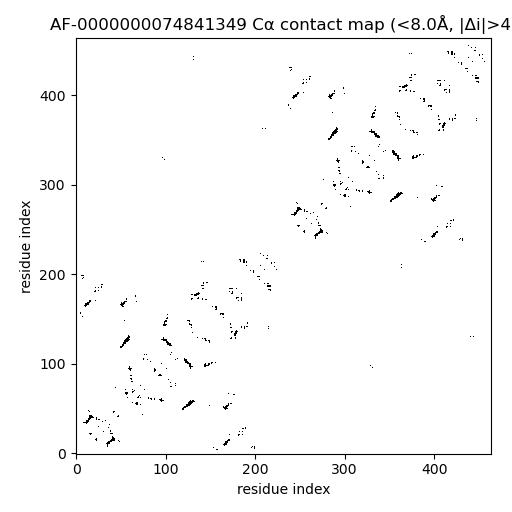 LEU B 1 144 ? -5.184 4.316 6.48 1 96.12 144 LEU B N 1
ATOM 2880 C CA . LEU B 1 144 ? -3.879 3.881 5.992 1 96.12 144 LEU B CA 1
ATOM 2881 C C . LEU B 1 144 ? -2.932 5.066 5.84 1 96.12 144 LEU B C 1
ATOM 2883 O O . LEU B 1 144 ? -1.754 4.973 6.195 1 96.12 144 LEU B O 1
ATOM 2887 N N . ALA B 1 145 ? -3.443 6.121 5.336 1 97.5 145 ALA B N 1
ATOM 2888 C CA . ALA B 1 145 ? -2.615 7.312 5.148 1 97.5 145 ALA B CA 1
ATOM 2889 C C . ALA B 1 145 ? -2.15 7.871 6.492 1 97.5 145 ALA B C 1
ATOM 2891 O O . ALA B 1 145 ? -0.972 8.188 6.664 1 97.5 145 ALA B O 1
ATOM 2892 N N . PHE B 1 146 ? -3.076 7.984 7.43 1 96.19 146 PHE B N 1
ATOM 2893 C CA . PHE B 1 146 ? -2.711 8.547 8.727 1 96.19 146 PHE B CA 1
ATOM 2894 C C . PHE B 1 146 ? -1.756 7.617 9.469 1 96.19 146 PHE B C 1
ATOM 2896 O O . PHE B 1 146 ? -0.81 8.078 10.109 1 96.19 146 PHE B O 1
ATOM 2903 N N . ARG B 1 147 ? -1.997 6.359 9.414 1 94.5 147 ARG B N 1
ATOM 2904 C CA . ARG B 1 147 ? -1.079 5.387 9.992 1 94.5 147 ARG B CA 1
ATOM 2905 C C . ARG B 1 147 ? 0.321 5.535 9.406 1 94.5 147 ARG B C 1
ATOM 2907 O O . ARG B 1 147 ? 1.312 5.5 10.141 1 94.5 147 ARG B O 1
ATOM 2914 N N . ALA B 1 148 ? 0.374 5.719 8.102 1 97.31 148 ALA B N 1
ATOM 2915 C CA . ALA B 1 148 ? 1.657 5.91 7.434 1 97.31 148 ALA B CA 1
ATOM 2916 C C . ALA B 1 148 ? 2.365 7.16 7.953 1 97.31 148 ALA B C 1
ATOM 2918 O O . ALA B 1 148 ? 3.586 7.156 8.133 1 97.31 148 ALA B O 1
ATOM 2919 N N . VAL B 1 149 ? 1.601 8.203 8.164 1 97.06 149 VAL B N 1
ATOM 2920 C CA . VAL B 1 149 ? 2.152 9.445 8.688 1 97.06 149 VAL B CA 1
ATOM 2921 C C . VAL B 1 149 ? 2.77 9.203 10.062 1 97.06 149 VAL B C 1
ATOM 2923 O O . VAL B 1 149 ? 3.918 9.578 10.312 1 97.06 149 VAL B O 1
ATOM 2926 N N . ILE B 1 150 ? 2.037 8.539 10.914 1 94.06 150 ILE B N 1
ATOM 2927 C CA . ILE B 1 150 ? 2.488 8.297 12.281 1 94.06 150 ILE B CA 1
ATOM 2928 C C . ILE B 1 150 ? 3.748 7.434 12.266 1 94.06 150 ILE B C 1
ATOM 2930 O O . ILE B 1 150 ? 4.73 7.742 12.945 1 94.06 150 ILE B O 1
ATOM 2934 N N . LEU B 1 151 ? 3.775 6.453 11.477 1 94.06 151 LEU B N 1
ATOM 2935 C CA . LEU B 1 151 ? 4.926 5.562 11.383 1 94.06 151 LEU B CA 1
ATOM 2936 C C . LEU B 1 151 ? 6.137 6.297 10.82 1 94.06 151 LEU B C 1
ATOM 2938 O O . LEU B 1 151 ? 7.266 6.09 11.273 1 94.06 151 LEU B O 1
ATOM 2942 N N . ALA B 1 152 ? 5.887 7.113 9.836 1 95.88 152 ALA B N 1
ATOM 2943 C CA . ALA B 1 152 ? 6.977 7.867 9.219 1 95.88 152 ALA B CA 1
ATOM 2944 C C . ALA B 1 152 ? 7.613 8.828 10.219 1 95.88 152 ALA B C 1
ATOM 2946 O O . ALA B 1 152 ? 8.836 8.969 10.266 1 95.88 152 ALA B O 1
ATOM 2947 N N . VAL B 1 153 ? 6.777 9.492 10.977 1 95.19 153 VAL B N 1
ATOM 2948 C CA . VAL B 1 153 ? 7.27 10.414 11.992 1 95.19 153 VAL B CA 1
ATOM 2949 C C . VAL B 1 153 ? 8.086 9.648 13.039 1 95.19 153 VAL B C 1
ATOM 2951 O O . VAL B 1 153 ? 9.172 10.078 13.43 1 95.19 153 VAL B O 1
ATOM 2954 N N . ARG B 1 154 ? 7.59 8.523 13.438 1 91.94 154 ARG B N 1
ATOM 2955 C CA . ARG B 1 154 ? 8.297 7.699 14.414 1 91.94 154 ARG B CA 1
ATOM 2956 C C . ARG B 1 154 ? 9.672 7.285 13.891 1 91.94 154 ARG B C 1
ATOM 2958 O O . ARG B 1 154 ? 10.664 7.379 14.609 1 91.94 154 ARG B O 1
ATOM 2965 N N . ARG B 1 155 ? 9.719 6.863 12.719 1 93.5 155 ARG B N 1
ATOM 2966 C CA . ARG B 1 155 ? 10.977 6.449 12.109 1 93.5 155 ARG B CA 1
ATOM 2967 C C . ARG B 1 155 ? 11.945 7.625 11.992 1 93.5 155 ARG B C 1
ATOM 2969 O O . ARG B 1 155 ? 13.133 7.488 12.273 1 93.5 155 ARG B O 1
ATOM 2976 N N . HIS B 1 156 ? 11.406 8.703 11.539 1 94.19 156 HIS B N 1
ATOM 2977 C CA . HIS B 1 156 ? 12.211 9.914 11.422 1 94.19 156 HIS B CA 1
ATOM 2978 C C . HIS B 1 156 ? 12.836 10.289 12.758 1 94.19 156 HIS B C 1
ATOM 2980 O O . HIS B 1 156 ? 14.023 10.609 12.828 1 94.19 156 HIS B O 1
ATOM 2986 N N . ASN B 1 157 ? 12.055 10.266 13.766 1 93.38 157 ASN B N 1
ATOM 2987 C CA . ASN B 1 157 ? 12.5 10.719 15.078 1 93.38 157 ASN B CA 1
ATOM 2988 C C . ASN B 1 157 ? 13.484 9.742 15.703 1 93.38 157 ASN B C 1
ATOM 2990 O O . ASN B 1 157 ? 14.172 10.078 16.672 1 93.38 157 ASN B O 1
ATOM 2994 N N . LYS B 1 158 ? 13.578 8.555 15.164 1 91.31 158 LYS B N 1
ATOM 2995 C CA . LYS B 1 158 ? 14.539 7.562 15.641 1 91.31 158 LYS B CA 1
ATOM 2996 C C . LYS B 1 158 ? 15.891 7.727 14.953 1 91.31 158 LYS B C 1
ATOM 2998 O O . LYS B 1 158 ? 16.891 7.188 15.414 1 91.31 158 LYS B O 1
ATOM 3003 N N . MET B 1 159 ? 15.812 8.383 13.859 1 89.12 159 MET B N 1
ATOM 3004 C CA . MET B 1 159 ? 17.047 8.594 13.125 1 89.12 159 MET B CA 1
ATOM 3005 C C . MET B 1 159 ? 17.938 9.609 13.828 1 89.12 159 MET B C 1
ATOM 3007 O O . MET B 1 159 ? 17.453 10.602 14.367 1 89.12 159 MET B O 1
ATOM 3011 N N . ASN B 1 160 ? 19.234 9.359 13.773 1 78.75 160 ASN B N 1
ATOM 3012 C CA . ASN B 1 160 ? 20.188 10.289 14.359 1 78.75 160 ASN B CA 1
ATOM 3013 C C . ASN B 1 160 ? 20.547 11.406 13.383 1 78.75 160 ASN B C 1
ATOM 3015 O O . ASN B 1 160 ? 20.609 11.188 12.172 1 78.75 160 ASN B O 1
ATOM 3019 N N . GLY B 1 161 ? 20.703 12.609 13.898 1 80.62 161 GLY B N 1
ATOM 3020 C CA . GLY B 1 161 ? 21.234 13.703 13.094 1 80.62 161 GLY B CA 1
ATOM 3021 C C . GLY B 1 161 ? 20.156 14.555 12.469 1 80.62 161 GLY B C 1
ATOM 3022 O O . GLY B 1 161 ? 20.438 15.547 11.789 1 80.62 161 GLY B O 1
ATOM 3023 N N . CYS B 1 162 ? 18.906 14.133 12.641 1 80.69 162 CYS B N 1
ATOM 3024 C CA . CYS B 1 162 ? 17.812 14.93 12.102 1 80.69 162 CYS B CA 1
ATOM 3025 C C . CYS B 1 162 ? 17.047 15.641 13.219 1 80.69 162 CYS B C 1
ATOM 3027 O O . CYS B 1 162 ? 17 15.156 14.352 1 80.69 162 CYS B O 1
ATOM 3029 N N . GLU B 1 163 ? 16.578 16.812 12.883 1 87.75 163 GLU B N 1
ATOM 3030 C CA . GLU B 1 163 ? 15.695 17.484 13.836 1 87.75 163 GLU B CA 1
ATOM 3031 C C . GLU B 1 163 ? 14.391 16.719 14.023 1 87.75 163 GLU B C 1
ATOM 3033 O O . GLU B 1 163 ? 13.727 16.359 13.047 1 87.75 163 GLU B O 1
ATOM 3038 N N . PRO B 1 164 ? 14.078 16.5 15.211 1 92.88 164 PRO B N 1
ATOM 3039 C CA . PRO B 1 164 ? 12.859 15.719 15.445 1 92.88 164 PRO B CA 1
ATOM 3040 C C . PRO B 1 164 ? 11.594 16.469 15.055 1 92.88 164 PRO B C 1
ATOM 3042 O O . PRO B 1 164 ? 11.57 17.703 15.078 1 92.88 164 PRO B O 1
ATOM 3045 N N . ILE B 1 165 ? 10.641 15.711 14.672 1 94.88 165 ILE B N 1
ATOM 3046 C CA . ILE B 1 165 ? 9.305 16.234 14.43 1 94.88 165 ILE B CA 1
ATOM 3047 C C . ILE B 1 165 ? 8.461 16.125 15.695 1 94.88 165 ILE B C 1
ATOM 3049 O O . ILE B 1 165 ? 8.203 15.016 16.172 1 94.88 165 ILE B O 1
ATOM 3053 N N . LYS B 1 166 ? 8.039 17.266 16.172 1 94.25 166 LYS B N 1
ATOM 3054 C CA . LYS B 1 166 ? 7.285 17.25 17.406 1 94.25 166 LYS B CA 1
ATOM 3055 C C . LYS B 1 166 ? 5.844 17.703 17.188 1 94.25 166 LYS B C 1
ATOM 3057 O O . LYS B 1 166 ? 4.992 17.531 18.062 1 94.25 166 LYS B O 1
ATOM 3062 N N . SER B 1 167 ? 5.598 18.234 16.062 1 95.44 167 SER B N 1
ATOM 3063 C CA . SER B 1 167 ? 4.262 18.719 15.727 1 95.44 167 SER B CA 1
ATOM 3064 C C . SER B 1 167 ? 3.986 18.578 14.227 1 95.44 167 SER B C 1
ATOM 3066 O O . SER B 1 167 ? 4.875 18.812 13.406 1 95.44 167 SER B O 1
ATOM 3068 N N . VAL B 1 168 ? 2.74 18.156 13.945 1 96.75 168 VAL B N 1
ATOM 3069 C CA . VAL B 1 168 ? 2.381 17.891 12.562 1 96.75 168 VAL B CA 1
ATOM 3070 C C . VAL B 1 168 ? 1.025 18.516 12.242 1 96.75 168 VAL B C 1
ATOM 3072 O O . VAL B 1 168 ? 0.051 18.297 12.969 1 96.75 168 VAL B O 1
ATOM 3075 N N . LEU B 1 169 ? 0.971 19.328 11.188 1 97 169 LEU B N 1
ATOM 3076 C CA . LEU B 1 169 ? -0.302 19.797 10.648 1 97 169 LEU B CA 1
ATOM 3077 C C . LEU B 1 169 ? -0.925 18.75 9.742 1 97 169 LEU B C 1
ATOM 3079 O O . LEU B 1 169 ? -0.279 18.266 8.805 1 97 169 LEU B O 1
ATOM 3083 N N . VAL B 1 170 ? -2.174 18.391 10.016 1 97.5 170 VAL B N 1
ATOM 3084 C CA . VAL B 1 170 ? -2.84 17.328 9.281 1 97.5 170 VAL B CA 1
ATOM 3085 C C . VAL B 1 170 ? -4.18 17.812 8.742 1 97.5 170 VAL B C 1
ATOM 3087 O O . VAL B 1 170 ? -5.074 18.172 9.516 1 97.5 170 VAL B O 1
ATOM 3090 N N . PRO B 1 171 ? -4.336 17.844 7.426 1 97.75 171 PRO B N 1
ATOM 3091 C CA . PRO B 1 171 ? -5.648 18.156 6.852 1 97.75 171 PRO B CA 1
ATOM 3092 C C . PRO B 1 171 ? -6.578 16.953 6.812 1 97.75 171 PRO B C 1
ATOM 3094 O O . PRO B 1 171 ? -6.188 15.852 7.215 1 97.75 171 PRO B O 1
ATOM 3097 N N . GLY B 1 172 ? -7.871 17.234 6.383 1 96.56 172 GLY B N 1
ATOM 3098 C CA . GLY B 1 172 ? -8.719 16.078 6.117 1 96.56 172 GLY B CA 1
ATOM 3099 C C . GLY B 1 172 ? -8.125 15.117 5.102 1 96.56 172 GLY B C 1
ATOM 3100 O O . GLY B 1 172 ? -7.637 15.547 4.051 1 96.56 172 GLY B O 1
ATOM 3101 N N . LEU B 1 173 ? -8.125 13.852 5.449 1 96.62 173 LEU B N 1
ATOM 3102 C CA . LEU B 1 173 ? -7.539 12.844 4.578 1 96.62 173 LEU B CA 1
ATOM 3103 C C . LEU B 1 173 ? -8.617 12.133 3.764 1 96.62 173 LEU B C 1
ATOM 3105 O O . LEU B 1 173 ? -9.578 11.602 4.324 1 96.62 173 LEU B O 1
ATOM 3109 N N . ALA B 1 174 ? -8.43 12.109 2.479 1 94.69 174 ALA B N 1
ATOM 3110 C CA . ALA B 1 174 ? -9.336 11.477 1.525 1 94.69 174 ALA B CA 1
ATOM 3111 C C . ALA B 1 174 ? -10.703 12.148 1.544 1 94.69 174 ALA B C 1
ATOM 3113 O O . ALA B 1 174 ? -11.688 11.578 1.064 1 94.69 174 ALA B O 1
ATOM 3114 N N . ALA B 1 175 ? -10.836 13.344 2.104 1 91.62 175 ALA B N 1
ATOM 3115 C CA . ALA B 1 175 ? -12.141 13.945 2.359 1 91.62 175 ALA B CA 1
ATOM 3116 C C . ALA B 1 175 ? -12.516 14.938 1.257 1 91.62 175 ALA B C 1
ATOM 3118 O O . ALA B 1 175 ? -13.633 15.445 1.228 1 91.62 175 ALA B O 1
ATOM 3119 N N . ARG B 1 176 ? -11.656 15.219 0.367 1 89.69 176 ARG B N 1
ATOM 3120 C CA . ARG B 1 176 ? -11.969 16.078 -0.767 1 89.69 176 ARG B CA 1
ATOM 3121 C C . ARG B 1 176 ? -12.023 15.281 -2.066 1 89.69 176 ARG B C 1
ATOM 3123 O O . ARG B 1 176 ? -13.07 14.742 -2.422 1 89.69 176 ARG B O 1
ATOM 3130 N N . THR B 1 177 ? -10.867 15.102 -2.701 1 83.56 177 THR B N 1
ATOM 3131 C CA . THR B 1 177 ? -10.797 14.352 -3.951 1 83.56 177 THR B CA 1
ATOM 3132 C C . THR B 1 177 ? -11.25 12.914 -3.742 1 83.56 177 THR B C 1
ATOM 3134 O O . THR B 1 177 ? -11.914 12.336 -4.605 1 83.56 177 THR B O 1
ATOM 3137 N N . GLY B 1 178 ? -10.984 12.398 -2.646 1 90.88 178 GLY B N 1
ATOM 3138 C CA . GLY B 1 178 ? -11.32 11.016 -2.367 1 90.88 178 GLY B CA 1
ATOM 3139 C C . GLY B 1 178 ? -12.797 10.812 -2.072 1 90.88 178 GLY B C 1
ATOM 3140 O O . GLY B 1 178 ? -13.297 9.688 -2.123 1 90.88 178 GLY B O 1
ATOM 3141 N N . GLY B 1 179 ? -13.453 11.898 -1.634 1 93.38 179 GLY B N 1
ATOM 3142 C CA . GLY B 1 179 ? -14.891 11.852 -1.437 1 93.38 179 GLY B CA 1
ATOM 3143 C C . GLY B 1 179 ? -15.297 11.211 -0.123 1 93.38 179 GLY B C 1
ATOM 3144 O O . GLY B 1 179 ? -16.469 10.883 0.082 1 93.38 179 GLY B O 1
ATOM 3145 N N . MET B 1 180 ? -14.469 10.969 0.714 1 94.38 180 MET B N 1
ATOM 3146 C CA . MET B 1 180 ? -14.789 10.328 1.986 1 94.38 180 MET B CA 1
ATOM 3147 C C . MET B 1 180 ? -15.625 11.25 2.869 1 94.38 180 MET B C 1
ATOM 3149 O O . MET B 1 180 ? -15.258 12.414 3.076 1 94.38 180 MET B O 1
ATOM 3153 N N . PRO B 1 181 ? -16.75 10.703 3.377 1 94.38 181 PRO B N 1
ATOM 3154 C CA . PRO B 1 181 ? -17.516 11.523 4.32 1 94.38 181 PRO B CA 1
ATOM 3155 C C . PRO B 1 181 ? -16.688 11.961 5.527 1 94.38 181 PRO B C 1
ATOM 3157 O O . PRO B 1 181 ? -15.859 11.195 6.023 1 94.38 181 PRO B O 1
ATOM 3160 N N . GLU B 1 182 ? -16.953 13.172 6 1 95.56 182 GLU B N 1
ATOM 3161 C CA . GLU B 1 182 ? -16.156 13.773 7.066 1 95.56 182 GLU B CA 1
ATOM 3162 C C . GLU B 1 182 ? -16.141 12.883 8.305 1 95.56 182 GLU B C 1
ATOM 3164 O O . GLU B 1 182 ? -15.078 12.672 8.898 1 95.56 182 GLU B O 1
ATOM 3169 N N . LEU B 1 183 ? -17.219 12.383 8.641 1 93.25 183 LEU B N 1
ATOM 3170 C CA . LEU B 1 183 ? -17.312 11.578 9.859 1 93.25 183 LEU B CA 1
ATOM 3171 C C . LEU B 1 183 ? -16.516 10.289 9.711 1 93.25 183 LEU B C 1
ATOM 3173 O O . LEU B 1 183 ? -15.867 9.844 10.664 1 93.25 183 LEU B O 1
ATOM 3177 N N . ARG B 1 184 ? -16.578 9.672 8.594 1 93.06 184 ARG B N 1
ATOM 3178 C CA . ARG B 1 184 ? -15.789 8.469 8.344 1 93.06 184 ARG B CA 1
ATOM 3179 C C . ARG B 1 184 ? -14.297 8.766 8.398 1 93.06 184 ARG B C 1
ATOM 3181 O O . ARG B 1 184 ? -13.523 7.992 8.961 1 93.06 184 ARG B O 1
ATOM 3188 N N . CYS B 1 185 ? -13.93 9.82 7.797 1 94.69 185 CYS B N 1
ATOM 3189 C CA . CYS B 1 185 ? -12.547 10.258 7.91 1 94.69 185 CYS B CA 1
ATOM 3190 C C . CYS B 1 185 ? -12.133 10.406 9.367 1 94.69 185 CYS B C 1
ATOM 3192 O O . CYS B 1 185 ? -11.094 9.891 9.781 1 94.69 185 CYS B O 1
ATOM 3194 N N . ALA B 1 186 ? -12.914 11.039 10.133 1 93.31 186 ALA B N 1
ATOM 3195 C CA . ALA B 1 186 ? -12.625 11.273 11.547 1 93.31 186 ALA B CA 1
ATOM 3196 C C . ALA B 1 186 ? -12.477 9.953 12.297 1 93.31 186 ALA B C 1
ATOM 3198 O O . ALA B 1 186 ? -11.523 9.781 13.07 1 93.31 186 ALA B O 1
ATOM 3199 N N . TRP B 1 187 ? -13.383 9.062 12.023 1 90.75 187 TRP B N 1
ATOM 3200 C CA . TRP B 1 187 ? -13.336 7.77 12.688 1 90.75 187 TRP B CA 1
ATOM 3201 C C . TRP B 1 187 ? -12.07 7.004 12.312 1 90.75 187 TRP B C 1
ATOM 3203 O O . TRP B 1 187 ? -11.453 6.352 13.164 1 90.75 187 TRP B O 1
ATOM 3213 N N . GLN B 1 188 ? -11.695 7.016 11.148 1 92.25 188 GLN B N 1
ATOM 3214 C CA . GLN B 1 188 ? -10.492 6.309 10.703 1 92.25 188 GLN B CA 1
ATOM 3215 C C . GLN B 1 188 ? -9.242 6.895 11.344 1 92.25 188 GLN B C 1
ATOM 3217 O O . GLN B 1 188 ? -8.359 6.156 11.789 1 92.25 188 GLN B O 1
ATOM 3222 N N . LEU B 1 189 ? -9.164 8.242 11.414 1 92.56 189 LEU B N 1
ATOM 3223 C CA . LEU B 1 189 ? -8.016 8.867 12.078 1 92.56 189 LEU B CA 1
ATOM 3224 C C . LEU B 1 189 ? -7.98 8.5 13.555 1 92.56 189 LEU B C 1
ATOM 3226 O O . LEU B 1 189 ? -6.914 8.219 14.102 1 92.56 189 LEU B O 1
ATOM 3230 N N . ASP B 1 190 ? -9.086 8.492 14.133 1 89.31 190 ASP B N 1
ATOM 3231 C CA . ASP B 1 190 ? -9.18 8.141 15.547 1 89.31 190 ASP B CA 1
ATOM 3232 C C . ASP B 1 190 ? -8.727 6.699 15.789 1 89.31 190 ASP B C 1
ATOM 3234 O O . ASP B 1 190 ? -8.062 6.414 16.781 1 89.31 190 ASP B O 1
ATOM 3238 N N . SER B 1 191 ? -9.086 5.848 14.93 1 87.06 191 SER B N 1
ATOM 3239 C CA . SER B 1 191 ? -8.711 4.441 15.047 1 87.06 191 SER B CA 1
ATOM 3240 C C . SER B 1 191 ? -7.191 4.277 15.031 1 87.06 191 SER B C 1
ATOM 3242 O O . SER B 1 191 ? -6.648 3.416 15.727 1 87.06 191 SER B O 1
ATOM 3244 N N . VAL B 1 192 ? -6.547 5.074 14.273 1 88.69 192 VAL B N 1
ATOM 3245 C CA . VAL B 1 192 ? -5.09 5.023 14.203 1 88.69 192 VAL B CA 1
ATOM 3246 C C . VAL B 1 192 ? -4.496 5.5 15.523 1 88.69 192 VAL B C 1
ATOM 3248 O O . VAL B 1 192 ? -3.574 4.875 16.062 1 88.69 192 VAL B O 1
ATOM 3251 N N . THR B 1 193 ? -5.004 6.578 16 1 84 193 THR B N 1
ATOM 3252 C CA . THR B 1 193 ? -4.5 7.152 17.25 1 84 193 THR B CA 1
ATOM 3253 C C . THR B 1 193 ? -4.691 6.176 18.406 1 84 193 THR B C 1
ATOM 3255 O O . THR B 1 193 ? -3.801 6.023 19.25 1 84 193 THR B O 1
ATOM 3258 N N . LEU B 1 194 ? -5.781 5.551 18.375 1 79.56 194 LEU B N 1
ATOM 3259 C CA . LEU B 1 194 ? -6.062 4.559 19.406 1 79.56 194 LEU B CA 1
ATOM 3260 C C . LEU B 1 194 ? -5.094 3.387 19.312 1 79.56 194 LEU B C 1
ATOM 3262 O O . LEU B 1 194 ? -4.539 2.949 20.328 1 79.56 194 LEU B O 1
ATOM 3266 N N . SER B 1 195 ? -4.926 2.914 18.141 1 78.56 195 SER B N 1
ATOM 3267 C CA . SER B 1 195 ? -4.012 1.795 17.922 1 78.56 195 SER B CA 1
ATOM 3268 C C . SER B 1 195 ? -2.59 2.158 18.344 1 78.56 195 SER B C 1
ATOM 3270 O O . SER B 1 195 ? -1.882 1.342 18.938 1 78.56 195 SER B O 1
ATOM 3272 N N . ALA B 1 196 ? -2.221 3.326 18.031 1 77.19 196 ALA B N 1
ATOM 3273 C CA . ALA B 1 196 ? -0.885 3.795 18.375 1 77.19 196 ALA B CA 1
ATOM 3274 C C . ALA B 1 196 ? -0.724 3.895 19.891 1 77.19 196 ALA B C 1
ATOM 3276 O O . ALA B 1 196 ? 0.333 3.561 20.438 1 77.19 196 ALA B O 1
ATOM 3277 N N . ARG B 1 197 ? -1.688 4.277 20.547 1 73.69 197 ARG B N 1
ATOM 3278 C CA . ARG B 1 197 ? -1.651 4.402 22 1 73.69 197 ARG B CA 1
ATOM 3279 C C . ARG B 1 197 ? -1.591 3.033 22.656 1 73.69 197 ARG B C 1
ATOM 3281 O O . ARG B 1 197 ? -0.858 2.842 23.641 1 73.69 197 ARG B O 1
ATOM 3288 N N . LEU B 1 198 ? -2.381 2.162 22.094 1 72.62 198 LEU B N 1
ATOM 3289 C CA . LEU B 1 198 ? -2.395 0.81 22.641 1 72.62 198 LEU B CA 1
ATOM 3290 C C . LEU B 1 198 ? -1.036 0.138 22.453 1 72.62 198 LEU B C 1
ATOM 3292 O O . LEU B 1 198 ? -0.565 -0.568 23.359 1 72.62 198 LEU B O 1
ATOM 3296 N N . ALA B 1 199 ? -0.456 0.396 21.391 1 71 199 ALA B N 1
ATOM 3297 C CA . ALA B 1 199 ? 0.871 -0.156 21.125 1 71 199 ALA B CA 1
ATOM 3298 C C . ALA B 1 199 ? 1.904 0.422 22.094 1 71 199 ALA B C 1
ATOM 3300 O O . ALA B 1 199 ? 2.801 -0.289 22.547 1 71 199 ALA B O 1
ATOM 3301 N N . ALA B 1 200 ? 1.766 1.62 22.406 1 66.88 200 ALA B N 1
ATOM 3302 C CA . ALA B 1 200 ? 2.709 2.299 23.297 1 66.88 200 ALA B CA 1
ATOM 3303 C C . ALA B 1 200 ? 2.57 1.799 24.719 1 66.88 200 ALA B C 1
ATOM 3305 O O . ALA B 1 200 ? 3.547 1.781 25.484 1 66.88 200 ALA B O 1
ATOM 3306 N N . THR B 1 201 ? 1.38 1.349 25.094 1 68.06 201 THR B N 1
ATOM 3307 C CA . THR B 1 201 ? 1.14 0.914 26.469 1 68.06 201 THR B CA 1
ATOM 3308 C C . THR B 1 201 ? 1.317 -0.597 26.594 1 68.06 201 THR B C 1
ATOM 3310 O O . THR B 1 201 ? 1.164 -1.155 27.672 1 68.06 201 THR B O 1
ATOM 3313 N N . GLY B 1 202 ? 1.681 -1.178 25.453 1 66.94 202 GLY B N 1
ATOM 3314 C CA . GLY B 1 202 ? 1.894 -2.615 25.469 1 66.94 202 GLY B CA 1
ATOM 3315 C C . GLY B 1 202 ? 0.602 -3.41 25.453 1 66.94 202 GLY B C 1
ATOM 3316 O O . GLY B 1 202 ? 0.608 -4.621 25.688 1 66.94 202 GLY B O 1
ATOM 3317 N N . SER B 1 203 ? -0.456 -2.746 25.312 1 61.19 203 SER B N 1
ATOM 3318 C CA . SER B 1 203 ? -1.735 -3.441 25.234 1 61.19 203 SER B CA 1
ATOM 3319 C C . SER B 1 203 ? -1.927 -4.09 23.875 1 61.19 203 SER B C 1
ATOM 3321 O O . SER B 1 203 ? -1.381 -3.619 22.875 1 61.19 203 SER B O 1
ATOM 3323 N N . GLN B 1 204 ? -2.535 -5.254 23.844 1 58.34 204 GLN B N 1
ATOM 3324 C CA . GLN B 1 204 ? -2.725 -5.973 22.578 1 58.34 204 GLN B CA 1
ATOM 3325 C C . GLN B 1 204 ? -3.703 -5.234 21.672 1 58.34 204 GLN B C 1
ATOM 3327 O O . GLN B 1 204 ? -4.723 -4.723 22.141 1 58.34 204 GLN B O 1
ATOM 3332 N N . SER B 1 205 ? -3.238 -4.98 20.469 1 60.28 205 SER B N 1
ATOM 3333 C CA . SER B 1 205 ? -4.133 -4.406 19.469 1 60.28 205 SER B CA 1
ATOM 3334 C C . SER B 1 205 ? -5.301 -5.336 19.172 1 60.28 205 SER B C 1
ATOM 3336 O O . SER B 1 205 ? -5.16 -6.559 19.234 1 60.28 205 SER B O 1
ATOM 3338 N N . PRO B 1 206 ? -6.512 -4.656 19.078 1 57.06 206 PRO B N 1
ATOM 3339 C CA . PRO B 1 206 ? -7.648 -5.512 18.734 1 57.06 206 PRO B CA 1
ATOM 3340 C C . PRO B 1 206 ? -7.418 -6.32 17.453 1 57.06 206 PRO B C 1
ATOM 3342 O O . PRO B 1 206 ? -6.562 -5.965 16.641 1 57.06 206 PRO B O 1
ATOM 3345 N N . HIS B 1 207 ? -8.141 -7.391 17.391 1 60.41 207 HIS B N 1
ATOM 3346 C CA . HIS B 1 207 ? -8.117 -8.219 16.188 1 60.41 207 HIS B CA 1
ATOM 3347 C C . HIS B 1 207 ? -8.461 -7.398 14.945 1 60.41 207 HIS B C 1
ATOM 3349 O O . HIS B 1 207 ? -9.359 -6.555 14.984 1 60.41 207 HIS B O 1
ATOM 3355 N N . PRO B 1 208 ? -7.742 -7.527 13.93 1 57.06 208 PRO B N 1
ATOM 3356 C CA . PRO B 1 208 ? -7.914 -6.719 12.719 1 57.06 208 PRO B CA 1
ATOM 3357 C C . PRO B 1 208 ? -9.359 -6.688 12.234 1 57.06 208 PRO B C 1
ATOM 3359 O O . PRO B 1 208 ? -9.82 -5.66 11.727 1 57.06 208 PRO B O 1
ATOM 3362 N N . LYS B 1 209 ? -10.008 -7.777 12.375 1 55.78 209 LYS B N 1
ATOM 3363 C CA . LYS B 1 209 ? -11.406 -7.797 11.945 1 55.78 209 LYS B CA 1
ATOM 3364 C C . LYS B 1 209 ? -12.227 -6.777 12.727 1 55.78 209 LYS B C 1
ATOM 3366 O O . LYS B 1 209 ? -13.086 -6.098 12.148 1 55.78 209 LYS B O 1
ATOM 3371 N N . LEU B 1 210 ? -12.008 -6.719 13.953 1 52.97 210 LEU B N 1
ATOM 3372 C CA . LEU B 1 210 ? -12.734 -5.777 14.805 1 52.97 210 LEU B CA 1
ATOM 3373 C C . LEU B 1 210 ? -12.336 -4.34 14.477 1 52.97 210 LEU B C 1
ATOM 3375 O O . LEU B 1 210 ? -13.195 -3.449 14.461 1 52.97 210 LEU B O 1
ATOM 3379 N N . PHE B 1 211 ? -11.156 -4.289 14.094 1 58.03 211 PHE B N 1
ATOM 3380 C CA . PHE B 1 211 ? -10.641 -2.959 13.789 1 58.03 211 PHE B CA 1
ATOM 3381 C C . PHE B 1 211 ? -11.273 -2.414 12.516 1 58.03 211 PHE B C 1
ATOM 3383 O O . PHE B 1 211 ? -11.617 -1.23 12.445 1 58.03 211 PHE B O 1
ATOM 3390 N N . ASN B 1 212 ? -11.555 -3.27 11.672 1 59.94 212 ASN B N 1
ATOM 3391 C CA . ASN B 1 212 ? -12.133 -2.826 10.414 1 59.94 212 ASN B CA 1
ATOM 3392 C C . ASN B 1 212 ? -13.555 -2.311 10.594 1 59.94 212 ASN B C 1
ATOM 3394 O O . ASN B 1 212 ? -13.969 -1.365 9.922 1 59.94 212 ASN B O 1
ATOM 3398 N N . LEU B 1 213 ? -14.242 -2.971 11.453 1 53.88 213 LEU B N 1
ATOM 3399 C CA . LEU B 1 213 ? -15.586 -2.5 11.75 1 53.88 213 LEU B CA 1
ATOM 3400 C C . LEU B 1 213 ? -15.562 -1.078 12.305 1 53.88 213 LEU B C 1
ATOM 3402 O O . LEU B 1 213 ? -16.438 -0.272 12 1 53.88 213 LEU B O 1
ATOM 3406 N N . CYS B 1 214 ? -14.5 -0.837 12.914 1 53.12 214 CYS B N 1
ATOM 3407 C CA . CYS B 1 214 ? -14.375 0.482 13.523 1 53.12 214 CYS B CA 1
ATOM 3408 C C . CYS B 1 214 ? -14.117 1.55 12.469 1 53.12 214 CYS B C 1
ATOM 3410 O O . CYS B 1 214 ? -14.531 2.699 12.633 1 53.12 214 CYS B O 1
ATOM 3412 N N . LEU B 1 215 ? -13.594 1.051 11.406 1 66 215 LEU B N 1
ATOM 3413 C CA . LEU B 1 215 ? -13.273 2.027 10.375 1 66 215 LEU B CA 1
ATOM 3414 C C . LEU B 1 215 ? -14.539 2.592 9.742 1 66 215 LEU B C 1
ATOM 3416 O O . LEU B 1 215 ? -14.516 3.668 9.141 1 66 215 LEU B O 1
ATOM 3420 N N . TRP B 1 216 ? -15.703 1.894 10.047 1 63.56 216 TRP B N 1
ATOM 3421 C CA . TRP B 1 216 ? -16.938 2.299 9.391 1 63.56 216 TRP B CA 1
ATOM 3422 C C . TRP B 1 216 ? -17.875 3.002 10.367 1 63.56 216 TRP B C 1
ATOM 3424 O O . TRP B 1 216 ? -19.031 3.279 10.047 1 63.56 216 TRP B O 1
ATOM 3434 N N . GLY B 1 217 ? -17.312 3.6 11.414 1 56.41 217 GLY B N 1
ATOM 3435 C CA . GLY B 1 217 ? -18.094 4.438 12.305 1 56.41 217 GLY B CA 1
ATOM 3436 C C . GLY B 1 217 ? -18.797 3.656 13.406 1 56.41 217 GLY B C 1
ATOM 3437 O O . GLY B 1 217 ? -19.641 4.195 14.109 1 56.41 217 GLY B O 1
ATOM 3438 N N . ARG B 1 218 ? -18.766 2.322 13.352 1 50.03 218 ARG B N 1
ATOM 3439 C CA . ARG B 1 218 ? -19.562 1.657 14.375 1 50.03 218 ARG B CA 1
ATOM 3440 C C . ARG B 1 218 ? -18.797 1.535 15.68 1 50.03 218 ARG B C 1
ATOM 3442 O O . ARG B 1 218 ? -18.266 0.471 15.992 1 50.03 218 ARG B O 1
ATOM 3449 N N . ARG B 1 219 ? -18.203 2.389 15.984 1 44.47 219 ARG B N 1
ATOM 3450 C CA . ARG B 1 219 ? -17.391 2.373 17.203 1 44.47 219 ARG B CA 1
ATOM 3451 C C . ARG B 1 219 ? -18.219 1.9 18.391 1 44.47 219 ARG B C 1
ATOM 3453 O O . ARG B 1 219 ? -17.672 1.387 19.375 1 44.47 219 ARG B O 1
ATOM 3460 N N . LYS B 1 220 ? -19.359 2.6 18.641 1 41.25 220 LYS B N 1
ATOM 3461 C CA . LYS B 1 220 ? -19.797 2.414 20.016 1 41.25 220 LYS B CA 1
ATOM 3462 C C . LYS B 1 220 ? -19.766 0.939 20.406 1 41.25 220 LYS B C 1
ATOM 3464 O O . LYS B 1 220 ? -19.812 0.606 21.594 1 41.25 220 LYS B O 1
ATOM 3469 N N . THR B 1 221 ? -19.953 0.069 19.547 1 38.56 221 THR B N 1
ATOM 3470 C CA . THR B 1 221 ? -20.125 -1.301 20.016 1 38.56 221 THR B CA 1
ATOM 3471 C C . THR B 1 221 ? -18.766 -1.94 20.312 1 38.56 221 THR B C 1
ATOM 3473 O O . THR B 1 221 ? -18.703 -3.061 20.828 1 38.56 221 THR B O 1
ATOM 3476 N N . CYS B 1 222 ? -17.719 -1.526 19.672 1 38.69 222 CYS B N 1
ATOM 3477 C CA . CYS B 1 222 ? -16.531 -2.27 20.047 1 38.69 222 CYS B CA 1
ATOM 3478 C C . CYS B 1 222 ? -16.109 -1.967 21.484 1 38.69 222 CYS B C 1
ATOM 3480 O O . CYS B 1 222 ? -15.133 -1.257 21.703 1 38.69 222 CYS B O 1
ATOM 3482 N N . ASN B 1 223 ? -16.844 -1.587 22.312 1 36.25 223 ASN B N 1
ATOM 3483 C CA . ASN B 1 223 ? -16.469 -1.674 23.734 1 36.25 223 ASN B CA 1
ATOM 3484 C C . ASN B 1 223 ? -15.727 -2.971 24.031 1 36.25 223 ASN B C 1
ATOM 3486 O O . ASN B 1 223 ? -16.297 -4.059 23.906 1 36.25 223 ASN B O 1
ATOM 3490 N N . LEU B 1 224 ? -14.477 -3.059 23.688 1 36.06 224 LEU B N 1
ATOM 3491 C CA . LEU B 1 224 ? -13.445 -4.047 23.984 1 36.06 224 LEU B CA 1
ATOM 3492 C C . LEU B 1 224 ? -13.695 -4.699 25.344 1 36.06 224 LEU B C 1
ATOM 3494 O O . LEU B 1 224 ? -12.969 -5.605 25.734 1 36.06 224 LEU B O 1
ATOM 3498 N N . GLU B 1 225 ? -14.336 -4.098 26.234 1 34 225 GLU B N 1
ATOM 3499 C CA . GLU B 1 225 ? -14.609 -4.785 27.484 1 34 225 GLU B CA 1
ATOM 3500 C C . GLU B 1 225 ? -15.633 -5.902 27.281 1 34 225 GLU B C 1
ATOM 3502 O O . GLU B 1 225 ? -16.047 -6.551 28.25 1 34 225 GLU B O 1
ATOM 3507 N N . GLU B 1 226 ? -16.406 -6.094 26.406 1 31.16 226 GLU B N 1
ATOM 3508 C CA . GLU B 1 226 ? -17.484 -6.988 26.812 1 31.16 226 GLU B CA 1
ATOM 3509 C C . GLU B 1 226 ? -16.953 -8.367 27.172 1 31.16 226 GLU B C 1
ATOM 3511 O O . GLU B 1 226 ? -17.312 -8.922 28.219 1 31.16 226 GLU B O 1
ATOM 3516 N N . LYS B 1 227 ? -16.891 -9.711 26.344 1 31.38 227 LYS B N 1
ATOM 3517 C CA . LYS B 1 227 ? -17.125 -11.078 26.781 1 31.38 227 LYS B CA 1
ATOM 3518 C C . LYS B 1 227 ? -15.922 -11.617 27.578 1 31.38 227 LYS B C 1
ATOM 3520 O O . LYS B 1 227 ? -14.883 -11.93 26.984 1 31.38 227 LYS B O 1
ATOM 3525 N N . LYS B 1 228 ? -15.492 -11.406 28.656 1 30.08 228 LYS B N 1
ATOM 3526 C CA . LYS B 1 228 ? -15.172 -12.406 29.672 1 30.08 228 LYS B CA 1
ATOM 3527 C C . LYS B 1 228 ? -16.219 -13.516 29.703 1 30.08 228 LYS B C 1
ATOM 3529 O O . LYS B 1 228 ? -15.969 -14.602 30.219 1 30.08 228 LYS B O 1
ATOM 3534 N N . GLU B 1 229 ? -17.516 -13.43 29.562 1 29.81 229 GLU B N 1
ATOM 3535 C CA . GLU B 1 229 ? -18.484 -14.445 29.938 1 29.81 229 GLU B CA 1
ATOM 3536 C C . GLU B 1 229 ? -18.609 -15.531 28.875 1 29.81 229 GLU B C 1
ATOM 3538 O O . GLU B 1 229 ? -18.938 -16.672 29.188 1 29.81 229 GLU B O 1
ATOM 3543 N N . GLN B 1 230 ? -18.781 -15.359 27.625 1 25.73 230 GLN B N 1
ATOM 3544 C CA . GLN B 1 230 ? -19.188 -16.609 27 1 25.73 230 GLN B CA 1
ATOM 3545 C C . GLN B 1 230 ? -17.984 -17.531 26.781 1 25.73 230 GLN B C 1
ATOM 3547 O O . GLN B 1 230 ? -18.109 -18.578 26.141 1 25.73 230 GLN B O 1
ATOM 3552 N N . ALA B 1 231 ? -16.797 -17.375 27.219 1 23.92 231 ALA B N 1
ATOM 3553 C CA . ALA B 1 231 ? -16.031 -18.609 27.375 1 23.92 231 ALA B CA 1
ATOM 3554 C C . ALA B 1 231 ? -16.547 -19.422 28.562 1 23.92 231 ALA B C 1
ATOM 3556 O O . ALA B 1 231 ? -16.094 -20.547 28.797 1 23.92 231 ALA B O 1
ATOM 3557 N N . ASP B 1 232 ? -17.422 -19 29.484 1 22.73 232 ASP B N 1
ATOM 3558 C CA . ASP B 1 232 ? -17.844 -20.078 30.375 1 22.73 232 ASP B CA 1
ATOM 3559 C C . ASP B 1 232 ? -18.922 -20.938 29.734 1 22.73 232 ASP B C 1
ATOM 3561 O O . ASP B 1 232 ? -19.859 -20.422 29.125 1 22.73 232 ASP B O 1
#

Organism: Aplysia californica (NCBI:txid6500)

Radius of gyration: 23.28 Å; Cα contacts (8 Å, |Δi|>4): 814; chains: 2; bounding box: 52×70×66 Å

Solvent-accessible surface area (backbone atoms only — not comparable to full-atom values): 24920 Å² total; per-residue (Å²): 132,82,73,73,74,70,57,82,76,64,37,32,37,36,37,29,28,68,49,64,64,45,42,52,27,34,53,71,66,47,67,82,42,63,82,39,38,45,78,46,75,32,51,78,65,65,91,40,79,82,29,36,23,36,52,28,50,33,31,17,60,38,63,45,83,44,74,60,18,22,52,47,29,68,73,63,29,70,62,54,35,54,52,44,31,48,47,26,47,74,75,37,81,52,44,40,46,65,43,35,50,46,81,41,68,50,58,54,98,80,44,74,71,70,77,71,49,90,72,47,49,48,29,36,33,42,22,10,40,32,67,55,97,43,83,43,50,87,55,64,36,31,27,33,15,48,44,14,47,54,52,43,50,50,53,52,48,67,42,83,94,54,83,65,68,46,25,32,37,33,53,75,46,29,43,63,78,17,51,19,51,41,54,43,32,28,32,15,45,48,51,40,55,51,49,52,50,31,56,73,72,69,43,81,71,74,56,65,71,62,49,53,48,31,43,71,58,53,47,82,72,67,53,85,72,57,83,74,54,77,85,104,130,82,73,71,73,70,57,81,76,66,36,33,37,34,39,30,28,67,49,63,65,44,41,49,26,36,53,70,66,49,68,81,42,63,82,38,37,44,78,48,75,32,52,79,66,64,90,38,78,82,29,36,24,35,51,29,51,32,31,17,60,39,63,45,84,44,72,60,19,22,52,48,28,68,72,58,30,70,63,55,35,55,52,44,32,49,47,27,46,74,76,37,79,50,44,40,46,64,42,35,48,46,80,39,68,51,61,55,96,79,46,69,74,69,76,72,49,91,70,48,50,49,28,36,32,42,22,10,40,30,66,53,98,43,80,45,51,89,55,65,33,31,28,32,15,49,42,14,47,54,52,44,50,50,54,53,48,68,43,85,94,54,85,66,68,46,26,31,38,34,52,76,45,30,44,63,79,17,52,18,52,41,54,42,33,28,33,15,45,48,52,40,54,50,49,51,50,30,56,73,72,67,43,80,71,72,56,65,71,62,49,53,49,31,42,71,57,52,44,83,73,66,55,84,74,65,83,76,57,77,84,104

Nearest PDB structures (foldseek):
  1njr-assembly1_A  TM=6.990E-01  e=1.337E-11  Saccharomyces cerevisiae
  5fud-assembly1_A  TM=7.948E-01  e=1.273E-05  Oceanobacillus iheyensis HTE831
  5lau-assembly1_A  TM=7.677E-01  e=2.931E-05  Oceanobacillus iheyensis HTE831
  5lcc-assembly2_B  TM=7.400E-01  e=4.448E-05  Oceanobacillus iheyensis HTE831
  1njr-assembly1_A  TM=7.182E-01  e=2.479E-11  Saccharomyces cerevisiae

Sequence (464 aa):
MAGCILNDWDVVYYLRDVKEAMVEAWQEVFDDYSESVRVSQGDLFEGAPAADAVVSTGNSFGFMDGSVDGACKEFFGAQIQRCLQKIIREDYDGELLVGQAVVMPTYGEEGKDASKKEKAIKYLISAPTVRVPADVSSTANAYLAFRAVILAVRRHNKMNGCEPIKSVLVPGLAARTGGMPELRCAWQLDSVTLSARLAATGSQSPHPKLFNLCLWGRRKTCNLEEKKEQADMAGCILNDWDVVYYLRDVKEAMVEAWQEVFDDYSESVRVSQGDLFEGAPAADAVVSTGNSFGFMDGSVDGACKEFFGAQIQRCLQKIIREDYDGELLVGQAVVMPTYGEEGKDASKKEKAIKYLISAPTVRVPADVSSTANAYLAFRAVILAVRRHNKMNGCEPIKSVLVPGLAARTGGMPELRCAWQLDSVTLSARLAATGSQSPHPKLFNLCLWGRRKTCNLEEKKEQAD